Protein 5VGJ (pdb70)

Solvent-accessible surface area: 27541 Å² total; per-residue (Å²): 172,63,64,7,82,0,11,16,0,20,38,8,60,18,14,67,27,72,164,147,220,166,100,103,46,37,20,0,1,32,42,15,11,83,36,110,50,144,72,92,64,219,94,145,80,97,63,75,118,31,86,55,96,102,134,72,14,54,47,88,149,156,106,23,64,52,64,87,126,22,140,88,44,77,40,125,7,103,66,35,61,64,0,24,159,71,6,81,104,98,0,96,103,58,42,17,102,38,76,70,80,79,71,78,97,73,72,22,12,32,0,10,36,26,52,62,34,84,149,156,15,82,5,69,12,59,30,25,128,38,20,102,64,49,22,59,19,130,0,24,2,102,11,62,57,78,88,3,10,60,9,1,2,1,0,0,36,5,85,96,51,121,22,16,70,6,1,0,0,4,0,20,104,38,54,51,74,32,23,93,80,3,105,85,64,8,65,9,55,41,34,107,81,170,30,12,2,31,0,49,0,103,78,2,63,108,49,4,46,6,40,0,13,0,0,54,4,16,59,29,66,56,46,28,10,50,5,157,9,2,53,32,26,1,175,19,12,44,1,16,6,26,82,39,89,66,92,25,16,52,12,18,26,5,24,9,46,131,22,76,67,68,66,0,0,0,0,0,4,0,9,34,0,12,5,59,66,19,83,29,40,2,36,101,38,90,38,100,90,36,40,20,63,4,67,29,34,89,26,128,82,28,35,48,16,17,4,0,2,0,33,6,84,48,100,22,38,76,127,87,49,11,54,0,26,3,36,0,155,62,32,137,25,162,40,108,39,129,6,104,76,133,147,137,7,126,10,68,7,56,54,147,57,36,43,16,66,64,41,98,75,4,64,1,23,0,121,3,66,76,54,0,89,39,36,22,51,74,20,1,0,0,0,0,4,16,49,64,92,102,33,7,76,27,15,0,43,11,6,72,59,106,11,120,81,27,64,109,25,10,46,12,67,48,64,17,56,113,0,31,1,93,1,54,117,1,55,41,104,4,14,3,27,2,1,0,0,0,0,78,55,24,23,46,8,29,18,1,62,7,0,41,0,25,6,117,85,102,78,17,50,12,58,18,19,21,2,31,4,20,97,75,2,30,150,76,28,46,0,1,0,1,0,1,0,3,62,0,17,28,125,88,24,116,14,59,3,56,5,60,122,51,101,48,104,87,40,45,71,81,13,49,14,81,12,42,59,190,63,14,7,7,0,11,6,1,24,0,50,26,50,82,59,55,10,81,140,73,120,54,0,9,0,41,0,55,8,118,31,39,127,69,70,49,70,82,60,40,91,129

Foldseek 3Di:
DDKAKEFEWAWKAWDWDDPDPDGFKIKIKFKEDEDDQVVDPDDDIDMDIDMGGPVQWDADPPGTITGPGGDMDMDDDDDLVVVVVVVVVVCVNVPAAADWDADPVRNYTYGYGSYHYHD/DKAWAKDFADEDEQQAKTKMKIAIPDDALLQWKKWKWWDAPNDDIGTAKIAGNVGDIGGDPVCPPFKDKDADRVRSMIMIMGGNHDQVPWTWMKMWTAGGPPCCVPDGDDTDYIHPTGGHGYHPDDFDAWDKAWQAWAPQDDQKRKTWMKTDFGDDDDKDKDKPVNPDDPQKDWDDWDQDPVRGIITMIMGMDGPVCLVPDWIWMWMADVSVDDTDIDTHHHDD/DKAKAKPDQEDADAFFAKDKIKIFIPWFQADPVRFGAKFKWWDAPPGDIDTAGGRFFHGDPPHDPQWTKDDGTGMIMIMRHGDDLRRFGKMKMKGDSVPVDIYIYPIYGYAYDDDFFFWDKDKDWADVVVLVVFKTKIKIKTHFGPDPDKDKWKAFQNRTDDDQKDKDKDGQDSPSRGIMMMIMGMDTSVVVVVTFKIKMWMDDPPDPHIDIDIGTD

Structure (mmCIF, N/CA/C/O backbone):
data_5VGJ
#
_entry.id   5VGJ
#
_cell.length_a   106.572
_cell.length_b   106.572
_cell.length_c   129.857
_cell.angle_alpha   90.00
_cell.angle_beta   90.00
_cell.angle_gamma   120.00
#
_symmetry.space_group_name_H-M   'P 32 2 1'
#
loop_
_entity.id
_entity.type
_entity.pdbx_description
1 polymer 1FD6-V1V2-WITO
2 polymer 'VRC38.01 Fab Heavy Chain'
3 polymer 'VRC38.01 Fab Light Chain'
4 branched alpha-D-mannopyranose-(1-3)-[alpha-D-mannopyranose-(1-6)]alpha-D-mannopyranose-(1-6)-[alpha-D-mannopyranose-(1-3)]beta-D-mannopyranose-(1-4)-2-acetamido-2-deoxy-beta-D-glucopyranose-(1-4)-2-acetamido-2-deoxy-beta-D-glucopyranose
5 branched alpha-D-mannopyranose-(1-3)-[alpha-D-mannopyranose-(1-6)]beta-D-mannopyranose-(1-4)-2-acetamido-2-deoxy-beta-D-glucopyranose-(1-4)-2-acetamido-2-deoxy-beta-D-glucopyranose
6 non-polymer 2-acetamido-2-deoxy-beta-D-glucopyranose
#
loop_
_atom_site.group_PDB
_atom_site.id
_atom_site.type_symbol
_atom_site.label_atom_id
_atom_site.label_alt_id
_atom_site.label_comp_id
_atom_site.label_asym_id
_atom_site.label_entity_id
_atom_site.label_seq_id
_atom_site.pdbx_PDB_ins_code
_atom_site.Cartn_x
_atom_site.Cartn_y
_atom_site.Cartn_z
_atom_site.occupancy
_atom_site.B_iso_or_equiv
_atom_site.auth_seq_id
_atom_site.auth_comp_id
_atom_site.auth_asym_id
_atom_site.auth_atom_id
_atom_site.pdbx_PDB_model_num
ATOM 1 N N . MET A 1 1 ? 24.359 230.582 74.453 1.00 131.06 118 MET G N 1
ATOM 2 C CA . MET A 1 1 ? 25.137 230.021 75.551 1.00 123.89 118 MET G CA 1
ATOM 3 C C . MET A 1 1 ? 24.544 228.703 76.036 1.00 119.80 118 MET G C 1
ATOM 4 O O . MET A 1 1 ? 23.341 228.471 75.918 1.00 101.30 118 MET G O 1
ATOM 9 N N . THR A 1 2 ? 25.399 227.843 76.581 1.00 121.60 119 THR G N 1
ATOM 10 C CA . THR A 1 2 ? 24.948 226.584 77.148 1.00 115.70 119 THR G CA 1
ATOM 11 C C . THR A 1 2 ? 24.324 226.819 78.522 1.00 114.13 119 THR G C 1
ATOM 12 O O . THR A 1 2 ? 24.542 227.849 79.165 1.00 108.02 119 THR G O 1
ATOM 16 N N . THR A 1 3 ? 23.535 225.846 78.968 1.00 109.87 120 THR G N 1
ATOM 17 C CA . THR A 1 3 ? 22.844 225.918 80.250 1.00 106.53 120 THR G CA 1
ATOM 18 C C . THR A 1 3 ? 23.459 224.896 81.197 1.00 103.07 120 THR G C 1
ATOM 19 O O . THR A 1 3 ? 23.490 223.700 80.889 1.00 99.71 120 THR G O 1
ATOM 23 N N . PHE A 1 4 ? 23.940 225.367 82.344 1.00 102.72 121 PHE G N 1
ATOM 24 C CA . PHE A 1 4 ? 24.651 224.534 83.301 1.00 92.77 121 PHE G CA 1
ATOM 25 C C . PHE A 1 4 ? 23.834 224.362 84.575 1.00 86.73 121 PHE G C 1
ATOM 26 O O . PHE A 1 4 ? 23.063 225.243 84.967 1.00 84.79 121 PHE G O 1
ATOM 34 N N . LYS A 1 5 ? 24.021 223.215 85.221 1.00 85.16 122 LYS G N 1
ATOM 35 C CA . LYS A 1 5 ? 23.285 222.845 86.418 1.00 82.41 122 LYS G CA 1
ATOM 36 C C . LYS A 1 5 ? 24.216 222.805 87.624 1.00 91.27 122 LYS G C 1
ATOM 37 O O . LYS A 1 5 ? 25.435 222.662 87.495 1.00 84.07 122 LYS G O 1
ATOM 43 N N . LEU A 1 6 ? 23.617 222.931 88.807 1.00 99.96 123 LEU G N 1
ATOM 44 C CA . LEU A 1 6 ? 24.355 222.903 90.071 1.00 83.30 123 LEU G CA 1
ATOM 45 C C . LEU A 1 6 ? 23.532 222.103 91.076 1.00 85.53 123 LEU G C 1
ATOM 46 O O . LEU A 1 6 ? 22.605 222.638 91.693 1.00 104.08 123 LEU G O 1
ATOM 51 N N . ALA A 1 7 ? 23.873 220.828 91.238 1.00 90.68 124 ALA G N 1
ATOM 52 C CA . ALA A 1 7 ? 23.205 219.961 92.201 1.00 100.32 124 ALA G CA 1
ATOM 53 C C . ALA A 1 7 ? 23.888 220.101 93.556 1.00 103.79 124 ALA G C 1
ATOM 54 O O . ALA A 1 7 ? 25.096 219.866 93.675 1.00 111.68 124 ALA G O 1
ATOM 56 N N . ALA A 1 8 ? 23.118 220.484 94.570 1.00 102.51 125 ALA G N 1
ATOM 57 C CA . ALA A 1 8 ? 23.624 220.689 95.925 1.00 102.23 125 ALA G CA 1
ATOM 58 C C . ALA A 1 8 ? 23.111 219.550 96.800 1.00 107.18 125 ALA G C 1
ATOM 59 O O . ALA A 1 8 ? 21.985 219.600 97.304 1.00 110.85 125 ALA G O 1
ATOM 61 N N . CYS A 1 9 ? 23.940 218.528 96.979 1.00 109.44 126 CYS G N 1
ATOM 62 C CA . CYS A 1 9 ? 23.587 217.363 97.775 1.00 120.53 126 CYS G CA 1
ATOM 63 C C . CYS A 1 9 ? 24.158 217.485 99.183 1.00 125.99 126 CYS G C 1
ATOM 64 O O . CYS A 1 9 ? 25.140 218.191 99.425 1.00 129.50 126 CYS G O 1
ATOM 67 N N . VAL A 1 10 ? 23.523 216.782 100.116 1.00 117.94 127 VAL G N 1
ATOM 68 C CA . VAL A 1 10 ? 23.949 216.744 101.509 1.00 124.80 127 VAL G CA 1
ATOM 69 C C . VAL A 1 10 ? 24.611 215.400 101.776 1.00 125.17 127 VAL G C 1
ATOM 70 O O . VAL A 1 10 ? 24.112 214.353 101.345 1.00 117.82 127 VAL G O 1
ATOM 74 N N . THR A 1 11 ? 25.734 215.430 102.489 1.00 116.05 128 THR G N 1
ATOM 75 C CA . THR A 1 11 ? 26.467 214.210 102.797 1.00 107.59 128 THR G CA 1
ATOM 76 C C . THR A 1 11 ? 25.724 213.414 103.863 1.00 111.61 128 THR G C 1
ATOM 77 O O . THR A 1 11 ? 25.481 213.914 104.967 1.00 126.61 128 THR G O 1
ATOM 81 N N . LEU A 1 12 ? 25.361 212.177 103.535 1.00 105.91 129 LEU G N 1
ATOM 82 C CA . LEU A 1 12 ? 24.661 211.286 104.450 1.00 107.59 129 LEU G CA 1
ATOM 83 C C . LEU A 1 12 ? 25.608 210.190 104.914 1.00 109.83 129 LEU G C 1
ATOM 84 O O . LEU A 1 12 ? 26.339 209.612 104.101 1.00 124.00 129 LEU G O 1
ATOM 89 N N . HIS A 1 13 ? 25.601 209.910 106.215 1.00 112.36 130 HIS G N 1
ATOM 90 C CA . HIS A 1 13 ? 26.383 208.815 106.783 1.00 121.20 130 HIS G CA 1
ATOM 91 C C . HIS A 1 13 ? 25.412 207.690 107.110 1.00 124.25 130 HIS G C 1
ATOM 92 O O . HIS A 1 13 ? 24.744 207.705 108.151 1.00 120.40 130 HIS G O 1
ATOM 99 N N . CYS A 1 14 ? 25.327 206.724 106.203 1.00 124.93 131 CYS G N 1
ATOM 100 C CA . CYS A 1 14 ? 24.385 205.624 106.309 1.00 134.96 131 CYS G CA 1
ATOM 101 C C . CYS A 1 14 ? 25.040 204.398 106.927 1.00 125.73 131 CYS G C 1
ATOM 102 O O . CYS A 1 14 ? 26.235 204.141 106.758 1.00 129.14 131 CYS G O 1
ATOM 105 N N . THR A 1 15 ? 24.218 203.649 107.650 1.00 124.49 132 THR G N 1
ATOM 106 C CA . THR A 1 15 ? 24.564 202.370 108.234 1.00 136.44 132 THR G CA 1
ATOM 107 C C . THR A 1 15 ? 23.353 201.452 108.173 1.00 131.78 132 THR G C 1
ATOM 108 O O . THR A 1 15 ? 22.198 201.889 108.056 1.00 120.46 132 THR G O 1
ATOM 112 N N . ASN A 1 16 ? 23.674 200.158 108.203 1.00 131.60 133 ASN G N 1
ATOM 113 C CA . ASN A 1 16 ? 22.699 199.093 108.354 1.00 124.12 133 ASN G CA 1
ATOM 114 C C . ASN A 1 16 ? 21.781 199.387 109.527 1.00 142.26 133 ASN G C 1
ATOM 115 O O . ASN A 1 16 ? 22.186 199.966 110.538 1.00 147.95 133 ASN G O 1
ATOM 120 N N . VAL A 1 17 ? 20.524 198.990 109.373 1.00 144.85 134 VAL G N 1
ATOM 121 C CA . VAL A 1 17 ? 19.582 199.119 110.464 1.00 152.52 134 VAL G CA 1
ATOM 122 C C . VAL A 1 17 ? 19.955 198.127 111.557 1.00 153.46 134 VAL G C 1
ATOM 123 O O . VAL A 1 17 ? 20.573 197.083 111.304 1.00 156.69 134 VAL G O 1
ATOM 127 N N . THR A 1 18 ? 19.598 198.467 112.788 1.00 141.63 135 THR G N 1
ATOM 128 C CA . THR A 1 18 ? 19.927 197.642 113.939 1.00 145.26 135 THR G CA 1
ATOM 129 C C . THR A 1 18 ? 19.004 196.424 113.973 1.00 155.92 135 THR G C 1
ATOM 130 O O . THR A 1 18 ? 18.322 196.098 112.997 1.00 157.55 135 THR G O 1
ATOM 134 N N . ILE A 1 19 ? 18.977 195.735 115.113 1.00 164.02 136 ILE G N 1
ATOM 135 C CA . ILE A 1 19 ? 18.125 194.562 115.261 1.00 163.10 136 ILE G CA 1
ATOM 136 C C . ILE A 1 19 ? 16.667 194.995 115.300 1.00 167.29 136 ILE G C 1
ATOM 137 O O . ILE A 1 19 ? 16.287 195.891 116.066 1.00 159.86 136 ILE G O 1
ATOM 142 N N . SER A 1 20 ? 15.843 194.359 114.475 1.00 165.16 137 SER G N 1
ATOM 143 C CA . SER A 1 20 ? 14.418 194.661 114.432 1.00 155.42 137 SER G CA 1
ATOM 144 C C . SER A 1 20 ? 13.630 193.489 113.858 1.00 148.02 137 SER G C 1
ATOM 145 O O . SER A 1 20 ? 12.619 193.074 114.423 1.00 149.22 137 SER G O 1
ATOM 148 N N . MET A 1 31 ? 11.129 190.883 108.557 1.00 125.19 150 MET G N 1
ATOM 149 C CA . MET A 1 31 ? 12.266 191.783 108.400 1.00 150.57 150 MET G CA 1
ATOM 150 C C . MET A 1 31 ? 12.341 192.361 106.995 1.00 163.43 150 MET G C 1
ATOM 151 O O . MET A 1 31 ? 12.089 191.666 106.010 1.00 141.34 150 MET G O 1
ATOM 156 N N . ARG A 1 32 ? 12.701 193.637 106.911 1.00 174.17 151 ARG G N 1
ATOM 157 C CA . ARG A 1 32 ? 12.988 194.308 105.646 1.00 173.27 151 ARG G CA 1
ATOM 158 C C . ARG A 1 32 ? 14.424 194.812 105.745 1.00 175.93 151 ARG G C 1
ATOM 159 O O . ARG A 1 32 ? 14.695 195.805 106.428 1.00 164.76 151 ARG G O 1
ATOM 167 N N . GLU A 1 33 ? 15.347 194.111 105.089 1.00 175.56 152 GLU G N 1
ATOM 168 C CA . GLU A 1 33 ? 16.753 194.489 105.153 1.00 173.13 152 GLU G CA 1
ATOM 169 C C . GLU A 1 33 ? 17.224 195.069 103.826 1.00 167.92 152 GLU G C 1
ATOM 170 O O . GLU A 1 33 ? 18.128 194.530 103.182 1.00 153.94 152 GLU G O 1
ATOM 176 N N . GLU A 1 34 ? 16.587 196.161 103.402 1.00 172.61 153 GLU G N 1
ATOM 177 C CA . GLU A 1 34 ? 17.149 197.004 102.353 1.00 163.75 153 GLU G CA 1
ATOM 178 C C . GLU A 1 34 ? 16.855 198.475 102.617 1.00 156.12 153 GLU G C 1
ATOM 179 O O . GLU A 1 34 ? 16.946 199.281 101.687 1.00 144.19 153 GLU G O 1
ATOM 185 N N . MET A 1 35 ? 16.489 198.842 103.842 1.00 149.65 154 MET G N 1
ATOM 186 C CA . MET A 1 35 ? 16.351 200.229 104.252 1.00 139.06 154 MET G CA 1
ATOM 187 C C . MET A 1 35 ? 17.626 200.656 104.975 1.00 135.69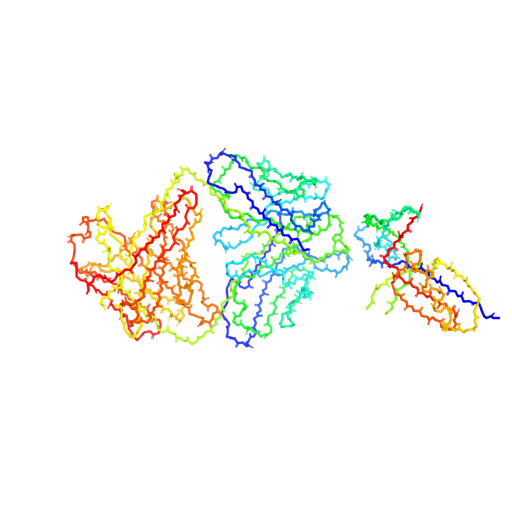 154 MET G C 1
ATOM 188 O O . MET A 1 35 ? 18.522 199.846 105.221 1.00 139.42 154 MET G O 1
ATOM 193 N N . LYS A 1 36 ? 17.706 201.926 105.351 1.00 129.26 155 LYS G N 1
ATOM 194 C CA . LYS A 1 36 ? 18.943 202.394 105.936 1.00 127.10 155 LYS G CA 1
ATOM 195 C C . LYS A 1 36 ? 18.689 203.432 107.005 1.00 124.26 155 LYS G C 1
ATOM 196 O O . LYS A 1 36 ? 17.685 204.163 107.010 1.00 130.42 155 LYS G O 1
ATOM 202 N N . ASN A 1 37 ? 19.718 203.518 107.842 1.00 118.14 156 ASN G N 1
ATOM 203 C CA . ASN A 1 37 ? 19.767 204.396 108.984 1.00 115.83 156 ASN G CA 1
ATOM 204 C C . ASN A 1 37 ? 20.860 205.415 108.710 1.00 120.46 156 ASN G C 1
ATOM 205 O O . ASN A 1 37 ? 22.020 205.035 108.562 1.00 130.85 156 ASN G O 1
ATOM 210 N N . CYS A 1 38 ? 20.529 206.705 108.673 1.00 113.66 157 CYS G N 1
ATOM 211 C CA . CYS A 1 38 ? 21.479 207.641 108.068 1.00 114.12 157 CYS G CA 1
ATOM 212 C C . CYS A 1 38 ? 21.452 208.993 108.768 1.00 112.02 157 CYS G C 1
ATOM 213 O O . CYS A 1 38 ? 20.385 209.595 108.924 1.00 117.95 157 CYS G O 1
ATOM 216 N N . SER A 1 39 ? 22.626 209.460 109.182 1.00 115.34 158 SER G N 1
ATOM 217 C CA . SER A 1 39 ? 22.749 210.729 109.878 1.00 106.03 158 SER G CA 1
ATOM 218 C C . SER A 1 39 ? 23.265 211.808 108.935 1.00 101.31 158 SER G C 1
ATOM 219 O O . SER A 1 39 ? 23.832 211.532 107.873 1.00 100.48 158 SER G O 1
ATOM 222 N N . PHE A 1 40 ? 23.054 213.051 109.351 1.00 91.94 159 PHE G N 1
ATOM 223 C CA . PHE A 1 40 ? 23.442 214.236 108.603 1.00 102.27 159 PHE G CA 1
ATOM 224 C C . PHE A 1 40 ? 23.333 215.421 109.550 1.00 99.32 159 PHE G C 1
ATOM 225 O O . PHE A 1 40 ? 22.790 215.316 110.655 1.00 94.32 159 PHE G O 1
ATOM 233 N N . ASN A 1 41 ? 23.847 216.556 109.093 1.00 107.01 160 ASN G N 1
ATOM 234 C CA . ASN A 1 41 ? 23.905 217.769 109.888 1.00 99.68 160 ASN G CA 1
ATOM 235 C C . ASN A 1 41 ? 22.989 218.835 109.302 1.00 106.27 160 ASN G C 1
ATOM 236 O O . ASN A 1 41 ? 22.753 218.883 108.091 1.00 110.76 160 ASN G O 1
ATOM 241 N N . THR A 1 42 ? 22.479 219.693 110.181 1.00 116.12 161 THR G N 1
ATOM 242 C CA . THR A 1 42 ? 21.519 220.714 109.797 1.00 108.11 161 THR G CA 1
ATOM 243 C C . THR A 1 42 ? 21.653 221.907 110.730 1.00 102.42 161 THR G C 1
ATOM 244 O O . THR A 1 42 ? 21.997 221.761 111.906 1.00 118.10 161 THR G O 1
ATOM 248 N N . THR A 1 43 ? 21.376 223.090 110.187 1.00 101.16 162 THR G N 1
ATOM 249 C CA . THR A 1 43 ? 21.333 224.322 110.957 1.00 122.57 162 THR G CA 1
ATOM 250 C C . THR A 1 43 ? 20.248 225.214 110.369 1.00 119.94 162 THR G C 1
ATOM 251 O O . THR A 1 43 ? 19.588 224.860 109.388 1.00 117.67 162 THR G O 1
ATOM 255 N N . THR A 1 44 ? 20.061 226.380 110.981 1.00 126.16 163 THR G N 1
ATOM 256 C CA . THR A 1 44 ? 19.069 227.341 110.515 1.00 123.66 163 THR G CA 1
ATOM 257 C C . THR A 1 44 ? 19.529 228.733 110.919 1.00 128.65 163 THR G C 1
ATOM 258 O O . THR A 1 44 ? 19.843 228.963 112.091 1.00 140.07 163 THR G O 1
ATOM 262 N N . VAL A 1 45 ? 19.568 229.653 109.954 1.00 109.32 164 VAL G N 1
ATOM 263 C CA . VAL A 1 45 ? 20.106 230.992 110.148 1.00 122.11 164 VAL G CA 1
ATOM 264 C C . VAL A 1 45 ? 19.128 232.013 109.567 1.00 124.71 164 VAL G C 1
ATOM 265 O O . VAL A 1 45 ? 18.104 231.661 108.983 1.00 104.04 164 VAL G O 1
ATOM 269 N N . ILE A 1 46 ? 19.460 233.292 109.740 1.00 141.70 165 ILE G N 1
ATOM 270 C CA . ILE A 1 46 ? 18.659 234.411 109.256 1.00 143.53 165 ILE G CA 1
ATOM 271 C C . ILE A 1 46 ? 19.516 235.192 108.274 1.00 142.18 165 ILE G C 1
ATOM 272 O O . ILE A 1 46 ? 20.688 235.466 108.550 1.00 133.38 165 ILE G O 1
ATOM 277 N N . GLY A 1 47 A 18.935 235.528 107.122 1.00 146.24 165 GLY G N 1
ATOM 278 C CA . GLY A 1 47 A 19.752 235.827 105.956 1.00 136.16 165 GLY G CA 1
ATOM 279 C C . GLY A 1 47 A 20.424 237.179 106.015 1.00 157.31 165 GLY G C 1
ATOM 280 O O . GLY A 1 47 A 21.543 237.347 105.523 1.00 155.39 165 GLY G O 1
ATOM 281 N N . ASN A 1 48 B 19.757 238.163 106.606 1.00 159.60 165 ASN G N 1
ATOM 282 C CA . ASN A 1 48 B 20.303 239.508 106.586 1.00 159.09 165 ASN G CA 1
ATOM 283 C C . ASN A 1 48 B 21.069 239.863 107.847 1.00 168.34 165 ASN G C 1
ATOM 284 O O . ASN A 1 48 B 21.990 240.685 107.787 1.00 172.36 165 ASN G O 1
ATOM 289 N N . SER A 1 49 C 20.702 239.288 108.991 1.00 182.96 165 SER G N 1
ATOM 290 C CA . SER A 1 49 C 21.510 239.485 110.187 1.00 196.29 165 SER G CA 1
ATOM 291 C C . SER A 1 49 C 22.793 238.672 110.103 1.00 194.66 165 SER G C 1
ATOM 292 O O . SER A 1 49 C 23.875 239.165 110.442 1.00 193.33 165 SER G O 1
ATOM 295 N N . THR A 1 50 D 22.693 237.431 109.626 1.00 189.65 165 THR G N 1
ATOM 296 C CA . THR A 1 50 D 23.829 236.523 109.548 1.00 182.62 165 THR G CA 1
ATOM 297 C C . THR A 1 50 D 24.370 236.181 110.931 1.00 189.06 165 THR G C 1
ATOM 298 O O . THR A 1 50 D 23.610 236.121 111.904 1.00 181.13 165 THR G O 1
ATOM 302 N N . GLY A 1 51 E 25.679 235.924 111.021 1.00 181.41 165 GLY G N 1
ATOM 303 C CA . GLY A 1 51 E 26.346 235.608 112.262 1.00 178.89 165 GLY G CA 1
ATOM 304 C C . GLY A 1 51 E 26.626 234.130 112.477 1.00 179.20 165 GLY G C 1
ATOM 305 O O . GLY A 1 51 E 27.597 233.790 113.163 1.00 169.06 165 GLY G O 1
ATOM 306 N N . ARG A 1 52 ? 25.789 233.248 111.925 1.00 176.36 166 ARG G N 1
ATOM 307 C CA . ARG A 1 52 ? 25.970 231.804 112.042 1.00 163.94 166 ARG G CA 1
ATOM 308 C C . ARG A 1 52 ? 25.466 231.283 113.384 1.00 167.37 166 ARG G C 1
ATOM 309 O O . ARG A 1 52 ? 25.400 232.032 114.365 1.00 164.04 166 ARG G O 1
ATOM 317 N N . ASP A 1 53 ? 25.118 229.999 113.437 1.00 168.57 167 ASP G N 1
ATOM 318 C CA . ASP A 1 53 ? 24.427 229.443 114.590 1.00 163.15 167 ASP G CA 1
ATOM 319 C C . ASP A 1 53 ? 24.889 228.008 114.816 1.00 152.35 167 ASP G C 1
ATOM 320 O O . ASP A 1 53 ? 25.556 227.405 113.972 1.00 143.10 167 ASP G O 1
ATOM 325 N N . LYS A 1 54 ? 24.517 227.466 115.974 1.00 140.14 168 LYS G N 1
ATOM 326 C CA . LYS A 1 54 ? 24.934 226.125 116.361 1.00 120.86 168 LYS G CA 1
ATOM 327 C C . LYS A 1 54 ? 24.310 225.072 115.449 1.00 115.19 168 LYS G C 1
ATOM 328 O O . LYS A 1 54 ? 23.170 225.205 114.995 1.00 115.68 168 LYS G O 1
ATOM 334 N N . ILE A 1 55 ? 25.070 224.009 115.198 1.00 106.45 169 ILE G N 1
ATOM 335 C CA . ILE A 1 55 ? 24.695 222.970 114.245 1.00 98.89 169 ILE G CA 1
ATOM 336 C C . ILE A 1 55 ? 24.095 221.794 115.001 1.00 98.11 169 ILE G C 1
ATOM 337 O O . ILE A 1 55 ? 24.745 221.206 115.874 1.00 115.46 169 ILE G O 1
ATOM 342 N N . GLN A 1 56 ? 22.861 221.444 114.655 1.00 101.37 170 GLN G N 1
ATOM 343 C CA . GLN A 1 56 ? 22.197 220.262 115.181 1.00 106.51 170 GLN G CA 1
ATOM 344 C C . GLN A 1 56 ? 22.403 219.082 114.239 1.00 97.37 170 GLN G C 1
ATOM 345 O O . GLN A 1 56 ? 22.571 219.251 113.029 1.00 113.76 170 GLN G O 1
ATOM 351 N N . LYS A 1 57 ? 22.398 217.881 114.807 1.00 98.40 171 LYS G N 1
ATOM 352 C CA . LYS A 1 57 ? 22.507 216.649 114.041 1.00 89.25 171 LYS G CA 1
ATOM 353 C C . LYS A 1 57 ? 21.153 215.953 113.982 1.00 96.79 171 LYS G C 1
ATOM 354 O O . LYS A 1 57 ? 20.276 216.183 114.819 1.00 111.26 171 LYS G O 1
ATOM 360 N N . GLU A 1 58 ? 20.988 215.094 112.978 1.00 103.44 172 GLU G N 1
ATOM 361 C CA . GLU A 1 58 ? 19.708 214.420 112.801 1.00 109.81 172 GLU G CA 1
ATOM 362 C C . GLU A 1 58 ? 19.917 213.147 111.995 1.00 107.94 172 GLU G C 1
ATOM 363 O O . GLU A 1 58 ? 20.884 213.020 111.241 1.00 111.73 172 GLU G O 1
ATOM 369 N N . TYR A 1 59 ? 18.994 212.201 112.168 1.00 94.73 173 TYR G N 1
ATOM 370 C CA . TYR A 1 59 ? 19.042 210.923 111.473 1.00 94.87 173 TYR G CA 1
ATOM 371 C C . TYR A 1 59 ? 17.668 210.605 110.897 1.00 118.82 173 TYR G C 1
ATOM 372 O O . TYR A 1 59 ? 16.645 211.119 111.356 1.00 122.78 173 TYR G O 1
ATOM 381 N N . ALA A 1 60 ? 17.655 209.748 109.880 1.00 127.47 174 ALA G N 1
ATOM 382 C CA . ALA A 1 60 ? 16.412 209.343 109.235 1.00 117.56 174 ALA G CA 1
ATOM 383 C C . ALA A 1 60 ? 16.649 208.022 108.519 1.00 120.42 174 ALA G C 1
ATOM 384 O O . ALA A 1 60 ? 17.777 207.533 108.435 1.00 121.02 174 ALA G O 1
ATOM 386 N N . LEU A 1 61 ? 15.569 207.444 108.003 1.00 122.97 175 LEU G N 1
ATOM 387 C CA . LEU A 1 61 ? 15.636 206.166 107.309 1.00 125.60 175 LEU G CA 1
ATOM 388 C C . LEU A 1 61 ? 15.211 206.328 105.859 1.00 136.32 175 LEU G C 1
ATOM 389 O O . LEU A 1 61 ? 14.266 207.066 105.555 1.00 133.29 175 LEU G O 1
ATOM 394 N N . PHE A 1 62 ? 15.910 205.628 104.967 1.00 138.16 176 PHE G N 1
ATOM 395 C CA . PHE A 1 62 ? 15.566 205.670 103.545 1.00 144.93 176 PHE G CA 1
ATOM 396 C C . PHE A 1 62 ? 15.697 204.264 102.972 1.00 142.69 176 PHE G C 1
ATOM 397 O O . PHE A 1 62 ? 15.815 203.282 103.707 1.00 133.68 176 PHE G O 1
ATOM 405 N N . TYR A 1 63 ? 15.671 204.166 101.644 1.00 146.14 177 TYR G N 1
ATOM 406 C CA . TYR A 1 63 ? 15.868 202.907 100.943 1.00 141.18 177 TYR G CA 1
ATOM 407 C C . TYR A 1 63 ? 17.128 202.992 100.091 1.00 127.34 177 TYR G C 1
ATOM 408 O O . TYR A 1 63 ? 17.602 204.081 99.756 1.00 127.22 177 TYR G O 1
ATOM 417 N N . LYS A 1 64 ? 17.670 201.823 99.737 1.00 119.19 178 LYS G N 1
ATOM 418 C CA . LYS A 1 64 ? 18.867 201.784 98.903 1.00 127.26 178 LYS G CA 1
ATOM 419 C C . LYS A 1 64 ? 18.651 202.439 97.545 1.00 136.11 178 LYS G C 1
ATOM 420 O O . LYS A 1 64 ? 19.629 202.743 96.853 1.00 120.27 178 LYS G O 1
ATOM 426 N N . LEU A 1 65 ? 17.397 202.663 97.149 1.00 141.78 179 LEU G N 1
ATOM 427 C CA . LEU A 1 65 ? 17.114 203.237 95.838 1.00 134.92 179 LEU G CA 1
ATOM 428 C C . LEU A 1 65 ? 17.364 204.741 95.823 1.00 140.92 179 LEU G C 1
ATOM 429 O O . LEU A 1 65 ? 18.076 205.252 94.952 1.00 143.80 179 LEU G O 1
ATOM 434 N N . ASP A 1 66 ? 16.784 205.464 96.783 1.00 128.98 180 ASP G N 1
ATOM 435 C CA . ASP A 1 66 ? 16.945 206.911 96.852 1.00 136.18 180 ASP G CA 1
ATOM 436 C C . ASP A 1 66 ? 18.373 207.338 97.165 1.00 131.06 180 ASP G C 1
ATOM 437 O O . ASP A 1 66 ? 18.679 208.530 97.058 1.00 128.70 180 ASP G O 1
ATOM 442 N N . ILE A 1 67 ? 19.246 206.408 97.542 1.00 127.72 181 ILE G N 1
ATOM 443 C CA . ILE A 1 67 ? 20.583 206.726 98.027 1.00 125.97 181 ILE G CA 1
ATOM 444 C C . ILE A 1 67 ? 21.606 206.269 96.997 1.00 109.97 181 ILE G C 1
ATOM 445 O O . ILE A 1 67 ? 21.545 205.134 96.508 1.00 105.46 181 ILE G O 1
ATOM 450 N N . VAL A 1 68 ? 22.547 207.156 96.672 1.00 96.87 182 VAL G N 1
ATOM 451 C CA . VAL A 1 68 ? 23.659 206.844 95.788 1.00 105.75 182 VAL G CA 1
ATOM 452 C C . VAL A 1 68 ? 24.943 207.260 96.495 1.00 106.16 182 VAL G C 1
ATOM 453 O O . VAL A 1 68 ? 25.084 208.424 96.881 1.00 112.83 182 VAL G O 1
ATOM 457 N N . PRO A 1 69 ? 25.894 206.357 96.705 1.00 106.76 183 PRO G N 1
ATOM 458 C CA . PRO A 1 69 ? 27.173 206.755 97.293 1.00 104.88 183 PRO G CA 1
ATOM 459 C C . PRO A 1 69 ? 28.120 207.305 96.239 1.00 103.11 183 PRO G C 1
ATOM 460 O O . PRO A 1 69 ? 27.975 207.064 95.039 1.00 117.33 183 PRO G O 1
ATOM 464 N N . ILE A 1 70 ? 29.101 208.066 96.713 1.00 97.69 184 ILE G N 1
ATOM 465 C CA . ILE A 1 70 ? 30.210 208.518 95.883 1.00 122.10 184 ILE G CA 1
ATOM 466 C C . ILE A 1 70 ? 31.392 207.600 96.162 1.00 125.91 184 ILE G C 1
ATOM 467 O O . ILE A 1 70 ? 31.914 207.567 97.284 1.00 124.48 184 ILE G O 1
ATOM 472 N N . GLU A 1 71 ? 31.801 206.840 95.152 1.00 135.10 185 GLU G N 1
ATOM 473 C CA . GLU A 1 71 ? 32.865 205.857 95.317 1.00 136.36 185 GLU G CA 1
ATOM 474 C C . GLU A 1 71 ? 34.223 206.528 95.493 1.00 135.63 185 GLU G C 1
ATOM 475 O O . GLU A 1 71 ? 34.305 207.714 95.813 1.00 125.57 185 GLU G O 1
ATOM 481 N N . ASN A 1 76 ? 36.375 205.733 100.195 1.00 117.33 188 ASN G N 1
ATOM 482 C CA . ASN A 1 76 ? 35.320 206.739 100.250 1.00 140.96 188 ASN G CA 1
ATOM 483 C C . ASN A 1 76 ? 33.946 206.078 100.264 1.00 140.81 188 ASN G C 1
ATOM 484 O O . ASN A 1 76 ? 33.645 205.234 99.420 1.00 130.69 188 ASN G O 1
ATOM 489 N N . THR A 1 77 ? 33.110 206.468 101.230 1.00 151.78 189 THR G N 1
ATOM 490 C CA . THR A 1 77 ? 31.791 205.868 101.385 1.00 151.55 189 THR G CA 1
ATOM 491 C C . THR A 1 77 ? 30.736 206.908 101.744 1.00 140.75 189 THR G C 1
ATOM 492 O O . THR A 1 77 ? 29.768 206.599 102.448 1.00 135.03 189 THR G O 1
ATOM 496 N N . GLY A 1 78 ? 30.903 208.141 101.273 1.00 134.30 190 GLY G N 1
ATOM 497 C CA . GLY A 1 78 ? 29.923 209.180 101.517 1.00 119.31 190 GLY G CA 1
ATOM 498 C C . GLY A 1 78 ? 28.722 209.070 100.601 1.00 131.13 190 GLY G C 1
ATOM 499 O O . GLY A 1 78 ? 28.853 209.182 99.379 1.00 144.96 190 GLY G O 1
ATOM 500 N N . TYR A 1 79 ? 27.547 208.847 101.178 1.00 107.51 191 TYR G N 1
ATOM 501 C CA . TYR A 1 79 ? 26.332 208.677 100.398 1.00 107.39 191 TYR G CA 1
ATOM 502 C C . TYR A 1 79 ? 25.663 210.024 100.138 1.00 113.54 191 TYR G C 1
ATOM 503 O O . TYR A 1 79 ? 26.058 211.063 100.672 1.00 121.27 191 TYR G O 1
ATOM 512 N N . ARG A 1 80 ? 24.634 209.994 99.297 1.00 112.04 192 ARG G N 1
ATOM 513 C CA . ARG A 1 80 ? 23.892 211.197 98.949 1.00 111.91 192 ARG G CA 1
ATOM 514 C C . ARG A 1 80 ? 22.534 210.780 98.405 1.00 117.08 192 ARG G C 1
ATOM 515 O O . ARG A 1 80 ? 22.265 209.596 98.192 1.00 118.87 192 ARG G O 1
ATOM 523 N N . LEU A 1 81 ? 21.678 211.773 98.185 1.00 114.50 193 LEU G N 1
ATOM 524 C CA . LEU A 1 81 ? 20.390 211.513 97.566 1.00 120.83 193 LEU G CA 1
ATOM 525 C C . LEU A 1 81 ? 20.562 211.301 96.066 1.00 129.29 193 LEU G C 1
ATOM 526 O O . LEU A 1 81 ? 21.589 211.645 95.474 1.00 133.43 193 LEU G O 1
ATOM 531 N N . ILE A 1 82 ? 19.536 210.715 95.450 1.00 130.81 194 ILE G N 1
ATOM 532 C CA . ILE A 1 82 ? 19.601 210.466 94.014 1.00 133.24 194 ILE G CA 1
ATOM 533 C C . ILE A 1 82 ? 19.232 211.720 93.232 1.00 141.22 194 ILE G C 1
ATOM 534 O O . ILE A 1 82 ? 19.700 211.912 92.104 1.00 140.16 194 ILE G O 1
ATOM 539 N N . ASN A 1 83 ? 18.403 212.590 93.807 1.00 140.62 195 ASN G N 1
ATOM 540 C CA . ASN A 1 83 ? 18.037 213.856 93.183 1.00 133.80 195 ASN G CA 1
ATOM 541 C C . ASN A 1 83 ? 18.121 214.951 94.234 1.00 130.89 195 ASN G C 1
ATOM 542 O O . ASN A 1 83 ? 17.400 214.906 95.235 1.00 116.85 195 ASN G O 1
ATOM 547 N N . CYS A 1 84 ? 18.991 215.933 94.006 1.00 129.34 196 CYS G N 1
ATOM 548 C CA . CYS A 1 84 ? 19.267 216.984 94.972 1.00 115.43 196 CYS G CA 1
ATOM 549 C C . CYS A 1 84 ? 18.703 218.320 94.485 1.00 111.52 196 CYS G C 1
ATOM 550 O O . CYS A 1 84 ? 17.988 218.393 93.479 1.00 111.76 196 CYS G O 1
ATOM 553 N N . GLN A 1 85 ? 19.030 219.387 95.211 1.00 135.72 197 GLN G N 1
ATOM 554 C CA . GLN A 1 85 ? 18.520 220.723 94.907 1.00 134.64 197 GLN G CA 1
ATOM 555 C C . GLN A 1 85 ? 19.326 221.317 93.761 1.00 120.38 197 GLN G C 1
ATOM 556 O O . GLN A 1 85 ? 20.430 221.832 93.958 1.00 116.45 197 GLN G O 1
ATOM 562 N N . THR A 1 86 ? 18.761 221.258 92.557 1.00 114.47 198 THR G N 1
ATOM 563 C CA . THR A 1 86 ? 19.425 221.750 91.362 1.00 102.28 198 THR G CA 1
ATOM 564 C C . THR A 1 86 ? 19.170 223.244 91.180 1.00 106.55 198 THR G C 1
ATOM 565 O O . THR A 1 86 ? 18.237 223.821 91.741 1.00 111.31 198 THR G O 1
ATOM 569 N N . THR A 1 87 ? 20.030 223.870 90.384 1.00 97.11 199 THR G N 1
ATOM 570 C CA . THR A 1 87 ? 19.909 225.288 90.075 1.00 99.37 199 THR G CA 1
ATOM 571 C C . THR A 1 87 ? 20.807 225.559 88.882 1.00 98.16 199 THR G C 1
ATOM 572 O O . THR A 1 87 ? 21.975 225.158 88.888 1.00 98.88 199 THR G O 1
ATOM 576 N N . THR A 1 88 ? 20.262 226.223 87.867 1.00 102.54 200 THR G N 1
ATOM 577 C CA . THR A 1 88 ? 20.895 226.326 86.561 1.00 96.39 200 THR G CA 1
ATOM 578 C C . THR A 1 88 ? 21.165 227.780 86.191 1.00 90.05 200 THR G C 1
ATOM 579 O O . THR A 1 88 ? 20.655 228.718 86.809 1.00 93.24 200 THR G O 1
ATOM 583 N N . THR A 1 89 ? 21.984 227.943 85.154 1.00 90.50 201 THR G N 1
ATOM 584 C CA . THR A 1 89 ? 22.310 229.246 84.587 1.00 100.13 201 THR G CA 1
ATOM 585 C C . THR A 1 89 ? 22.712 229.045 83.128 1.00 111.63 201 THR G C 1
ATOM 586 O O . THR A 1 89 ? 22.611 227.941 82.584 1.00 119.81 201 THR G O 1
ATOM 590 N N . GLU A 1 90 ? 23.175 230.120 82.492 1.00 101.97 202 GLU G N 1
ATOM 591 C CA . GLU A 1 90 ? 23.545 230.105 81.081 1.00 100.44 202 GLU G CA 1
ATOM 592 C C . GLU A 1 90 ? 24.885 230.807 80.919 1.00 109.59 202 GLU G C 1
ATOM 593 O O . GLU A 1 90 ? 25.004 231.998 81.223 1.00 113.81 202 GLU G O 1
ATOM 599 N N . ALA A 1 91 ? 25.888 230.071 80.442 1.00 111.05 203 ALA G N 1
ATOM 600 C CA . ALA A 1 91 ? 27.239 230.594 80.299 1.00 115.35 203 ALA G CA 1
ATOM 601 C C . ALA A 1 91 ? 27.849 230.081 79.002 1.00 120.87 203 ALA G C 1
ATOM 602 O O . ALA A 1 91 ? 27.262 229.258 78.294 1.00 136.82 203 ALA G O 1
ATOM 604 N N . VAL A 1 92 ? 29.049 230.574 78.698 1.00 110.41 204 VAL G N 1
ATOM 605 C CA . VAL A 1 92 ? 29.721 230.200 77.456 1.00 109.41 204 VAL G CA 1
ATOM 606 C C . VAL A 1 92 ? 30.393 228.840 77.596 1.00 110.85 204 VAL G C 1
ATOM 607 O O . VAL A 1 92 ? 30.066 227.889 76.876 1.00 105.00 204 VAL G O 1
ATOM 611 N N . ASP A 1 93 ? 31.339 228.728 78.520 1.00 109.66 205 ASP G N 1
ATOM 612 C CA . ASP A 1 93 ? 32.082 227.496 78.741 1.00 101.10 205 ASP G CA 1
ATOM 613 C C . ASP A 1 93 ? 31.963 227.086 80.208 1.00 108.80 205 ASP G C 1
ATOM 614 O O . ASP A 1 93 ? 31.217 227.688 80.986 1.00 112.89 205 ASP G O 1
ATOM 619 N N . ALA A 1 94 ? 32.705 226.041 80.582 1.00 105.95 206 ALA G N 1
ATOM 620 C CA . ALA A 1 94 ? 32.688 225.571 81.962 1.00 92.49 206 ALA G CA 1
ATOM 621 C C . ALA A 1 94 ? 33.462 226.504 82.888 1.00 111.59 206 ALA G C 1
ATOM 622 O O . ALA A 1 94 ? 33.099 226.652 84.061 1.00 116.14 206 ALA G O 1
ATOM 624 N N . ALA A 1 95 ? 34.521 227.142 82.383 1.00 114.46 207 ALA G N 1
ATOM 625 C CA . ALA A 1 95 ? 35.358 227.976 83.239 1.00 112.49 207 ALA G CA 1
ATOM 626 C C . ALA A 1 95 ? 34.585 229.150 83.826 1.00 118.40 207 ALA G C 1
ATOM 627 O O . ALA A 1 95 ? 34.870 229.578 84.950 1.00 119.88 207 ALA G O 1
ATOM 629 N N . THR A 1 96 ? 33.612 229.68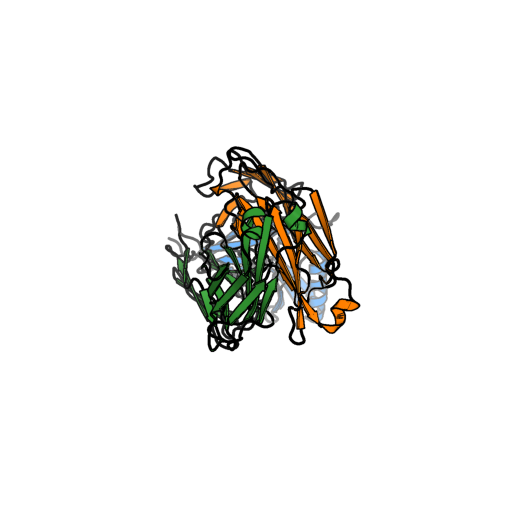9 83.087 1.00 105.80 208 THR G N 1
ATOM 630 C CA . THR A 1 96 ? 32.845 230.827 83.587 1.00 111.22 208 THR G CA 1
ATOM 631 C C . THR A 1 96 ? 31.771 230.378 84.572 1.00 108.34 208 THR G C 1
ATOM 632 O O . THR A 1 96 ? 31.638 230.947 85.663 1.00 118.02 208 THR G O 1
ATOM 636 N N . ALA A 1 97 ? 30.995 229.356 84.202 1.00 91.31 209 ALA G N 1
ATOM 637 C CA . ALA A 1 97 ? 30.020 228.795 85.128 1.00 109.26 209 ALA G CA 1
ATOM 638 C C . ALA A 1 97 ? 30.673 228.315 86.416 1.00 117.21 209 ALA G C 1
ATOM 639 O O . ALA A 1 97 ? 30.003 228.252 87.452 1.00 113.87 209 ALA G O 1
ATOM 641 N N . ALA A 1 98 ? 31.961 227.969 86.374 1.00 108.01 210 ALA G N 1
ATOM 642 C CA . ALA A 1 98 ? 32.681 227.634 87.596 1.00 89.01 210 ALA G CA 1
ATOM 643 C C . ALA A 1 98 ? 32.730 228.830 88.538 1.00 96.64 210 ALA G C 1
ATOM 644 O O . ALA A 1 98 ? 32.285 228.753 89.688 1.00 105.53 210 ALA G O 1
ATOM 646 N N . LYS A 1 99 ? 33.268 229.954 88.059 1.00 93.51 211 LYS G N 1
ATOM 647 C CA . LYS A 1 99 ? 33.322 231.159 88.881 1.00 103.73 211 LYS G CA 1
ATOM 648 C C . LYS A 1 99 ? 31.932 231.554 89.364 1.00 107.56 211 LYS G C 1
ATOM 649 O O . LYS A 1 99 ? 31.722 231.808 90.557 1.00 113.44 211 LYS G O 1
ATOM 655 N N . VAL A 1 100 ? 30.963 231.599 88.447 1.00 93.59 212 VAL G N 1
ATOM 656 C CA . VAL A 1 100 ? 29.610 232.012 88.812 1.00 96.39 212 VAL G CA 1
ATOM 657 C C . VAL A 1 100 ? 29.056 231.121 89.917 1.00 100.08 212 VAL G C 1
ATOM 658 O O . VAL A 1 100 ? 28.578 231.603 90.951 1.00 100.25 212 VAL G O 1
ATOM 662 N N . PHE A 1 101 ? 29.111 229.804 89.714 1.00 93.33 213 PHE G N 1
ATOM 663 C CA . PHE A 1 101 ? 28.485 228.890 90.664 1.00 98.58 213 PHE G CA 1
ATOM 664 C C . PHE A 1 101 ? 29.219 228.875 91.997 1.00 106.13 213 PHE G C 1
ATOM 665 O O . PHE A 1 101 ? 28.590 228.748 93.054 1.00 105.71 213 PHE G O 1
ATOM 673 N N . LYS A 1 102 ? 30.546 228.994 91.976 1.00 98.46 214 LYS G N 1
ATOM 674 C CA . LYS A 1 102 ? 31.289 229.028 93.229 1.00 94.56 214 LYS G CA 1
ATOM 675 C C . LYS A 1 102 ? 30.952 230.285 94.019 1.00 109.66 214 LYS G C 1
ATOM 676 O O . LYS A 1 102 ? 30.729 230.230 95.234 1.00 106.95 214 LYS G O 1
ATOM 682 N N . GLN A 1 103 ? 30.895 231.433 93.339 1.00 104.65 215 GLN G N 1
ATOM 683 C CA . GLN A 1 103 ? 30.451 232.654 94.002 1.00 102.23 215 GLN G CA 1
ATOM 684 C C . GLN A 1 103 ? 29.062 232.467 94.598 1.00 99.22 215 GLN G C 1
ATOM 685 O O . GLN A 1 103 ? 28.813 232.825 95.757 1.00 107.20 215 GLN G O 1
ATOM 691 N N . TYR A 1 104 ? 28.143 231.896 93.815 1.00 92.23 216 TYR G N 1
ATOM 692 C CA . TYR A 1 104 ? 26.790 231.647 94.302 1.00 94.07 216 TYR G CA 1
ATOM 693 C C . TYR A 1 104 ? 26.804 230.799 95.567 1.00 97.34 216 TYR G C 1
ATOM 694 O O . TYR A 1 104 ? 26.076 231.084 96.526 1.00 94.70 216 TYR G O 1
ATOM 703 N N . ALA A 1 105 ? 27.632 229.752 95.589 1.00 99.48 217 ALA G N 1
ATOM 704 C CA . ALA A 1 105 ? 27.689 228.873 96.752 1.00 102.08 217 ALA G CA 1
ATOM 705 C C . ALA A 1 105 ? 28.316 229.567 97.953 1.00 110.22 217 ALA G C 1
ATOM 706 O O . ALA A 1 105 ? 27.957 229.266 99.098 1.00 100.09 217 ALA G O 1
ATOM 708 N N . ASN A 1 106 ? 29.253 230.489 97.719 1.00 109.31 218 ASN G N 1
ATOM 709 C CA . ASN A 1 106 ? 29.831 231.240 98.828 1.00 108.60 218 ASN G CA 1
ATOM 710 C C . ASN A 1 106 ? 28.853 232.268 99.380 1.00 111.50 218 ASN G C 1
ATOM 711 O O . ASN A 1 106 ? 28.919 232.608 100.566 1.00 111.97 218 ASN G O 1
ATOM 716 N N . ASP A 1 107 ? 27.944 232.775 98.542 1.00 112.86 219 ASP G N 1
ATOM 717 C CA . ASP A 1 107 ? 26.943 233.724 99.021 1.00 110.87 219 ASP G CA 1
ATOM 718 C C . ASP A 1 107 ? 25.834 233.030 99.804 1.00 114.81 219 ASP G C 1
ATOM 719 O O . ASP A 1 107 ? 25.340 233.576 100.797 1.00 108.78 219 ASP G O 1
ATOM 724 N N . ASN A 1 108 ? 25.431 231.833 99.378 1.00 116.92 220 ASN G N 1
ATOM 725 C CA . ASN A 1 108 ? 24.319 231.121 99.994 1.00 112.24 220 ASN G CA 1
ATOM 726 C C . ASN A 1 108 ? 24.779 230.023 100.947 1.00 122.43 220 ASN G C 1
ATOM 727 O O . ASN A 1 108 ? 23.985 229.144 101.299 1.00 113.31 220 ASN G O 1
ATOM 732 N N . GLY A 1 109 ? 26.042 230.056 101.365 1.00 127.54 221 GLY G N 1
ATOM 733 C CA . GLY A 1 109 ? 26.539 229.176 102.407 1.00 121.13 221 GLY G CA 1
ATOM 734 C C . GLY A 1 109 ? 26.646 227.709 102.045 1.00 120.60 221 GLY G C 1
ATOM 735 O O . GLY A 1 109 ? 26.191 226.849 102.806 1.00 103.63 221 GLY G O 1
ATOM 736 N N . ILE A 1 110 ? 27.253 227.403 100.902 1.00 129.49 222 ILE G N 1
ATOM 737 C CA . ILE A 1 110 ? 27.476 226.027 100.472 1.00 123.34 222 ILE G CA 1
ATOM 738 C C . ILE A 1 110 ? 28.961 225.855 100.191 1.00 121.14 222 ILE G C 1
ATOM 739 O O . ILE A 1 110 ? 29.525 226.561 99.346 1.00 115.49 222 ILE G O 1
ATOM 744 N N . ASP A 1 111 ? 29.590 224.925 100.903 1.00 120.84 223 ASP G N 1
ATOM 745 C CA . ASP A 1 111 ? 30.954 224.502 100.633 1.00 126.59 223 ASP G CA 1
ATOM 746 C C . ASP A 1 111 ? 31.016 222.994 100.800 1.00 122.95 223 ASP G C 1
ATOM 747 O O . ASP A 1 111 ? 30.381 222.443 101.703 1.00 127.20 223 ASP G O 1
ATOM 752 N N . GLY A 1 112 ? 31.766 222.327 99.931 1.00 103.05 224 GLY G N 1
ATOM 753 C CA . GLY A 1 112 ? 31.899 220.886 100.073 1.00 99.06 224 GLY G CA 1
ATOM 754 C C . GLY A 1 112 ? 32.535 220.240 98.862 1.00 109.06 224 GLY G C 1
ATOM 755 O O . GLY A 1 112 ? 33.398 220.828 98.201 1.00 96.16 224 GLY G O 1
ATOM 756 N N . GLU A 1 113 ? 32.094 219.018 98.587 1.00 114.33 225 GLU G N 1
ATOM 757 C CA . GLU A 1 113 ? 32.664 218.186 97.532 1.00 108.87 225 GLU G CA 1
ATOM 758 C C . GLU A 1 113 ? 32.240 218.731 96.175 1.00 96.25 225 GLU G C 1
ATOM 759 O O . GLU A 1 113 ? 31.115 218.506 95.719 1.00 104.27 225 GLU G O 1
ATOM 765 N N . TRP A 1 114 ? 33.150 219.461 95.531 1.00 92.00 226 TRP G N 1
ATOM 766 C CA . TRP A 1 114 ? 32.931 219.995 94.195 1.00 92.40 226 TRP G CA 1
ATOM 767 C C . TRP A 1 114 ? 33.357 218.969 93.153 1.00 85.92 226 TRP G C 1
ATOM 768 O O . TRP A 1 114 ? 34.476 218.450 93.204 1.00 90.72 226 TRP G O 1
ATOM 779 N N . THR A 1 115 ? 32.461 218.681 92.214 1.00 96.34 227 THR G N 1
ATOM 780 C CA . THR A 1 115 ? 32.760 217.779 91.113 1.00 102.46 227 THR G CA 1
ATOM 781 C C . THR A 1 115 ? 31.944 218.216 89.908 1.00 96.25 227 THR G C 1
ATOM 782 O O . THR A 1 115 ? 30.796 218.643 90.052 1.00 98.99 227 THR G O 1
ATOM 786 N N . TYR A 1 116 ? 32.545 218.124 88.725 1.00 92.21 228 TYR G N 1
ATOM 787 C CA . TYR A 1 116 ? 31.926 218.603 87.494 1.00 93.79 228 TYR G CA 1
ATOM 788 C C . TYR A 1 116 ? 31.767 217.443 86.520 1.00 88.07 228 TYR G C 1
ATOM 789 O O . TYR A 1 116 ? 32.759 216.918 86.003 1.00 94.23 228 TYR G O 1
ATOM 798 N N . ASP A 1 117 ? 30.521 217.054 86.270 1.00 79.07 229 ASP G N 1
ATOM 799 C CA . ASP A 1 117 ? 30.192 216.096 85.222 1.00 92.12 229 ASP G CA 1
ATOM 800 C C . ASP A 1 117 ? 29.937 216.874 83.936 1.00 99.24 229 ASP G C 1
ATOM 801 O O . ASP A 1 117 ? 28.930 217.584 83.818 1.00 92.67 229 ASP G O 1
ATOM 806 N N . ASP A 1 118 ? 30.861 216.752 82.981 1.00 93.61 230 ASP G N 1
ATOM 807 C CA . ASP A 1 118 ? 30.723 217.434 81.701 1.00 94.81 230 ASP G CA 1
ATOM 808 C C . ASP A 1 118 ? 29.695 216.762 80.800 1.00 96.70 230 ASP G C 1
ATOM 809 O O . ASP A 1 118 ? 29.034 217.443 80.007 1.00 91.08 230 ASP G O 1
ATOM 814 N N . ALA A 1 119 ? 29.544 215.440 80.905 1.00 93.19 231 ALA G N 1
ATOM 815 C CA . ALA A 1 119 ? 28.581 214.731 80.070 1.00 83.73 231 ALA G CA 1
ATOM 816 C C . ALA A 1 119 ? 27.152 215.191 80.318 1.00 86.13 231 ALA G C 1
ATOM 817 O O . ALA A 1 119 ? 26.271 214.916 79.496 1.00 93.07 231 ALA G O 1
ATOM 819 N N . THR A 1 120 ? 26.900 215.878 81.433 1.00 96.92 232 THR G N 1
ATOM 820 C CA . THR A 1 120 ? 25.582 216.415 81.729 1.00 88.66 232 THR G CA 1
ATOM 821 C C . THR A 1 120 ? 25.611 217.889 82.107 1.00 91.95 232 THR G C 1
ATOM 822 O O . THR A 1 120 ? 24.558 218.447 82.434 1.00 88.78 232 THR G O 1
ATOM 826 N N . LYS A 1 121 ? 26.777 218.535 82.068 1.00 92.59 233 LYS G N 1
ATOM 827 C CA . LYS A 1 121 ? 26.898 219.951 82.411 1.00 94.90 233 LYS G CA 1
ATOM 828 C C . LYS A 1 121 ? 26.399 220.214 83.829 1.00 97.35 233 LYS G C 1
ATOM 829 O O . LYS A 1 121 ? 25.687 221.188 84.086 1.00 89.75 233 LYS G O 1
ATOM 835 N N . THR A 1 122 ? 26.772 219.340 84.760 1.00 99.05 234 THR G N 1
ATOM 836 C CA . THR A 1 122 ? 26.291 219.419 86.132 1.00 83.14 234 THR G CA 1
ATOM 837 C C . THR A 1 122 ? 27.456 219.618 87.090 1.00 83.83 234 THR G C 1
ATOM 838 O O . THR A 1 122 ? 28.517 219.009 86.929 1.00 86.70 234 THR G O 1
ATOM 842 N N . PHE A 1 123 ? 27.251 220.476 88.085 1.00 89.14 235 PHE G N 1
ATOM 843 C CA . PHE A 1 123 ? 28.210 220.692 89.164 1.00 92.92 235 PHE G CA 1
ATOM 844 C C . PHE A 1 123 ? 27.605 220.117 90.439 1.00 90.76 235 PHE G C 1
ATOM 845 O O . PHE A 1 123 ? 26.770 220.756 91.086 1.00 98.41 235 PHE G O 1
ATOM 853 N N . THR A 1 124 ? 28.017 218.902 90.787 1.00 79.78 236 THR G N 1
ATOM 854 C CA . THR A 1 124 ? 27.572 218.254 92.013 1.00 90.77 236 THR G CA 1
ATOM 855 C C . THR A 1 124 ? 28.485 218.679 93.156 1.00 91.36 236 THR G C 1
ATOM 856 O O . THR A 1 124 ? 29.697 218.439 93.114 1.00 95.46 236 THR G O 1
ATOM 860 N N . VAL A 1 125 ? 27.903 219.321 94.164 1.00 89.46 237 VAL G N 1
ATOM 861 C CA . VAL A 1 125 ? 28.616 219.732 95.367 1.00 91.70 237 VAL G CA 1
ATOM 862 C C . VAL A 1 125 ? 27.914 219.096 96.555 1.00 97.28 237 VAL G C 1
ATOM 863 O O . VAL A 1 125 ? 26.724 219.347 96.788 1.00 98.13 237 VAL G O 1
ATOM 867 N N . THR A 1 126 ? 28.641 218.263 97.295 1.00 108.78 238 THR G N 1
ATOM 868 C CA . THR A 1 126 ? 28.091 217.607 98.474 1.00 115.58 238 THR G CA 1
ATOM 869 C C . THR A 1 126 ? 28.402 218.447 99.707 1.00 119.07 238 THR G C 1
ATOM 870 O O . THR A 1 126 ? 29.552 218.837 99.927 1.00 111.65 238 THR G O 1
ATOM 874 N N . GLU A 1 127 ? 27.375 218.720 100.511 1.00 115.68 239 GLU G N 1
ATOM 875 C CA . GLU A 1 127 ? 27.488 219.722 101.564 1.00 120.16 239 GLU G CA 1
ATOM 876 C C . GLU A 1 127 ? 27.984 219.148 102.887 1.00 129.92 239 GLU G C 1
ATOM 877 O O . GLU A 1 127 ? 28.880 219.722 103.514 1.00 136.27 239 GLU G O 1
ATOM 883 N N . GLY A 1 128 ? 27.417 218.028 103.328 1.00 115.00 240 GLY G N 1
ATOM 884 C CA . GLY A 1 128 ? 27.659 217.589 104.687 1.00 107.47 240 GLY G CA 1
ATOM 885 C C . GLY A 1 128 ? 27.018 218.481 105.723 1.00 114.67 240 GLY G C 1
ATOM 886 O O . GLY A 1 128 ? 27.402 218.440 106.895 1.00 109.40 240 GLY G O 1
ATOM 887 N N . LEU A 1 129 ? 26.047 219.291 105.312 1.00 135.28 241 LEU G N 1
ATOM 888 C CA . LEU A 1 129 ? 25.368 220.261 106.158 1.00 121.36 241 LEU G CA 1
ATOM 889 C C . LEU A 1 129 ? 24.118 220.709 105.417 1.00 112.60 241 LEU G C 1
ATOM 890 O O . LEU A 1 129 ? 24.018 220.558 104.196 1.00 126.43 241 LEU G O 1
ATOM 895 N N . GLU A 1 130 ? 23.159 221.253 106.165 1.00 99.87 242 GLU G N 1
ATOM 896 C CA . GLU A 1 130 ? 21.914 221.744 105.570 1.00 96.27 242 GLU G CA 1
ATOM 897 C C . GLU A 1 130 ? 21.531 223.049 106.259 1.00 104.78 242 GLU G C 1
ATOM 898 O O . GLU A 1 130 ? 20.902 223.037 107.321 1.00 124.31 242 GLU G O 1
ATOM 904 N N . VAL A 1 131 ? 21.905 224.167 105.647 1.00 90.40 243 VAL G N 1
ATOM 905 C CA . VAL A 1 131 ? 21.502 225.476 106.143 1.00 107.95 243 VAL G CA 1
ATOM 906 C C . VAL A 1 131 ? 20.065 225.751 105.725 1.00 94.40 243 VAL G C 1
ATOM 907 O O . VAL A 1 131 ? 19.570 225.224 104.721 1.00 83.86 243 VAL G O 1
ATOM 911 N N . LEU A 1 132 ? 19.382 226.582 106.508 1.00 101.36 244 LEU G N 1
ATOM 912 C CA . LEU A 1 132 ? 18.009 226.966 106.223 1.00 108.91 244 LEU G CA 1
ATOM 913 C C . LEU A 1 132 ? 17.810 228.418 106.631 1.00 117.42 244 LEU G C 1
ATOM 914 O O . LEU A 1 132 ? 18.582 228.976 107.414 1.00 124.65 244 LEU G O 1
ATOM 919 N N . PHE A 1 133 ? 16.763 229.026 106.086 1.00 111.98 245 PHE G N 1
ATOM 920 C CA . PHE A 1 133 ? 16.505 230.443 106.312 1.00 116.89 245 PHE G CA 1
ATOM 921 C C . PHE A 1 133 ? 15.093 230.673 106.837 1.00 122.08 245 PHE G C 1
ATOM 922 O O . PHE A 1 133 ? 14.741 231.786 107.227 1.00 123.47 245 PHE G O 1
ATOM 930 N N . GLU B 2 1 ? 40.362 223.184 121.705 1.00 148.61 1 GLU H N 1
ATOM 931 C CA . GLU B 2 1 ? 41.082 222.218 122.524 1.00 145.11 1 GLU H CA 1
ATOM 932 C C . GLU B 2 1 ? 40.492 222.170 123.927 1.00 137.63 1 GLU H C 1
ATOM 933 O O . GLU B 2 1 ? 40.562 223.150 124.666 1.00 135.24 1 GLU H O 1
ATOM 939 N N . VAL B 2 2 ? 39.914 221.032 124.292 1.00 129.71 2 VAL H N 1
ATOM 940 C CA . VAL B 2 2 ? 39.312 220.880 125.610 1.00 127.16 2 VAL H CA 1
ATOM 941 C C . VAL B 2 2 ? 40.385 220.519 126.627 1.00 140.52 2 VAL H C 1
ATOM 942 O O . VAL B 2 2 ? 41.354 219.813 126.326 1.00 137.96 2 VAL H O 1
ATOM 946 N N . GLN B 2 3 ? 40.204 221.011 127.848 1.00 138.88 3 GLN H N 1
ATOM 947 C CA . GLN B 2 3 ? 41.014 220.631 128.996 1.00 123.11 3 GLN H CA 1
ATOM 948 C C . GLN B 2 3 ? 40.076 220.345 130.155 1.00 114.30 3 GLN H C 1
ATOM 949 O O . GLN B 2 3 ? 39.152 221.124 130.414 1.00 109.29 3 GLN H O 1
ATOM 955 N N . LEU B 2 4 ? 40.303 219.229 130.837 1.00 96.64 4 LEU H N 1
ATOM 956 C CA . LEU B 2 4 ? 39.502 218.833 131.985 1.00 108.42 4 LEU H CA 1
ATOM 957 C C . LEU B 2 4 ? 40.334 218.991 133.247 1.00 116.89 4 LEU H C 1
ATOM 958 O O . LEU B 2 4 ? 41.492 218.562 133.286 1.00 115.25 4 LEU H O 1
ATOM 963 N N . VAL B 2 5 ? 39.752 219.609 134.271 1.00 116.67 5 VAL H N 1
ATOM 964 C CA . VAL B 2 5 ? 40.413 219.749 135.563 1.00 103.90 5 VAL H CA 1
ATOM 965 C C . VAL B 2 5 ? 39.443 219.270 136.634 1.00 109.00 5 VAL H C 1
ATOM 966 O O . VAL B 2 5 ? 38.409 219.908 136.870 1.00 109.40 5 VAL H O 1
ATOM 970 N N . GLU B 2 6 ? 39.765 218.149 137.273 1.00 104.80 6 GLU H N 1
ATOM 971 C CA . GLU B 2 6 ? 38.994 217.674 138.411 1.00 117.91 6 GLU H CA 1
ATOM 972 C C . GLU B 2 6 ? 39.512 218.320 139.689 1.00 124.98 6 GLU H C 1
ATOM 973 O O . GLU B 2 6 ? 40.685 218.689 139.790 1.00 124.00 6 GLU H O 1
ATOM 979 N N . SER B 2 7 ? 38.621 218.459 140.667 1.00 117.80 7 SER H N 1
ATOM 980 C CA . SER B 2 7 ? 38.992 219.045 141.948 1.00 114.19 7 SER H CA 1
ATOM 981 C C . SER B 2 7 ? 38.015 218.558 143.007 1.00 129.88 7 SER H C 1
ATOM 982 O O . SER B 2 7 ? 36.993 217.942 142.700 1.00 125.18 7 SER H O 1
ATOM 985 N N . GLY B 2 8 ? 38.346 218.839 144.266 1.00 140.71 8 GLY H N 1
ATOM 986 C CA . GLY B 2 8 ? 37.510 218.484 145.389 1.00 140.35 8 GLY H CA 1
ATOM 987 C C . GLY B 2 8 ? 37.971 217.271 146.171 1.00 132.70 8 GLY H C 1
ATOM 988 O O . GLY B 2 8 ? 37.522 217.080 147.308 1.00 133.12 8 GLY H O 1
ATOM 989 N N . GLY B 2 9 ? 38.845 216.447 145.600 1.00 136.77 9 GLY H N 1
ATOM 990 C CA . GLY B 2 9 ? 39.339 215.278 146.300 1.00 116.68 9 GLY H CA 1
ATOM 991 C C . GLY B 2 9 ? 40.129 215.626 147.545 1.00 120.11 9 GLY H C 1
ATOM 992 O O . GLY B 2 9 ? 41.005 216.494 147.507 1.00 114.31 9 GLY H O 1
ATOM 993 N N . LYS B 2 10 ? 39.831 214.956 148.654 1.00 124.77 10 LYS H N 1
ATOM 994 C CA . LYS B 2 10 ? 40.501 215.229 149.919 1.00 111.35 10 LYS H CA 1
ATOM 995 C C . LYS B 2 10 ? 40.268 214.049 150.855 1.00 102.68 10 LYS H C 1
ATOM 996 O O . LYS B 2 10 ? 39.567 213.091 150.519 1.00 87.90 10 LYS H O 1
ATOM 1002 N N . LEU B 2 11 ? 40.867 214.131 152.040 1.00 119.65 11 LEU H N 1
ATOM 1003 C CA . LEU B 2 11 ? 40.668 213.121 153.070 1.00 109.13 11 LEU H CA 1
ATOM 1004 C C . LEU B 2 11 ? 39.324 213.342 153.752 1.00 107.79 11 LEU H C 1
ATOM 1005 O O . LEU B 2 11 ? 38.985 214.471 154.122 1.00 109.99 11 LEU H O 1
ATOM 1010 N N . VAL B 2 12 ? 38.559 212.266 153.915 1.00 100.45 12 VAL H N 1
ATOM 1011 C CA . VAL B 2 12 ? 37.225 212.340 154.500 1.00 106.14 12 VAL H CA 1
ATOM 1012 C C . VAL B 2 12 ? 37.010 211.132 155.400 1.00 126.57 12 VAL H C 1
ATOM 1013 O O . VAL B 2 12 ? 37.468 210.026 155.096 1.00 117.44 12 VAL H O 1
ATOM 1017 N N . GLN B 2 13 ? 36.309 211.348 156.510 1.00 129.87 13 GLN H N 1
ATOM 1018 C CA . GLN B 2 13 ? 35.996 210.263 157.423 1.00 110.26 13 GLN H CA 1
ATOM 1019 C C . GLN B 2 13 ? 35.062 209.255 156.754 1.00 105.87 13 GLN H C 1
ATOM 1020 O O . GLN B 2 13 ? 34.244 209.620 155.906 1.00 111.66 13 GLN H O 1
ATOM 1026 N N . PRO B 2 14 ? 35.169 207.976 157.114 1.00 92.12 14 PRO H N 1
ATOM 1027 C CA . PRO B 2 14 ? 34.180 207.000 156.643 1.00 97.66 14 PRO H CA 1
ATOM 1028 C C . PRO B 2 14 ? 32.777 207.414 157.060 1.00 101.42 14 PRO H C 1
ATOM 1029 O O . PRO B 2 14 ? 32.551 207.874 158.181 1.00 102.41 14 PRO H O 1
ATOM 1033 N N . GLY B 2 15 ? 31.828 207.248 156.139 1.00 101.14 15 GLY H N 1
ATOM 1034 C CA . GLY B 2 15 ? 30.473 207.708 156.348 1.00 103.46 15 GLY H CA 1
ATOM 1035 C C . GLY B 2 15 ? 30.233 209.162 156.010 1.00 107.41 15 GLY H C 1
ATOM 1036 O O . GLY B 2 15 ? 29.079 209.607 156.047 1.00 101.34 15 GLY H O 1
ATOM 1037 N N . GLY B 2 16 ? 31.277 209.918 155.682 1.00 104.94 16 GLY H N 1
ATOM 1038 C CA . GLY B 2 16 ? 31.134 211.312 155.322 1.00 101.11 16 GLY H CA 1
ATOM 1039 C C . GLY B 2 16 ? 30.737 211.491 153.869 1.00 118.97 16 GLY H C 1
ATOM 1040 O O . GLY B 2 16 ? 30.450 210.540 153.139 1.00 123.56 16 GLY H O 1
ATOM 1041 N N . SER B 2 17 ? 30.731 212.753 153.445 1.00 113.64 17 SER H N 1
ATOM 1042 C CA . SER B 2 17 ? 30.321 213.126 152.100 1.00 125.98 17 SER H CA 1
ATOM 1043 C C . SER B 2 17 ? 31.394 213.997 151.460 1.00 132.09 17 SER H C 1
ATOM 1044 O O . SER B 2 17 ? 32.193 214.639 152.146 1.00 127.27 17 SER H O 1
ATOM 1047 N N . LEU B 2 18 ? 31.403 214.012 150.128 1.00 124.06 18 LEU H N 1
ATOM 1048 C CA . LEU B 2 18 ? 32.392 214.788 149.393 1.00 119.23 18 LEU H CA 1
ATOM 1049 C C . LEU B 2 18 ? 31.863 215.082 147.997 1.00 114.16 18 LEU H C 1
ATOM 1050 O O . LEU B 2 18 ? 31.138 214.274 147.411 1.00 98.07 18 LEU H O 1
ATOM 1055 N N . ARG B 2 19 ? 32.249 216.241 147.467 1.00 124.30 19 ARG H N 1
ATOM 1056 C CA . ARG B 2 19 ? 31.760 216.741 146.187 1.00 117.29 19 ARG H CA 1
ATOM 1057 C C . ARG B 2 19 ? 32.943 216.939 145.249 1.00 116.52 19 ARG H C 1
ATOM 1058 O O . ARG B 2 19 ? 33.855 217.714 145.552 1.00 114.51 19 ARG H O 1
ATOM 1066 N N . LEU B 2 20 ? 32.927 216.239 144.117 1.00 121.79 20 LEU H N 1
ATOM 1067 C CA . LEU B 2 20 ? 33.986 216.323 143.122 1.00 119.76 20 LEU H CA 1
ATOM 1068 C C . LEU B 2 20 ? 33.531 217.155 141.929 1.00 114.31 20 LEU H C 1
ATOM 1069 O O . LEU B 2 20 ? 32.340 217.215 141.608 1.00 95.22 20 LEU H O 1
ATOM 1074 N N . SER B 2 21 ? 34.498 217.782 141.259 1.00 118.38 21 SER H N 1
ATOM 1075 C CA . SER B 2 21 ? 34.223 218.710 140.175 1.00 105.14 21 SER H CA 1
ATOM 1076 C C . SER B 2 21 ? 35.076 218.382 138.959 1.00 111.70 21 SER H C 1
ATOM 1077 O O . SER B 2 21 ? 36.223 217.941 139.079 1.00 116.57 21 SER H O 1
ATOM 1080 N N . CYS B 2 22 ? 34.497 218.607 137.783 1.00 118.23 22 CYS H N 1
ATOM 1081 C CA . CYS B 2 22 ? 35.198 218.510 136.508 1.00 110.90 22 CYS H CA 1
ATOM 1082 C C . CYS B 2 22 ? 34.894 219.788 135.741 1.00 100.69 22 CYS H C 1
ATOM 1083 O O . CYS B 2 22 ? 33.740 220.032 135.365 1.00 96.31 22 CYS H O 1
ATOM 1086 N N . GLU B 2 23 ? 35.918 220.615 135.548 1.00 104.86 23 GLU H N 1
ATOM 1087 C CA . GLU B 2 23 ? 35.793 221.873 134.827 1.00 119.79 23 GLU H CA 1
ATOM 1088 C C . GLU B 2 23 ? 36.353 221.700 133.424 1.00 129.85 23 GLU H C 1
ATOM 1089 O O . GLU B 2 23 ? 37.471 221.196 133.252 1.00 129.01 23 GLU H O 1
ATOM 1095 N N . ALA B 2 24 ? 35.569 222.110 132.430 1.00 138.62 24 ALA H N 1
ATOM 1096 C CA . ALA B 2 24 ? 35.946 222.018 131.027 1.00 132.51 24 ALA H CA 1
ATOM 1097 C C . ALA B 2 24 ? 36.342 223.396 130.515 1.00 139.88 24 ALA H C 1
ATOM 1098 O O . ALA B 2 24 ? 35.601 224.368 130.697 1.00 133.81 24 ALA H O 1
ATOM 1100 N N . SER B 2 25 ? 37.507 223.475 129.875 1.00 128.31 25 SER H N 1
ATOM 1101 C CA . SER B 2 25 ? 38.027 224.726 129.338 1.00 134.61 25 SER H CA 1
ATOM 1102 C C . SER B 2 25 ? 38.338 224.554 127.860 1.00 128.14 25 SER H C 1
ATOM 1103 O O . SER B 2 25 ? 38.948 223.558 127.465 1.00 128.99 25 SER H O 1
ATOM 1106 N N . GLY B 2 26 ? 37.918 225.521 127.045 1.00 126.01 26 GLY H N 1
ATOM 1107 C CA . GLY B 2 26 ? 38.242 225.546 125.637 1.00 135.08 26 GLY H CA 1
ATOM 1108 C C . GLY B 2 26 ? 37.129 225.098 124.712 1.00 132.42 26 GLY H C 1
ATOM 1109 O O . GLY B 2 26 ? 37.208 225.357 123.506 1.00 127.25 26 GLY H O 1
ATOM 1110 N N . GLU B 2 27 ? 36.099 224.439 125.235 1.00 120.97 27 GLU H N 1
ATOM 1111 C CA . GLU B 2 27 ? 34.990 223.981 124.408 1.00 106.05 27 GLU H CA 1
ATOM 1112 C C . GLU B 2 27 ? 33.811 223.645 125.309 1.00 103.90 27 GLU H C 1
ATOM 1113 O O . GLU B 2 27 ? 33.952 223.505 126.526 1.00 125.22 27 GLU H O 1
ATOM 1119 N N . SER B 2 28 ? 32.638 223.529 124.691 1.00 83.24 28 SER H N 1
ATOM 1120 C CA . SER B 2 28 ? 31.437 223.084 125.381 1.00 108.53 28 SER H CA 1
ATOM 1121 C C . SER B 2 28 ? 31.342 221.566 125.302 1.00 115.99 28 SER H C 1
ATOM 1122 O O . SER B 2 28 ? 31.485 220.984 124.222 1.00 121.43 28 SER H O 1
ATOM 1125 N N . VAL B 2 29 ? 31.115 220.932 126.448 1.00 107.51 29 VAL H N 1
ATOM 1126 C CA . VAL B 2 29 ? 30.887 219.497 126.524 1.00 113.16 29 VAL H CA 1
ATOM 1127 C C . VAL B 2 29 ? 29.417 219.193 126.808 1.00 111.74 29 VAL H C 1
ATOM 1128 O O . VAL B 2 29 ? 29.086 218.111 127.289 1.00 96.33 29 VAL H O 1
ATOM 1132 N N . GLY B 2 30 ? 28.528 220.140 126.497 1.00 118.64 30 GLY H N 1
ATOM 1133 C CA . GLY B 2 30 ? 27.135 220.005 126.889 1.00 132.38 30 GLY H CA 1
ATOM 1134 C C . GLY B 2 30 ? 26.431 218.812 126.271 1.00 120.18 30 GLY H C 1
ATOM 1135 O O . GLY B 2 30 ? 25.545 218.222 126.894 1.00 127.99 30 GLY H O 1
ATOM 1136 N N . ASP B 2 31 ? 26.802 218.444 125.047 1.00 124.07 31 ASP H N 1
ATOM 1137 C CA . ASP B 2 31 ? 26.160 217.348 124.334 1.00 141.22 31 ASP H CA 1
ATOM 1138 C C . ASP B 2 31 ? 26.935 216.040 124.438 1.00 131.63 31 ASP H C 1
ATOM 1139 O O . ASP B 2 31 ? 26.591 215.071 123.752 1.00 129.19 31 ASP H O 1
ATOM 1144 N N . ASN B 2 32 ? 27.959 215.986 125.282 1.00 118.23 32 ASN H N 1
ATOM 1145 C CA . ASN B 2 32 ? 28.816 214.817 125.398 1.00 107.93 32 ASN H CA 1
ATOM 1146 C C . ASN B 2 32 ? 28.464 213.997 126.630 1.00 113.30 32 ASN H C 1
ATOM 1147 O O . ASN B 2 32 ? 28.051 214.532 127.663 1.00 134.95 32 ASN H O 1
ATOM 1152 N N . ASP B 2 33 ? 28.634 212.684 126.509 1.00 93.41 33 ASP H N 1
ATOM 1153 C CA . ASP B 2 33 ? 28.661 211.832 127.687 1.00 98.10 33 ASP H CA 1
ATOM 1154 C C . ASP B 2 33 ? 29.924 212.122 128.486 1.00 112.17 33 ASP H C 1
ATOM 1155 O O . ASP B 2 33 ? 31.011 212.280 127.923 1.00 117.74 33 ASP H O 1
ATOM 1160 N N . MET B 2 34 ? 29.780 212.210 129.804 1.00 100.46 34 MET H N 1
ATOM 1161 C CA . MET B 2 34 ? 30.911 212.430 130.692 1.00 86.10 34 MET H CA 1
ATOM 1162 C C . MET B 2 34 ? 31.004 211.273 131.674 1.00 89.75 34 MET H C 1
ATOM 1163 O O . MET B 2 34 ? 29.990 210.822 132.214 1.00 102.85 34 MET H O 1
ATOM 1168 N N . HIS B 2 35 ? 32.223 210.791 131.899 1.00 85.42 35 HIS H N 1
ATOM 1169 C CA . HIS B 2 35 ? 32.447 209.574 132.662 1.00 96.90 35 HIS H CA 1
ATOM 1170 C C . HIS B 2 35 ? 33.345 209.840 133.863 1.00 93.12 35 HIS H C 1
ATOM 1171 O O . HIS B 2 35 ? 34.221 210.709 133.829 1.00 81.77 35 HIS H O 1
ATOM 1178 N N . TRP B 2 36 ? 33.111 209.074 134.927 1.00 93.55 36 TRP H N 1
ATOM 1179 C CA . TRP B 2 36 ? 33.952 209.072 136.117 1.00 92.21 36 TRP H CA 1
ATOM 1180 C C . TRP B 2 36 ? 34.559 207.686 136.272 1.00 97.08 36 TRP H C 1
ATOM 1181 O O . TRP B 2 36 ? 33.825 206.695 136.396 1.00 89.14 36 TRP H O 1
ATOM 1192 N N . VAL B 2 37 ? 35.891 207.623 136.267 1.00 90.92 37 VAL H N 1
ATOM 1193 C CA . VAL B 2 37 ? 36.640 206.371 136.320 1.00 83.79 37 VAL H CA 1
ATOM 1194 C C . VAL B 2 37 ? 37.721 206.504 137.382 1.00 91.23 37 VAL H C 1
ATOM 1195 O O . VAL B 2 37 ? 38.448 207.500 137.403 1.00 88.39 37 VAL H O 1
ATOM 1199 N N . ARG B 2 38 ? 37.848 205.502 138.246 1.00 91.05 38 ARG H N 1
ATOM 1200 C CA . ARG B 2 38 ? 38.803 205.578 139.342 1.00 87.18 38 ARG H CA 1
ATOM 1201 C C . ARG B 2 38 ? 39.942 204.583 139.151 1.00 80.49 38 ARG H C 1
ATOM 1202 O O . ARG B 2 38 ? 39.836 203.606 138.405 1.00 82.16 38 ARG H O 1
ATOM 1210 N N . GLN B 2 39 ? 41.040 204.855 139.855 1.00 88.16 39 GLN H N 1
ATOM 1211 C CA . GLN B 2 39 ? 42.278 204.098 139.743 1.00 93.34 39 GLN H CA 1
ATOM 1212 C C . GLN B 2 39 ? 42.959 204.092 141.103 1.00 94.47 39 GLN H C 1
ATOM 1213 O O . GLN B 2 39 ? 43.143 205.153 141.709 1.00 89.16 39 GLN H O 1
ATOM 1219 N N . VAL B 2 40 ? 43.323 202.904 141.579 1.00 88.58 40 VAL H N 1
ATOM 1220 C CA . VAL B 2 40 ? 43.951 202.734 142.885 1.00 104.23 40 VAL H CA 1
ATOM 1221 C C . VAL B 2 40 ? 45.447 202.535 142.688 1.00 112.57 40 VAL H C 1
ATOM 1222 O O . VAL B 2 40 ? 45.870 201.689 141.890 1.00 101.10 40 VAL H O 1
ATOM 1226 N N . ALA B 2 41 ? 46.247 203.316 143.415 1.00 106.62 41 ALA H N 1
ATOM 1227 C CA . ALA B 2 41 ? 47.703 203.184 143.391 1.00 94.10 41 ALA H CA 1
ATOM 1228 C C . ALA B 2 41 ? 48.257 203.325 141.974 1.00 113.53 41 ALA H C 1
ATOM 1229 O O . ALA B 2 41 ? 49.163 202.595 141.567 1.00 95.86 41 ALA H O 1
ATOM 1231 N N . GLY B 2 42 ? 47.705 204.273 141.217 1.00 125.45 42 GLY H N 1
ATOM 1232 C CA . GLY B 2 42 ? 48.153 204.544 139.862 1.00 113.14 42 GLY H CA 1
ATOM 1233 C C . GLY B 2 42 ? 48.212 203.314 138.983 1.00 102.62 42 GLY H C 1
ATOM 1234 O O . GLY B 2 42 ? 49.010 203.250 138.043 1.00 99.89 42 GLY H O 1
ATOM 1235 N N . LYS B 2 43 ? 47.357 202.333 139.270 1.00 94.47 43 LYS H N 1
ATOM 1236 C CA . LYS B 2 43 ? 47.421 201.035 138.612 1.00 94.74 43 LYS H CA 1
ATOM 1237 C C . LYS B 2 43 ? 46.025 200.435 138.559 1.00 94.72 43 LYS H C 1
ATOM 1238 O O . LYS B 2 43 ? 45.350 200.336 139.587 1.00 112.45 43 LYS H O 1
ATOM 1244 N N . GLY B 2 44 ? 45.601 200.045 137.367 1.00 82.16 44 GLY H N 1
ATOM 1245 C CA . GLY B 2 44 ? 44.250 199.532 137.181 1.00 79.61 44 GLY H CA 1
ATOM 1246 C C . GLY B 2 44 ? 43.236 200.638 136.981 1.00 84.22 44 GLY H C 1
ATOM 1247 O O . GLY B 2 44 ? 43.348 201.736 137.525 1.00 90.79 44 GLY H O 1
ATOM 1248 N N . LEU B 2 45 ? 42.210 200.332 136.190 1.00 73.48 45 LEU H N 1
ATOM 1249 C CA . LEU B 2 45 ? 41.174 201.296 135.838 1.00 68.25 45 LEU H CA 1
ATOM 1250 C C . LEU B 2 45 ? 39.801 200.668 136.020 1.00 82.27 45 LEU H C 1
ATOM 1251 O O . LEU B 2 45 ? 39.568 199.540 135.575 1.00 85.90 45 LEU H O 1
ATOM 1256 N N . GLU B 2 46 ? 38.899 201.402 136.672 1.00 81.89 46 GLU H N 1
ATOM 1257 C CA . GLU B 2 46 ? 37.530 200.962 136.902 1.00 86.00 46 GLU H CA 1
ATOM 1258 C C . GLU B 2 46 ? 36.578 202.088 136.532 1.00 90.82 46 GLU H C 1
ATOM 1259 O O . GLU B 2 46 ? 36.600 203.152 137.160 1.00 93.92 46 GLU H O 1
ATOM 1265 N N . TRP B 2 47 ? 35.746 201.855 135.521 1.00 72.38 47 TRP H N 1
ATOM 1266 C CA . TRP B 2 47 ? 34.680 202.797 135.210 1.00 86.45 47 TRP H CA 1
ATOM 1267 C C . TRP B 2 47 ? 33.682 202.827 136.359 1.00 92.64 47 TRP H C 1
ATOM 1268 O O . TRP B 2 47 ? 33.227 201.780 136.828 1.00 88.80 47 TRP H O 1
ATOM 1279 N N . VAL B 2 48 ? 33.344 204.029 136.817 1.00 93.96 48 VAL H N 1
ATOM 1280 C CA . VAL B 2 48 ? 32.510 204.217 138.001 1.00 105.96 48 VAL H CA 1
ATOM 1281 C C . VAL B 2 48 ? 31.117 204.714 137.630 1.00 103.72 48 VAL H C 1
ATOM 1282 O O . VAL B 2 48 ? 30.115 204.078 137.962 1.00 103.56 48 VAL H O 1
ATOM 1286 N N . SER B 2 49 ? 31.031 205.852 136.944 1.00 98.82 49 SER H N 1
ATOM 1287 C CA . SER B 2 49 ? 29.724 206.418 136.638 1.00 113.64 49 SER H CA 1
ATOM 1288 C C . SER B 2 49 ? 29.782 207.158 135.310 1.00 126.13 49 SER H C 1
ATOM 1289 O O . SER B 2 49 ? 30.842 207.298 134.696 1.00 120.41 49 SER H O 1
ATOM 1292 N N . SER B 2 50 ? 28.617 207.629 134.868 1.00 123.70 50 SER H N 1
ATOM 1293 C CA . SER B 2 50 ? 28.549 208.429 133.653 1.00 108.76 50 SER H CA 1
ATOM 1294 C C . SER B 2 50 ? 27.231 209.187 133.625 1.00 114.03 50 SER H C 1
ATOM 1295 O O . SER B 2 50 ? 26.242 208.764 134.229 1.00 135.20 50 SER H O 1
ATOM 1298 N N . ILE B 2 51 ? 27.233 210.313 132.917 1.00 73.82 51 ILE H N 1
ATOM 1299 C CA . ILE B 2 51 ? 26.046 211.133 132.724 1.00 87.85 51 ILE H CA 1
ATOM 1300 C C . ILE B 2 51 ? 25.973 211.536 131.259 1.00 115.97 51 ILE H C 1
ATOM 1301 O O . ILE B 2 51 ? 26.995 211.858 130.640 1.00 127.90 51 ILE H O 1
ATOM 1306 N N . GLY B 2 52 ? 24.759 211.510 130.704 1.00 124.03 52 GLY H N 1
ATOM 1307 C CA . GLY B 2 52 ? 24.543 211.889 129.325 1.00 119.85 52 GLY H CA 1
ATOM 1308 C C . GLY B 2 52 ? 24.206 213.361 129.175 1.00 122.03 52 GLY H C 1
ATOM 1309 O O . GLY B 2 52 ? 24.062 214.104 130.145 1.00 130.02 52 GLY H O 1
ATOM 1310 N N . SER B 2 53 ? 24.081 213.782 127.915 1.00 127.45 53 SER H N 1
ATOM 1311 C CA . SER B 2 53 ? 23.761 215.176 127.632 1.00 130.17 53 SER H CA 1
ATOM 1312 C C . SER B 2 53 ? 22.421 215.574 128.240 1.00 135.40 53 SER H C 1
ATOM 1313 O O . SER B 2 53 ? 22.252 216.711 128.699 1.00 124.93 53 SER H O 1
ATOM 1316 N N . SER B 2 54 ? 21.459 214.653 128.258 1.00 129.58 54 SER H N 1
ATOM 1317 C CA . SER B 2 54 ? 20.106 214.936 128.721 1.00 122.77 54 SER H CA 1
ATOM 1318 C C . SER B 2 54 ? 19.929 214.731 130.220 1.00 134.01 54 SER H C 1
ATOM 1319 O O . SER B 2 54 ? 18.796 214.790 130.710 1.00 140.80 54 SER H O 1
ATOM 1322 N N . GLY B 2 55 ? 21.009 214.488 130.958 1.00 132.40 55 GLY H N 1
ATOM 1323 C CA . GLY B 2 55 ? 20.923 214.290 132.387 1.00 123.63 55 GLY H CA 1
ATOM 1324 C C . GLY B 2 55 ? 20.712 212.860 132.832 1.00 130.48 55 GLY H C 1
ATOM 1325 O O . GLY B 2 55 ? 20.713 212.601 134.043 1.00 133.28 55 GLY H O 1
ATOM 1326 N N . ASP B 2 56 ? 20.521 211.926 131.904 1.00 124.81 56 ASP H N 1
ATOM 1327 C CA . ASP B 2 56 ? 20.432 210.521 132.275 1.00 130.12 56 ASP H CA 1
ATOM 1328 C C . ASP B 2 56 ? 21.750 210.061 132.887 1.00 130.10 56 ASP H C 1
ATOM 1329 O O . ASP B 2 56 ? 22.831 210.399 132.398 1.00 126.49 56 ASP H O 1
ATOM 1334 N N . THR B 2 57 ? 21.657 209.291 133.967 1.00 133.58 57 THR H N 1
ATOM 1335 C CA . THR B 2 57 ? 22.823 208.892 134.740 1.00 131.40 57 THR H CA 1
ATOM 1336 C C . THR B 2 57 ? 22.938 207.374 134.797 1.00 124.39 57 THR H C 1
ATOM 1337 O O . THR B 2 57 ? 21.951 206.646 134.656 1.00 117.10 57 THR H O 1
ATOM 1341 N N . TYR B 2 58 ? 24.168 206.905 135.008 1.00 119.68 58 TYR H N 1
ATOM 1342 C CA . TYR B 2 58 ? 24.469 205.481 135.034 1.00 112.33 58 TYR H CA 1
ATOM 1343 C C . TYR B 2 58 ? 25.5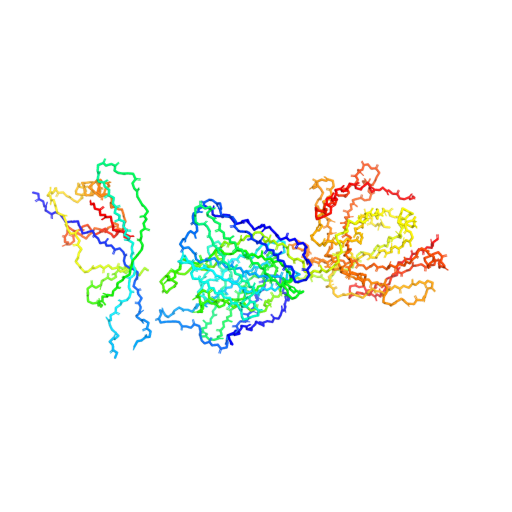58 205.219 136.064 1.00 126.09 58 TYR H C 1
ATOM 1344 O O . TYR B 2 58 ? 26.541 205.964 136.144 1.00 114.52 58 TYR H O 1
ATOM 1353 N N . TYR B 2 59 ? 25.380 204.147 136.837 1.00 129.86 59 TYR H N 1
ATOM 1354 C CA . TYR B 2 59 ? 26.275 203.813 137.934 1.00 117.94 59 TYR H CA 1
ATOM 1355 C C . TYR B 2 59 ? 26.565 202.319 137.933 1.00 117.32 59 TYR H C 1
ATOM 1356 O O . TYR B 2 59 ? 25.791 201.513 137.412 1.00 115.30 59 TYR H O 1
ATOM 1365 N N . ILE B 2 60 ? 27.697 201.958 138.535 1.00 127.57 60 ILE H N 1
ATOM 1366 C CA . ILE B 2 60 ? 27.958 200.560 138.848 1.00 124.14 60 ILE H CA 1
ATOM 1367 C C . ILE B 2 60 ? 27.165 200.165 140.090 1.00 128.34 60 ILE H C 1
ATOM 1368 O O . ILE B 2 60 ? 26.786 201.003 140.913 1.00 125.51 60 ILE H O 1
ATOM 1373 N N . ASP B 2 61 ? 26.908 198.863 140.224 1.00 133.84 61 ASP H N 1
ATOM 1374 C CA . ASP B 2 61 ? 26.074 198.393 141.325 1.00 127.58 61 ASP H CA 1
ATOM 1375 C C . ASP B 2 61 ? 26.696 198.693 142.684 1.00 131.83 61 ASP H C 1
ATOM 1376 O O . ASP B 2 61 ? 25.972 198.958 143.650 1.00 116.13 61 ASP H O 1
ATOM 1381 N N . ALA B 2 62 ? 28.028 198.662 142.781 1.00 129.45 62 ALA H N 1
ATOM 1382 C CA . ALA B 2 62 ? 28.687 198.827 144.072 1.00 116.51 62 ALA H CA 1
ATOM 1383 C C . ALA B 2 62 ? 28.479 200.212 144.670 1.00 125.18 62 ALA H C 1
ATOM 1384 O O . ALA B 2 62 ? 28.617 200.371 145.888 1.00 145.95 62 ALA H O 1
ATOM 1386 N N . VAL B 2 63 ? 28.164 201.215 143.852 1.00 118.02 63 VAL H N 1
ATOM 1387 C CA . VAL B 2 63 ? 27.937 202.573 144.327 1.00 127.28 63 VAL H CA 1
ATOM 1388 C C . VAL B 2 63 ? 26.507 203.037 144.107 1.00 122.08 63 VAL H C 1
ATOM 1389 O O . VAL B 2 63 ? 26.172 204.168 144.475 1.00 109.21 63 VAL H O 1
ATOM 1393 N N . LYS B 2 64 ? 25.653 202.200 143.519 1.00 118.18 64 LYS H N 1
ATOM 1394 C CA . LYS B 2 64 ? 24.269 202.581 143.276 1.00 122.22 64 LYS H CA 1
ATOM 1395 C C . LYS B 2 64 ? 23.610 203.048 144.566 1.00 125.51 64 LYS H C 1
ATOM 1396 O O . LYS B 2 64 ? 23.844 202.488 145.640 1.00 131.15 64 LYS H O 1
ATOM 1402 N N . GLY B 2 65 ? 22.785 204.087 144.455 1.00 120.72 65 GLY H N 1
ATOM 1403 C CA . GLY B 2 65 ? 22.084 204.626 145.600 1.00 130.54 65 GLY H CA 1
ATOM 1404 C C . GLY B 2 65 ? 22.920 205.452 146.549 1.00 115.79 65 GLY H C 1
ATOM 1405 O O . GLY B 2 65 ? 22.349 206.167 147.383 1.00 96.71 65 GLY H O 1
ATOM 1406 N 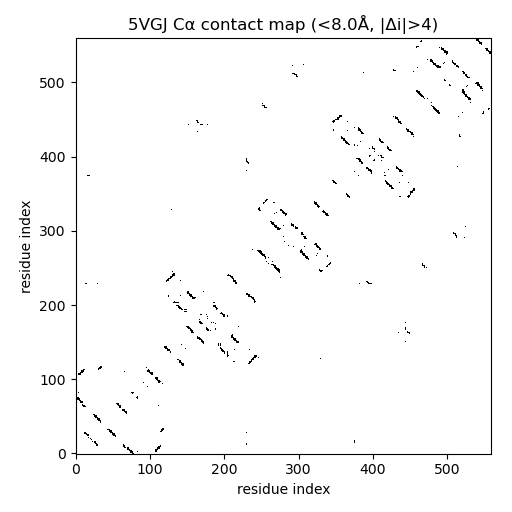N . ARG B 2 66 ? 24.249 205.386 146.461 1.00 121.72 66 ARG H N 1
ATOM 1407 C CA . ARG B 2 66 ? 25.127 206.166 147.323 1.00 115.78 66 ARG H CA 1
ATOM 1408 C C . ARG B 2 66 ? 25.787 207.341 146.620 1.00 129.15 66 ARG H C 1
ATOM 1409 O O . ARG B 2 66 ? 26.044 208.360 147.263 1.00 118.86 66 ARG H O 1
ATOM 1417 N N . PHE B 2 67 ? 26.065 207.225 145.325 1.00 137.52 67 PHE H N 1
ATOM 1418 C CA . PHE B 2 67 ? 26.656 208.299 144.542 1.00 126.24 67 PHE H CA 1
ATOM 1419 C C . PHE B 2 67 ? 25.608 208.924 143.631 1.00 123.21 67 PHE H C 1
ATOM 1420 O O . PHE B 2 67 ? 24.710 208.242 143.128 1.00 115.21 67 PHE H O 1
ATOM 1428 N N . THR B 2 68 ? 25.733 210.232 143.420 1.00 124.76 68 THR H N 1
ATOM 1429 C CA . THR B 2 68 ? 24.845 210.948 142.514 1.00 129.35 68 THR H CA 1
ATOM 1430 C C . THR B 2 68 ? 25.669 211.905 141.669 1.00 126.75 68 THR H C 1
ATOM 1431 O O . THR B 2 68 ? 26.477 212.668 142.204 1.00 118.81 68 THR H O 1
ATOM 1435 N N . VAL B 2 69 ? 25.466 211.861 140.357 1.00 131.22 69 VAL H N 1
ATOM 1436 C CA . VAL B 2 69 ? 26.203 212.704 139.426 1.00 130.58 69 VAL H CA 1
ATOM 1437 C C . VAL B 2 69 ? 25.270 213.782 138.895 1.00 130.13 69 VAL H C 1
ATOM 1438 O O . VAL B 2 69 ? 24.057 213.577 138.764 1.00 112.69 69 VAL H O 1
ATOM 1442 N N . SER B 2 70 ? 25.845 214.942 138.590 1.00 125.13 70 SER H N 1
ATOM 1443 C CA . SER B 2 70 ? 25.088 216.049 138.025 1.00 115.36 70 SER H CA 1
ATOM 1444 C C . SER B 2 70 ? 25.999 216.828 137.086 1.00 123.33 70 SER H C 1
ATOM 1445 O O . SER B 2 70 ? 27.183 216.515 136.937 1.00 134.01 70 SER H O 1
ATOM 1448 N N . ARG B 2 71 ? 25.436 217.848 136.445 1.00 118.39 71 ARG H N 1
ATOM 1449 C CA . ARG B 2 71 ? 26.214 218.694 135.554 1.00 120.46 71 ARG H CA 1
ATOM 1450 C C . ARG B 2 71 ? 25.580 220.074 135.490 1.00 126.32 71 ARG H C 1
ATOM 1451 O O . ARG B 2 71 ? 24.398 220.256 135.795 1.00 125.96 71 ARG H O 1
ATOM 1459 N N . ASP B 2 72 ? 26.394 221.049 135.092 1.00 127.71 72 ASP H N 1
ATOM 1460 C CA . ASP B 2 72 ? 25.967 222.438 134.932 1.00 132.49 72 ASP H CA 1
ATOM 1461 C C . ASP B 2 72 ? 26.497 222.913 133.582 1.00 132.24 72 ASP H C 1
ATOM 1462 O O . ASP B 2 72 ? 27.693 223.187 133.438 1.00 133.98 72 ASP H O 1
ATOM 1467 N N . LYS B 2 73 ? 25.605 222.998 132.592 1.00 131.97 73 LYS H N 1
ATOM 1468 C CA . LYS B 2 73 ? 26.028 223.396 131.254 1.00 136.91 73 LYS H CA 1
ATOM 1469 C C . LYS B 2 73 ? 26.348 224.883 131.184 1.00 133.44 73 LYS H C 1
ATOM 1470 O O . LYS B 2 73 ? 27.208 225.293 130.396 1.00 131.02 73 LYS H O 1
ATOM 1476 N N . GLY B 2 74 ? 25.673 225.704 131.991 1.00 132.75 74 GLY H N 1
ATOM 1477 C CA . GLY B 2 74 ? 26.041 227.106 132.070 1.00 127.90 74 GLY H CA 1
ATOM 1478 C C . GLY B 2 74 ? 27.444 227.309 132.602 1.00 133.24 74 GLY H C 1
ATOM 1479 O O . GLY B 2 74 ? 28.145 228.236 132.186 1.00 110.03 74 GLY H O 1
ATOM 1480 N N . ARG B 2 75 ? 27.874 226.451 133.525 1.00 143.33 75 ARG H N 1
ATOM 1481 C CA . ARG B 2 75 ? 29.236 226.461 134.036 1.00 150.54 75 ARG H CA 1
ATOM 1482 C C . ARG B 2 75 ? 30.154 225.509 133.280 1.00 146.61 75 ARG H C 1
ATOM 1483 O O . ARG B 2 75 ? 31.356 225.474 133.564 1.00 138.97 75 ARG H O 1
ATOM 1491 N N . ASN B 2 76 ? 29.619 224.739 132.334 1.00 146.62 76 ASN H N 1
ATOM 1492 C CA . ASN B 2 76 ? 30.406 223.788 131.552 1.00 142.23 76 ASN H CA 1
ATOM 1493 C C . ASN B 2 76 ? 31.178 222.841 132.470 1.00 137.55 76 ASN H C 1
ATOM 1494 O O . ASN B 2 76 ? 32.369 222.584 132.285 1.00 137.18 76 ASN H O 1
ATOM 1499 N N . SER B 2 77 ? 30.480 222.315 133.476 1.00 125.98 77 SER H N 1
ATOM 1500 C CA . SER B 2 77 ? 31.117 221.495 134.496 1.00 114.70 77 SER H CA 1
ATOM 1501 C C . SER B 2 77 ? 30.264 220.270 134.792 1.00 111.69 77 SER H C 1
ATOM 1502 O O . SER B 2 77 ? 29.087 220.199 134.428 1.00 110.45 77 SER H O 1
ATOM 1505 N N . VAL B 2 78 ? 30.882 219.298 135.462 1.00 102.97 78 VAL H N 1
ATOM 1506 C CA . VAL B 2 78 ? 30.194 218.108 135.947 1.00 93.55 78 VAL H CA 1
ATOM 1507 C C . VAL B 2 78 ? 30.573 217.911 137.407 1.00 112.85 78 VAL H C 1
ATOM 1508 O O . VAL B 2 78 ? 31.665 218.290 137.837 1.00 124.13 78 VAL H O 1
ATOM 1512 N N . TYR B 2 79 ? 29.662 217.326 138.180 1.00 120.78 79 TYR H N 1
ATOM 1513 C CA . TYR B 2 79 ? 29.865 217.181 139.614 1.00 110.55 79 TYR H CA 1
ATOM 1514 C C . TYR B 2 79 ? 29.493 215.779 140.068 1.00 100.62 79 TYR H C 1
ATOM 1515 O O . TYR B 2 79 ? 28.618 215.129 139.486 1.00 102.49 79 TYR H O 1
ATOM 1524 N N . LEU B 2 80 ? 30.162 215.327 141.128 1.00 94.82 80 LEU H N 1
ATOM 1525 C CA . LEU B 2 80 ? 29.925 214.011 141.713 1.00 105.83 80 LEU H CA 1
ATOM 1526 C C . LEU B 2 80 ? 29.747 214.167 143.218 1.00 108.43 80 LEU H C 1
ATOM 1527 O O . LEU B 2 80 ? 30.724 214.376 143.943 1.00 95.34 80 LEU H O 1
ATOM 1532 N N . GLN B 2 81 ? 28.506 214.061 143.685 1.00 115.98 81 GLN H N 1
ATOM 1533 C CA . GLN B 2 81 ? 28.202 214.098 145.110 1.00 116.00 81 GLN H CA 1
ATOM 1534 C C . GLN B 2 81 ? 28.212 212.676 145.658 1.00 126.56 81 GLN H C 1
ATOM 1535 O O . GLN B 2 81 ? 27.489 211.805 145.159 1.00 107.97 81 GLN H O 1
ATOM 1541 N N . MET B 2 82 ? 29.027 212.447 146.685 1.00 137.82 82 MET H N 1
ATOM 1542 C CA . MET B 2 82 ? 29.207 211.133 147.287 1.00 128.51 82 MET H CA 1
ATOM 1543 C C . MET B 2 82 ? 28.856 211.207 148.766 1.00 124.78 82 MET H C 1
ATOM 1544 O O . MET B 2 82 ? 29.272 212.141 149.460 1.00 119.50 82 MET H O 1
ATOM 1549 N N . LYS B 2 83 A 28.087 210.228 149.241 1.00 125.71 82 LYS H N 1
ATOM 1550 C CA . LYS B 2 83 A 27.676 210.158 150.635 1.00 126.98 82 LYS H CA 1
ATOM 1551 C C . LYS B 2 83 A 27.934 208.758 151.176 1.00 127.06 82 LYS H C 1
ATOM 1552 O O . LYS B 2 83 A 28.128 207.803 150.420 1.00 129.84 82 LYS H O 1
ATOM 1558 N N . THR B 2 84 B 27.924 208.650 152.502 1.00 118.10 82 THR H N 1
ATOM 1559 C CA . THR B 2 84 B 28.181 207.393 153.204 1.00 121.93 82 THR H CA 1
ATOM 1560 C C . THR B 2 84 B 29.375 206.667 152.587 1.00 115.16 82 THR H C 1
ATOM 1561 O O . THR B 2 84 B 29.300 205.510 152.170 1.00 111.16 82 THR H O 1
ATOM 1565 N N . LEU B 2 85 C 30.493 207.384 152.534 1.00 103.37 82 LEU H N 1
ATOM 1566 C CA . LEU B 2 85 C 31.694 206.860 151.902 1.00 114.25 82 LEU H CA 1
ATOM 1567 C C . LEU B 2 85 C 32.292 205.722 152.720 1.00 113.39 82 LEU H C 1
ATOM 1568 O O . LEU B 2 85 C 32.137 205.651 153.943 1.00 121.40 82 LEU H O 1
ATOM 1573 N N . THR B 2 86 ? 32.981 204.822 152.025 1.00 100.84 83 THR H N 1
ATOM 1574 C CA . THR B 2 86 ? 33.629 203.671 152.632 1.00 102.92 83 THR H CA 1
ATOM 1575 C C . THR B 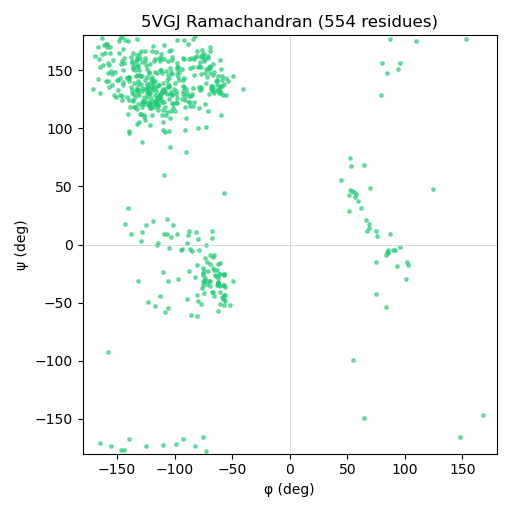2 86 ? 35.080 203.617 152.171 1.00 99.33 83 THR H C 1
ATOM 1576 O O . THR B 2 86 ? 35.483 204.303 151.228 1.00 104.16 83 THR H O 1
ATOM 1580 N N . VAL B 2 87 ? 35.874 202.788 152.855 1.00 100.54 84 VAL H N 1
ATOM 1581 C CA . VAL B 2 87 ? 37.282 202.652 152.493 1.00 109.07 84 VAL H CA 1
ATOM 1582 C C . VAL B 2 87 ? 37.427 202.113 151.077 1.00 113.31 84 VAL H C 1
ATOM 1583 O O . VAL B 2 87 ? 38.413 202.408 150.390 1.00 108.72 84 VAL H O 1
ATOM 1587 N N . GLY B 2 88 ? 36.459 201.322 150.615 1.00 115.99 85 GLY H N 1
ATOM 1588 C CA . GLY B 2 88 ? 36.487 200.824 149.252 1.00 121.43 85 GLY H CA 1
ATOM 1589 C C . GLY B 2 88 ? 36.344 201.894 148.191 1.00 107.40 85 GLY H C 1
ATOM 1590 O O . GLY B 2 88 ? 36.522 201.595 147.005 1.00 92.95 85 GLY H O 1
ATOM 1591 N N . ASP B 2 89 ? 36.029 203.125 148.586 1.00 110.88 86 ASP H N 1
ATOM 1592 C CA . ASP B 2 89 ? 35.902 204.240 147.660 1.00 104.03 86 ASP H CA 1
ATOM 1593 C C . ASP B 2 89 ? 37.186 205.048 147.526 1.00 97.44 86 ASP H C 1
ATOM 1594 O O . ASP B 2 89 ? 37.236 205.973 146.709 1.00 93.34 86 ASP H O 1
ATOM 1599 N N . THR B 2 90 ? 38.216 204.729 148.307 1.00 102.49 87 THR H N 1
ATOM 1600 C CA . THR B 2 90 ? 39.490 205.424 148.184 1.00 106.99 87 THR H CA 1
ATOM 1601 C C . THR B 2 90 ? 40.097 205.180 146.808 1.00 105.95 87 THR H C 1
ATOM 1602 O O . THR B 2 90 ? 40.020 204.075 146.263 1.00 112.68 87 THR H O 1
ATOM 1606 N N . GLY B 2 91 ? 40.699 206.215 146.250 1.00 97.33 88 GLY H N 1
ATOM 1607 C CA . GLY B 2 91 ? 41.340 206.107 144.955 1.00 100.42 88 GLY H CA 1
ATOM 1608 C C . GLY B 2 91 ? 41.368 207.450 144.256 1.00 108.85 88 GLY H C 1
ATOM 1609 O O . GLY B 2 91 ? 40.843 208.447 144.744 1.00 114.55 88 GLY H O 1
ATOM 1610 N N . VAL B 2 92 ? 42.007 207.451 143.088 1.00 112.03 89 VAL H N 1
ATOM 1611 C CA . VAL B 2 92 ? 42.089 208.633 142.239 1.00 101.76 89 VAL H CA 1
ATOM 1612 C C . VAL B 2 92 ? 40.932 208.604 141.252 1.00 86.82 89 VAL H C 1
ATOM 1613 O O . VAL B 2 92 ? 40.624 207.563 140.665 1.00 85.80 89 VAL H O 1
ATOM 1617 N N . TYR B 2 93 ? 40.283 209.748 141.067 1.00 79.02 90 TYR H N 1
ATOM 1618 C CA . TYR B 2 93 ? 39.097 209.839 140.227 1.00 91.87 90 TYR H CA 1
ATOM 1619 C C . TYR B 2 93 ? 39.386 210.742 139.038 1.00 98.77 90 TYR H C 1
ATOM 1620 O O . TYR B 2 93 ? 39.746 211.913 139.210 1.00 94.87 90 TYR H O 1
ATOM 1629 N N . PHE B 2 94 ? 39.246 210.179 137.842 1.00 100.79 91 PHE H N 1
ATOM 1630 C CA . PHE B 2 94 ? 39.402 210.877 136.578 1.00 89.47 91 PHE H CA 1
ATOM 1631 C C . PHE B 2 94 ? 38.038 211.132 135.955 1.00 86.15 91 PHE H C 1
ATOM 1632 O O . PHE B 2 94 ? 37.131 210.293 136.039 1.00 80.71 91 PHE H O 1
ATOM 1640 N N . CYS B 2 95 ? 37.917 212.293 135.323 1.00 94.71 92 CYS H N 1
ATOM 1641 C CA . CYS B 2 95 ? 36.757 212.685 134.539 1.00 85.76 92 CYS H CA 1
ATOM 1642 C C . CYS B 2 95 ? 37.141 212.627 133.067 1.00 102.51 92 CYS H C 1
ATOM 1643 O O . CYS B 2 95 ? 38.175 213.175 132.672 1.00 105.48 92 CYS H O 1
ATOM 1646 N N . VAL B 2 96 ? 36.324 211.952 132.260 1.00 99.75 93 VAL H N 1
ATOM 1647 C CA . VAL B 2 96 ? 36.677 211.640 130.880 1.00 77.03 93 VAL H CA 1
ATOM 1648 C C . VAL B 2 96 ? 35.550 212.086 129.960 1.00 88.71 93 VAL H C 1
ATOM 1649 O O . VAL B 2 96 ? 34.378 211.788 130.216 1.00 93.18 93 VAL H O 1
ATOM 1653 N N . ARG B 2 97 ? 35.909 212.787 128.887 1.00 95.94 94 ARG H N 1
ATOM 1654 C CA . ARG B 2 97 ? 34.942 213.240 127.896 1.00 92.23 94 ARG H CA 1
ATOM 1655 C C . ARG B 2 97 ? 34.669 212.118 126.902 1.00 90.13 94 ARG H C 1
ATOM 1656 O O . ARG B 2 97 ? 35.584 211.658 126.209 1.00 95.16 94 ARG H O 1
ATOM 1664 N N . GLY B 2 98 ? 33.416 211.678 126.829 1.00 87.72 95 GLY H N 1
ATOM 1665 C CA . GLY B 2 98 ? 33.033 210.623 125.923 1.00 94.16 95 GLY H CA 1
ATOM 1666 C C . GLY B 2 98 ? 32.405 211.156 124.652 1.00 105.89 95 GLY H C 1
ATOM 1667 O O . GLY B 2 98 ? 32.403 212.363 124.388 1.00 104.55 95 GLY H O 1
ATOM 1668 N N . PRO B 2 99 ? 31.859 210.260 123.835 1.00 101.68 96 PRO H N 1
ATOM 1669 C CA . PRO B 2 99 ? 31.206 210.689 122.594 1.00 101.05 96 PRO H CA 1
ATOM 1670 C C . PRO B 2 99 ? 29.914 211.437 122.886 1.00 94.01 96 PRO H C 1
ATOM 1671 O O . PRO B 2 99 ? 29.423 211.483 124.015 1.00 103.63 96 PRO H O 1
ATOM 1675 N N . GLU B 2 100 ? 29.361 212.037 121.836 1.00 101.76 97 GLU H N 1
ATOM 1676 C CA . GLU B 2 100 ? 28.081 212.719 121.967 1.00 106.27 97 GLU H CA 1
ATOM 1677 C C . GLU B 2 100 ? 26.982 211.700 122.245 1.00 93.15 97 GLU H C 1
ATOM 1678 O O . GLU B 2 100 ? 26.915 210.650 121.599 1.00 84.16 97 GLU H O 1
ATOM 1684 N N . SER B 2 101 ? 26.125 212.012 123.213 1.00 104.59 98 SER H N 1
ATOM 1685 C CA . SER B 2 101 ? 25.170 211.034 123.721 1.00 109.62 98 SER H CA 1
ATOM 1686 C C . SER B 2 101 ? 24.234 210.546 122.621 1.00 97.77 98 SER H C 1
ATOM 1687 O O . SER B 2 101 ? 23.665 211.343 121.870 1.00 92.42 98 SER H O 1
ATOM 1690 N N . GLY B 2 102 ? 24.074 209.223 122.535 1.00 95.52 99 GLY H N 1
ATOM 1691 C CA . GLY B 2 102 ? 23.100 208.610 121.655 1.00 103.17 99 GLY H CA 1
ATOM 1692 C C . GLY B 2 102 ? 23.530 208.410 120.218 1.00 113.37 99 GLY H C 1
ATOM 1693 O O . GLY B 2 102 ? 22.815 207.735 119.466 1.00 105.59 99 GLY H O 1
ATOM 1694 N N . TRP B 2 103 ? 24.670 208.959 119.806 1.00 116.16 100 TRP H N 1
ATOM 1695 C CA . TRP B 2 103 ? 25.099 208.915 118.414 1.00 107.00 100 TRP H CA 1
ATOM 1696 C C . TRP B 2 103 ? 26.192 207.886 118.161 1.00 103.10 100 TRP H C 1
ATOM 1697 O O . TRP B 2 103 ? 26.726 207.825 117.048 1.00 104.22 100 TRP H O 1
ATOM 1708 N N . PHE B 2 104 A 26.525 207.068 119.161 1.00 105.66 100 PHE H N 1
ATOM 1709 C CA . PHE B 2 104 A 27.665 206.166 119.036 1.00 102.15 100 PHE H CA 1
ATOM 1710 C C . PHE B 2 104 A 27.478 205.168 117.900 1.00 95.82 100 PHE H C 1
ATOM 1711 O O . PHE B 2 104 A 28.465 204.664 117.352 1.00 92.06 100 PHE H O 1
ATOM 1719 N N . TYR B 2 105 B 26.230 204.870 117.531 1.00 106.29 100 TYR H N 1
ATOM 1720 C CA . TYR B 2 105 B 25.984 203.921 116.451 1.00 97.99 100 TYR H CA 1
ATOM 1721 C C . TYR B 2 105 B 26.454 204.452 115.103 1.00 98.68 100 TYR H C 1
ATOM 1722 O O . TYR B 2 105 B 26.668 203.658 114.181 1.00 97.87 100 TYR H O 1
ATOM 1731 N N . HIS B 2 106 C 26.624 205.766 114.973 1.00 100.88 100 HIS H N 1
ATOM 1732 C CA . HIS B 2 106 C 27.117 206.394 113.752 1.00 105.28 100 HIS H CA 1
ATOM 1733 C C . HIS B 2 106 C 28.493 207.017 113.905 1.00 107.00 100 HIS H C 1
ATOM 1734 O O . HIS B 2 106 C 29.343 206.845 113.029 1.00 119.07 100 HIS H O 1
ATOM 1741 N N . TYR B 2 107 D 28.732 207.745 114.994 1.00 93.15 100 TYR H N 1
ATOM 1742 C CA . TYR B 2 107 D 29.988 208.455 115.210 1.00 115.00 100 TYR H CA 1
ATOM 1743 C C . TYR B 2 107 D 30.560 208.041 116.559 1.00 114.49 100 TYR H C 1
ATOM 1744 O O . TYR B 2 107 D 30.046 208.450 117.605 1.00 108.83 100 TYR H O 1
ATOM 1753 N N . TYR B 2 108 E 31.622 207.237 116.539 1.00 106.44 100 TYR H N 1
ATOM 1754 C CA . TYR B 2 108 E 32.374 206.921 117.749 1.00 90.37 100 TYR H CA 1
ATOM 1755 C C . TYR B 2 108 E 33.857 207.002 117.432 1.00 94.35 100 TYR H C 1
ATOM 1756 O O . TYR B 2 108 E 34.333 206.330 116.512 1.00 98.36 100 TYR H O 1
ATOM 1765 N N . TRP B 2 109 F 34.586 207.818 118.196 1.00 113.29 100 TRP H N 1
ATOM 1766 C CA . TRP B 2 109 F 36.010 208.039 117.968 1.00 113.60 100 TRP H CA 1
ATOM 1767 C C . TRP B 2 109 F 36.843 207.756 119.212 1.00 117.47 100 TRP H C 1
ATOM 1768 O O . TRP B 2 109 F 38.001 208.179 119.289 1.00 125.40 100 TRP H O 1
ATOM 1779 N N . GLY B 2 110 G 36.280 207.050 120.186 1.00 99.35 100 GLY H N 1
ATOM 1780 C CA . GLY B 2 110 G 36.996 206.751 121.409 1.00 99.12 100 GLY H CA 1
ATOM 1781 C C . GLY B 2 110 G 36.849 207.838 122.453 1.00 104.89 100 GLY H C 1
ATOM 1782 O O . GLY B 2 110 G 36.234 208.889 122.244 1.00 112.58 100 GLY H O 1
ATOM 1783 N N . LEU B 2 111 H 37.434 207.565 123.616 1.00 101.61 100 LEU H N 1
ATOM 1784 C CA . LEU B 2 111 H 37.439 208.495 124.742 1.00 116.04 100 LEU H CA 1
ATOM 1785 C C . LEU B 2 111 H 38.689 209.365 124.629 1.00 114.14 100 LEU H C 1
ATOM 1786 O O . LEU B 2 111 H 39.782 208.958 125.030 1.00 109.62 100 LEU H O 1
ATOM 1791 N N . GLY B 2 112 ? 38.522 210.572 124.095 1.00 92.54 101 GLY H N 1
ATOM 1792 C CA . GLY B 2 112 ? 39.658 211.407 123.762 1.00 117.75 101 GLY H CA 1
ATOM 1793 C C . GLY B 2 112 ? 40.287 212.169 124.910 1.00 123.68 101 GLY H C 1
ATOM 1794 O O . GLY B 2 112 ? 41.516 212.214 125.015 1.00 148.43 101 GLY H O 1
ATOM 1795 N N . VAL B 2 113 ? 39.474 212.773 125.776 1.00 92.13 102 VAL H N 1
ATOM 1796 C CA . VAL B 2 113 ? 39.935 213.778 126.734 1.00 101.85 102 VAL H CA 1
ATOM 1797 C C . VAL B 2 113 ? 39.813 213.225 128.148 1.00 100.40 102 VAL H C 1
ATOM 1798 O O . VAL B 2 113 ? 38.743 212.753 128.552 1.00 105.23 102 VAL H O 1
ATOM 1802 N N . TRP B 2 114 ? 40.910 213.293 128.897 1.00 101.75 103 TRP H N 1
ATOM 1803 C CA . TRP B 2 114 ? 40.962 212.883 130.289 1.00 92.01 103 TRP H CA 1
ATOM 1804 C C . TRP B 2 114 ? 41.418 214.053 131.146 1.00 102.78 103 TRP H C 1
ATOM 1805 O O . TRP B 2 114 ? 42.211 214.892 130.709 1.00 119.51 103 TRP H O 1
ATOM 1816 N N . GLY B 2 115 ? 40.911 214.103 132.375 1.00 98.92 104 GLY H N 1
ATOM 1817 C CA . GLY B 2 115 ? 41.346 215.098 133.328 1.00 97.14 104 GLY H CA 1
ATOM 1818 C C . GLY B 2 115 ? 42.632 214.695 134.021 1.00 99.65 104 GLY H C 1
ATOM 1819 O O . GLY B 2 115 ? 43.208 213.634 133.782 1.00 116.72 104 GLY H O 1
ATOM 1820 N N . ARG B 2 116 ? 43.092 215.581 134.906 1.00 94.42 105 ARG H N 1
ATOM 1821 C CA . ARG B 2 116 ? 44.298 215.304 135.676 1.00 111.18 105 ARG H CA 1
ATOM 1822 C C . ARG B 2 116 ? 44.051 214.298 136.789 1.00 115.30 105 ARG H C 1
ATOM 1823 O O . ARG B 2 116 ? 44.993 213.627 137.224 1.00 93.36 105 ARG H O 1
ATOM 1831 N N . GLY B 2 117 ? 42.817 214.180 137.253 1.00 116.05 106 GLY H N 1
ATOM 1832 C CA . GLY B 2 117 ? 42.490 213.316 138.373 1.00 90.70 106 GLY H CA 1
ATOM 1833 C C . GLY B 2 117 ? 42.505 214.061 139.692 1.00 102.13 106 GLY H C 1
ATOM 1834 O O . GLY B 2 117 ? 43.220 215.045 139.883 1.00 102.87 106 GLY H O 1
ATOM 1835 N N . THR B 2 118 ? 41.683 213.583 140.623 1.00 107.76 107 THR H N 1
ATOM 1836 C CA . THR B 2 118 ? 41.639 214.119 141.977 1.00 89.15 107 THR H CA 1
ATOM 1837 C C . THR B 2 118 ? 41.689 212.966 142.968 1.00 101.59 107 THR H C 1
ATOM 1838 O O . THR B 2 118 ? 41.034 211.939 142.770 1.00 87.46 107 THR H O 1
ATOM 1842 N N . THR B 2 119 ? 42.466 213.136 144.034 1.00 116.27 108 THR H N 1
ATOM 1843 C CA . THR B 2 119 ? 42.739 212.053 144.969 1.00 103.62 108 THR H CA 1
ATOM 1844 C C . THR B 2 119 ? 41.712 212.039 146.095 1.00 109.69 108 THR H C 1
ATOM 1845 O O . THR B 2 119 ? 41.482 213.062 146.749 1.00 115.21 108 THR H O 1
ATOM 1849 N N . VAL B 2 120 ? 41.103 210.876 146.318 1.00 106.18 109 VAL H N 1
ATOM 1850 C CA . VAL B 2 120 ? 40.128 210.672 147.384 1.00 111.71 109 VAL H CA 1
ATOM 1851 C C . VAL B 2 120 ? 40.685 209.634 148.348 1.00 114.19 109 VAL H C 1
ATOM 1852 O O . VAL B 2 120 ? 41.100 208.548 147.926 1.00 115.03 109 VAL H O 1
ATOM 1856 N N . THR B 2 121 ? 40.692 209.968 149.637 1.00 102.31 110 THR H N 1
ATOM 1857 C CA . THR B 2 121 ? 41.192 209.079 150.679 1.00 102.19 110 THR H CA 1
ATOM 1858 C C . THR B 2 121 ? 40.130 208.954 151.760 1.00 108.26 110 THR H C 1
ATOM 1859 O O . THR B 2 121 ? 39.764 209.951 152.391 1.00 119.50 110 THR H O 1
ATOM 1863 N N . VAL B 2 122 ? 39.637 207.738 151.969 1.00 98.08 111 VAL H N 1
ATOM 1864 C CA . VAL B 2 122 ? 3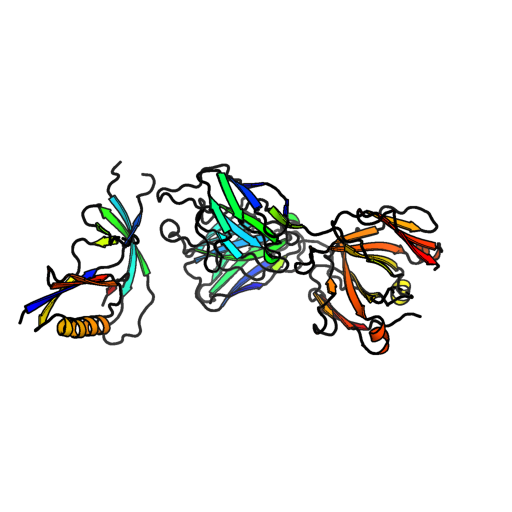8.610 207.461 152.966 1.00 107.33 111 VAL H CA 1
ATOM 1865 C C . VAL B 2 122 ? 39.291 206.797 154.155 1.00 116.22 111 VAL H C 1
ATOM 1866 O O . VAL B 2 122 ? 39.712 205.637 154.076 1.00 99.43 111 VAL H O 1
ATOM 1870 N N . SER B 2 123 ? 39.399 207.527 155.262 1.00 118.75 112 SER H N 1
ATOM 1871 C CA . SER B 2 123 ? 40.090 207.022 156.438 1.00 115.67 112 SER H CA 1
ATOM 1872 C C . SER B 2 123 ? 39.727 207.881 157.638 1.00 121.45 112 SER H C 1
ATOM 1873 O O . SER B 2 123 ? 39.396 209.061 157.495 1.00 114.72 112 SER H O 1
ATOM 1876 N N . SER B 2 124 ? 39.789 207.273 158.820 1.00 123.50 113 SER H N 1
ATOM 1877 C CA . SER B 2 124 ? 39.613 207.996 160.072 1.00 126.12 113 SER H CA 1
ATOM 1878 C C . SER B 2 124 ? 40.923 208.551 160.610 1.00 122.44 113 SER H C 1
ATOM 1879 O O . SER B 2 124 ? 40.928 209.164 161.683 1.00 110.44 113 SER H O 1
ATOM 1882 N N . ALA B 2 125 ? 42.027 208.350 159.896 1.00 120.62 114 ALA H N 1
ATOM 1883 C CA . ALA B 2 125 ? 43.311 208.877 160.328 1.00 115.99 114 ALA H CA 1
ATOM 1884 C C . ALA B 2 125 ? 43.360 210.388 160.139 1.00 109.58 114 ALA H C 1
ATOM 1885 O O . ALA B 2 125 ? 42.706 210.950 159.257 1.00 108.89 114 ALA H O 1
ATOM 1887 N N . SER B 2 126 ? 44.149 211.045 160.982 1.00 107.83 115 SER H N 1
ATOM 1888 C CA . SER B 2 126 ? 44.270 212.492 160.929 1.00 101.80 115 SER H CA 1
ATOM 1889 C C . SER B 2 126 ? 45.302 212.910 159.888 1.00 89.66 115 SER H C 1
ATOM 1890 O O . SER B 2 126 ? 46.239 212.171 159.577 1.00 87.66 115 SER H O 1
ATOM 1893 N N . THR B 2 127 ? 45.113 214.109 159.343 1.00 97.01 116 THR H N 1
ATOM 1894 C CA . THR B 2 127 ? 46.132 214.702 158.491 1.00 84.62 116 THR H CA 1
ATOM 1895 C C . THR B 2 127 ? 47.402 214.928 159.299 1.00 67.42 116 THR H C 1
ATOM 1896 O O . THR B 2 127 ? 47.355 215.453 160.415 1.00 83.58 116 THR H O 1
ATOM 1900 N N . LYS B 2 128 ? 48.540 214.523 158.741 1.00 68.73 117 LYS H N 1
ATOM 1901 C CA . LYS B 2 128 ? 49.822 214.680 159.418 1.00 85.77 117 LYS H CA 1
ATOM 1902 C C . LYS B 2 128 ? 50.874 215.098 158.405 1.00 93.45 117 LYS H C 1
ATOM 1903 O O . LYS B 2 128 ? 51.074 214.414 157.396 1.00 87.27 117 LYS H O 1
ATOM 1909 N N . GLY B 2 129 ? 51.540 216.217 158.676 1.00 94.63 118 GLY H N 1
ATOM 1910 C CA . GLY B 2 129 ? 52.661 216.643 157.880 1.00 89.90 118 GLY H CA 1
ATOM 1911 C C . GLY B 2 129 ? 53.857 215.748 158.122 1.00 95.38 118 GLY H C 1
ATOM 1912 O O . GLY B 2 129 ? 54.025 215.177 159.204 1.00 116.43 118 GLY H O 1
ATOM 1913 N N . PRO B 2 130 ? 54.710 215.603 157.116 1.00 87.24 119 PRO H N 1
ATOM 1914 C CA . PRO B 2 130 ? 55.855 214.701 157.242 1.00 90.40 119 PRO H CA 1
ATOM 1915 C C . PRO B 2 130 ? 57.015 215.353 157.978 1.00 90.85 119 PRO H C 1
ATOM 1916 O O . PRO B 2 130 ? 57.103 216.574 158.115 1.00 101.69 119 PRO H O 1
ATOM 1920 N N . SER B 2 131 ? 57.907 214.498 158.468 1.00 100.83 120 SER H N 1
ATOM 1921 C CA . SER B 2 131 ? 59.219 214.916 158.938 1.00 107.67 120 SER H CA 1
ATOM 1922 C C . SER B 2 131 ? 60.222 214.637 157.827 1.00 101.77 120 SER H C 1
ATOM 1923 O O . SER B 2 131 ? 60.212 213.552 157.239 1.00 103.82 120 SER H O 1
ATOM 1926 N N . VAL B 2 132 ? 61.067 215.617 157.525 1.00 90.36 121 VAL H N 1
ATOM 1927 C CA . VAL B 2 132 ? 62.017 215.520 156.422 1.00 87.35 121 VAL H CA 1
ATOM 1928 C C . VAL B 2 132 ? 63.421 215.526 157.005 1.00 93.16 121 VAL H C 1
ATOM 1929 O O . VAL B 2 132 ? 63.822 216.494 157.665 1.00 102.78 121 VAL H O 1
ATOM 1933 N N . PHE B 2 133 ? 64.166 214.451 156.762 1.00 91.85 122 PHE H N 1
ATOM 1934 C CA . PHE B 2 133 ? 65.510 214.337 157.295 1.00 97.80 122 PHE H CA 1
ATOM 1935 C C . PHE B 2 133 ? 66.521 214.206 156.165 1.00 94.94 122 PHE H C 1
ATOM 1936 O O . PHE B 2 133 ? 66.230 213.570 155.147 1.00 100.46 122 PHE H O 1
ATOM 1944 N N . PRO B 2 134 ? 67.708 214.787 156.311 1.00 97.14 123 PRO H N 1
ATOM 1945 C CA . PRO B 2 134 ? 68.712 214.662 155.252 1.00 95.21 123 PRO H CA 1
ATOM 1946 C C . PRO B 2 134 ? 69.313 213.264 155.212 1.00 109.35 123 PRO H C 1
ATOM 1947 O O . PRO B 2 134 ? 69.580 212.650 156.247 1.00 106.33 123 PRO H O 1
ATOM 1951 N N . LEU B 2 135 ? 69.507 212.761 153.996 1.00 99.00 124 LEU H N 1
ATOM 1952 C CA . LEU B 2 135 ? 70.326 211.583 153.733 1.00 101.31 124 LEU H CA 1
ATOM 1953 C C . LEU B 2 135 ? 71.639 212.098 153.153 1.00 100.92 124 LEU H C 1
ATOM 1954 O O . LEU B 2 135 ? 71.834 212.156 151.937 1.00 91.06 124 LEU H O 1
ATOM 1959 N N . ALA B 2 136 ? 72.542 212.485 154.048 1.00 107.01 125 ALA H N 1
ATOM 1960 C CA . ALA B 2 136 ? 73.759 213.190 153.699 1.00 95.17 125 ALA H CA 1
ATOM 1961 C C . ALA B 2 136 ? 74.771 212.262 153.036 1.00 87.03 125 ALA H C 1
ATOM 1962 O O . ALA B 2 136 ? 74.850 211.074 153.362 1.00 90.07 125 ALA H O 1
ATOM 1964 N N . PRO B 2 137 ? 75.565 212.793 152.111 1.00 89.15 126 PRO H N 1
ATOM 1965 C CA . PRO B 2 137 ? 76.610 211.982 151.481 1.00 84.53 126 PRO H CA 1
ATOM 1966 C C . PRO B 2 137 ? 77.573 211.440 152.524 1.00 98.67 126 PRO H C 1
ATOM 1967 O O . PRO B 2 137 ? 77.992 212.148 153.443 1.00 112.77 126 PRO H O 1
ATOM 1971 N N . SER B 2 138 ? 77.913 210.167 152.379 1.00 91.17 127 SER H N 1
ATOM 1972 C CA . SER B 2 138 ? 78.751 209.467 153.336 1.00 104.04 127 SER H CA 1
ATOM 1973 C C . SER B 2 138 ? 80.100 209.144 152.712 1.00 106.98 127 SER H C 1
ATOM 1974 O O . SER B 2 138 ? 80.275 209.201 151.491 1.00 100.65 127 SER H O 1
ATOM 1977 N N . SER B 2 139 ? 81.066 208.811 153.569 1.00 117.05 128 SER H N 1
ATOM 1978 C CA . SER B 2 139 ? 82.293 208.212 153.060 1.00 124.02 128 SER H CA 1
ATOM 1979 C C . SER B 2 139 ? 81.971 206.950 152.275 1.00 121.33 128 SER H C 1
ATOM 1980 O O . SER B 2 139 ? 82.564 206.691 151.221 1.00 123.50 128 SER H O 1
ATOM 1983 N N . THR B 2 142 ? 79.835 206.217 150.157 1.00 125.63 131 THR H N 1
ATOM 1984 C CA . THR B 2 142 ? 78.988 206.605 149.037 1.00 123.25 131 THR H CA 1
ATOM 1985 C C . THR B 2 142 ? 79.869 207.225 147.961 1.00 123.00 131 THR H C 1
ATOM 1986 O O . THR B 2 142 ? 79.796 208.429 147.697 1.00 124.24 131 THR H O 1
ATOM 1990 N N . SER B 2 143 ? 80.719 206.405 147.346 1.00 120.96 132 SER H N 1
ATOM 1991 C CA . SER B 2 143 ? 81.721 206.886 146.409 1.00 135.02 132 SER H CA 1
ATOM 1992 C C . SER B 2 143 ? 81.892 205.871 145.286 1.00 141.89 132 SER H C 1
ATOM 1993 O O . SER B 2 143 ? 81.208 204.844 145.233 1.00 137.46 132 SER H O 1
ATOM 1996 N N . GLY B 2 144 ? 82.829 206.167 144.391 1.00 135.91 133 GLY H N 1
ATOM 1997 C CA . GLY B 2 144 ? 83.027 205.389 143.185 1.00 119.09 133 GLY H CA 1
ATOM 1998 C C . GLY B 2 144 ? 82.949 206.282 141.965 1.00 129.62 133 GLY H C 1
ATOM 1999 O O . GLY B 2 144 ? 82.257 205.966 140.993 1.00 137.41 133 GLY H O 1
ATOM 2000 N N . GLY B 2 145 ? 83.651 207.412 142.016 1.00 133.64 134 GLY H N 1
ATOM 2001 C CA . GLY B 2 145 ? 83.547 208.419 140.978 1.00 123.97 134 GLY H CA 1
ATOM 2002 C C . GLY B 2 145 ? 82.252 209.198 141.080 1.00 136.45 134 GLY H C 1
ATOM 2003 O O . GLY B 2 145 ? 82.237 210.425 140.943 1.00 119.47 134 GLY H O 1
ATOM 2004 N N . THR B 2 146 ? 81.158 208.485 141.328 1.00 136.68 135 THR H N 1
ATOM 2005 C CA . THR B 2 146 ? 79.834 209.068 141.483 1.00 111.80 135 THR H CA 1
ATOM 2006 C C . THR B 2 146 ? 79.399 208.957 142.938 1.00 101.84 135 THR H C 1
ATOM 2007 O O . THR B 2 146 ? 79.625 207.930 143.585 1.00 107.49 135 THR H O 1
ATOM 2011 N N . ALA B 2 147 ? 78.778 210.017 143.452 1.00 100.82 136 ALA H N 1
ATOM 2012 C CA . ALA B 2 147 ? 78.316 210.045 144.832 1.00 107.72 136 ALA H CA 1
ATOM 2013 C C . ALA B 2 147 ? 76.800 210.170 144.865 1.00 99.70 136 ALA H C 1
ATOM 2014 O O . ALA B 2 147 ? 76.196 210.782 143.985 1.00 108.25 136 ALA H O 1
ATOM 2016 N N . ALA B 2 148 ? 76.184 209.584 145.887 1.00 97.52 137 ALA H N 1
ATOM 2017 C CA . ALA B 2 148 ? 74.735 209.580 146.026 1.00 103.68 137 ALA H CA 1
ATOM 2018 C C . ALA B 2 148 ? 74.329 210.296 147.305 1.00 98.27 137 ALA H C 1
ATOM 2019 O O . ALA B 2 148 ? 74.995 210.168 148.339 1.00 105.34 137 ALA H O 1
ATOM 2021 N N . LEU B 2 149 ? 73.236 211.053 147.230 1.00 86.46 138 LEU H N 1
ATOM 2022 C CA . LEU B 2 149 ? 72.686 211.721 148.402 1.00 80.80 138 LEU H CA 1
ATOM 2023 C C . LEU B 2 149 ? 71.178 211.807 148.232 1.00 92.04 138 LEU H C 1
ATOM 2024 O O . LEU B 2 149 ? 70.649 211.605 147.138 1.00 101.56 138 LEU H O 1
ATOM 2029 N N . GLY B 2 150 ? 70.479 212.099 149.321 1.00 94.13 139 GLY H N 1
ATOM 2030 C CA . GLY B 2 150 ? 69.036 212.169 149.213 1.00 93.01 139 GLY H CA 1
ATOM 2031 C C . GLY B 2 150 ? 68.409 212.852 150.405 1.00 100.78 139 GLY H C 1
ATOM 2032 O O . GLY B 2 150 ? 69.092 213.452 151.236 1.00 110.30 139 GLY H O 1
ATOM 2033 N N . CYS B 2 151 ? 67.080 212.770 150.462 1.00 97.83 140 CYS H N 1
ATOM 2034 C CA . CYS B 2 151 ? 66.328 213.230 151.619 1.00 96.41 140 CYS H CA 1
ATOM 2035 C C . CYS B 2 151 ? 65.124 212.320 151.824 1.00 80.97 140 CYS H C 1
ATOM 2036 O O . CYS B 2 151 ? 64.583 211.740 150.873 1.00 77.47 140 CYS H O 1
ATOM 2039 N N . LEU B 2 152 ? 64.723 212.200 153.089 1.00 86.83 141 LEU H N 1
ATOM 2040 C CA . LEU B 2 152 ? 63.740 211.226 153.542 1.00 84.43 141 LEU H CA 1
ATOM 2041 C C . LEU B 2 152 ? 62.498 211.944 154.051 1.00 93.58 141 LEU H C 1
ATOM 2042 O O . LEU B 2 152 ? 62.592 212.814 154.925 1.00 85.57 141 LEU H O 1
ATOM 2047 N N . VAL B 2 153 ? 61.343 211.569 153.511 1.00 97.09 142 VAL H N 1
ATOM 2048 C CA . VAL B 2 153 ? 60.051 212.136 153.881 1.00 87.72 142 VAL H CA 1
ATOM 2049 C C . VAL B 2 153 ? 59.293 211.044 154.626 1.00 87.98 142 VAL H C 1
ATOM 2050 O O . VAL B 2 153 ? 58.798 210.090 154.016 1.00 92.46 142 VAL H O 1
ATOM 2054 N N . LYS B 2 154 ? 59.190 211.178 155.946 1.00 83.48 143 LYS H N 1
ATOM 2055 C CA . LYS B 2 154 ? 58.719 210.100 156.804 1.00 96.73 143 LYS H CA 1
ATOM 2056 C C . LYS B 2 154 ? 57.483 210.519 157.589 1.00 95.42 143 LYS H C 1
ATOM 2057 O O . LYS B 2 154 ? 57.398 211.651 158.080 1.00 87.71 143 LYS H O 1
ATOM 2063 N N . ASP B 2 155 ? 56.525 209.595 157.693 1.00 101.33 144 ASP H N 1
ATOM 2064 C CA . ASP B 2 155 ? 55.378 209.715 158.591 1.00 91.83 144 ASP H CA 1
ATOM 2065 C C . ASP B 2 155 ? 54.482 210.895 158.202 1.00 89.80 144 ASP H C 1
ATOM 2066 O O . ASP B 2 155 ? 54.365 211.892 158.917 1.00 95.39 144 ASP H O 1
ATOM 2071 N N . TYR B 2 156 ? 53.834 210.745 157.049 1.00 87.89 145 TYR H N 1
ATOM 2072 C CA . TYR B 2 156 ? 52.870 211.726 156.575 1.00 85.38 145 TYR H CA 1
ATOM 2073 C C . TYR B 2 156 ? 51.601 211.020 156.117 1.00 73.52 145 TYR H C 1
ATOM 2074 O O . TYR B 2 156 ? 51.585 209.810 155.876 1.00 64.49 145 TYR H O 1
ATOM 2083 N N . PHE B 2 157 ? 50.532 211.803 156.000 1.00 77.95 146 PHE H N 1
ATOM 2084 C CA . PHE B 2 157 ? 49.214 211.301 155.640 1.00 78.05 146 PHE H CA 1
ATOM 2085 C C . PHE B 2 157 ? 48.283 212.480 155.383 1.00 80.48 146 PHE H C 1
ATOM 2086 O O . PHE B 2 157 ? 48.262 213.434 156.171 1.00 92.82 146 PHE H O 1
ATOM 2094 N N . PRO B 2 158 ? 47.502 212.464 154.293 1.00 87.35 147 PRO H N 1
ATOM 2095 C CA . PRO B 2 158 ? 47.490 211.424 153.261 1.00 91.23 147 PRO H CA 1
ATOM 2096 C C . PRO B 2 158 ? 48.435 211.752 152.109 1.00 92.13 147 PRO H C 1
ATOM 2097 O O . PRO B 2 158 ? 49.265 212.652 152.237 1.00 80.83 147 PRO H O 1
ATOM 2101 N N . GLU B 2 159 ? 48.313 211.023 151.003 1.00 99.33 148 GLU H N 1
ATOM 2102 C CA . GLU B 2 159 ? 48.968 211.431 149.775 1.00 105.80 148 GLU H CA 1
ATOM 2103 C C . GLU B 2 159 ? 48.266 212.664 149.211 1.00 97.25 148 GLU H C 1
ATOM 2104 O O . GLU B 2 159 ? 47.125 212.959 149.575 1.00 108.99 148 GLU H O 1
ATOM 2110 N N . PRO B 2 160 ? 48.924 213.400 148.305 1.00 99.27 149 PRO H N 1
ATOM 2111 C CA . PRO B 2 160 ? 50.268 213.134 147.794 1.00 109.08 149 PRO H CA 1
ATOM 2112 C C . PRO B 2 160 ? 51.340 214.065 148.356 1.00 98.53 149 PRO H C 1
ATOM 2113 O O . PRO B 2 160 ? 51.025 215.091 148.960 1.00 102.27 149 PRO H O 1
ATOM 2117 N N . VAL B 2 161 ? 52.601 213.694 148.146 1.00 88.01 150 VAL H N 1
ATOM 2118 C CA . VAL B 2 161 ? 53.748 214.550 148.417 1.00 90.21 150 VAL H CA 1
ATOM 2119 C C . VAL B 2 161 ? 54.480 214.778 147.104 1.00 92.03 150 VAL H C 1
ATOM 2120 O O . VAL B 2 161 ? 54.613 213.855 146.292 1.00 112.37 150 VAL H O 1
ATOM 2124 N N . THR B 2 162 ? 54.945 216.004 146.889 1.00 88.72 151 THR H N 1
ATOM 2125 C CA . THR B 2 162 ? 55.746 216.328 145.717 1.00 77.62 151 THR H CA 1
ATOM 2126 C C . THR B 2 162 ? 57.161 216.682 146.152 1.00 85.97 151 THR H C 1
ATOM 2127 O O . THR B 2 162 ? 57.357 217.398 147.139 1.00 95.81 151 THR H O 1
ATOM 2131 N N . VAL B 2 163 ? 58.144 216.171 145.417 1.00 87.08 152 VAL H N 1
ATOM 2132 C CA . VAL B 2 163 ? 59.551 216.398 145.719 1.00 86.37 152 VAL H CA 1
ATOM 2133 C C . VAL B 2 163 ? 60.232 216.912 144.461 1.00 86.13 152 VAL H C 1
ATOM 2134 O O . VAL B 2 163 ? 60.175 216.262 143.410 1.00 100.63 152 VAL H O 1
ATOM 2138 N N . SER B 2 164 ? 60.864 218.075 144.565 1.00 85.94 153 SER H N 1
ATOM 2139 C CA . SER B 2 164 ? 61.767 218.574 143.541 1.00 96.13 153 SER H CA 1
ATOM 2140 C C . SER B 2 164 ? 63.150 218.742 144.154 1.00 91.96 153 SER H C 1
ATOM 2141 O O . SER B 2 164 ? 63.335 218.620 145.367 1.00 93.98 153 SER H O 1
ATOM 2144 N N . TRP B 2 165 ? 64.135 219.013 143.303 1.00 77.27 154 TRP H N 1
ATOM 2145 C CA . TRP B 2 165 ? 65.500 219.245 143.753 1.00 85.79 154 TRP H CA 1
ATOM 2146 C C . TRP B 2 165 ? 65.985 220.572 143.193 1.00 95.85 154 TRP H C 1
ATOM 2147 O O . TRP B 2 165 ? 65.906 220.806 141.983 1.00 111.68 154 TRP H O 1
ATOM 2158 N N . ASN B 2 166 ? 66.478 221.436 144.078 1.00 91.55 155 ASN H N 1
ATOM 2159 C CA . ASN B 2 166 ? 66.903 222.781 143.705 1.00 89.06 155 ASN H CA 1
ATOM 2160 C C . ASN B 2 166 ? 65.797 223.497 142.933 1.00 107.32 155 ASN H C 1
ATOM 2161 O O . ASN B 2 166 ? 66.021 224.106 141.884 1.00 103.86 155 ASN H O 1
ATOM 2166 N N . SER B 2 167 ? 64.579 223.405 143.467 1.00 116.43 156 SER H N 1
ATOM 2167 C CA . SER B 2 167 ? 63.410 224.075 142.898 1.00 115.56 156 SER H CA 1
ATOM 2168 C C . SER B 2 167 ? 63.100 223.581 141.489 1.00 101.43 156 SER H C 1
ATOM 2169 O O . SER B 2 167 ? 62.594 224.333 140.653 1.00 95.67 156 SER H O 1
ATOM 2172 N N . GLY B 2 168 ? 63.394 222.312 141.215 1.00 93.85 157 GLY H N 1
ATOM 2173 C CA . GLY B 2 168 ? 63.125 221.729 139.919 1.00 105.36 157 GLY H CA 1
ATOM 2174 C C . GLY B 2 168 ? 64.253 221.827 138.917 1.00 113.51 157 GLY H C 1
ATOM 2175 O O . GLY B 2 168 ? 64.131 221.270 137.818 1.00 99.64 157 GLY H O 1
ATOM 2176 N N . ALA B 2 169 ? 65.349 222.510 139.256 1.00 106.72 158 ALA H N 1
ATOM 2177 C CA . ALA B 2 169 ? 66.461 222.649 138.323 1.00 100.74 158 ALA H CA 1
ATOM 2178 C C . ALA B 2 169 ? 67.222 221.345 138.123 1.00 92.70 158 ALA H C 1
ATOM 2179 O O . ALA B 2 169 ? 67.885 221.182 137.093 1.00 118.26 158 ALA H O 1
ATOM 2181 N N . LEU B 2 170 ? 67.144 220.418 139.075 1.00 99.13 159 LEU H N 1
ATOM 2182 C CA . LEU B 2 170 ? 67.876 219.159 139.019 1.00 95.97 159 LEU H CA 1
ATOM 2183 C C . LEU B 2 170 ? 66.899 218.023 138.746 1.00 95.51 159 LEU H C 1
ATOM 2184 O O . LEU B 2 170 ? 65.997 217.768 139.552 1.00 86.40 159 LEU H O 1
ATOM 2189 N N . THR B 2 171 ? 67.086 217.341 137.616 1.00 104.36 160 THR H N 1
ATOM 2190 C CA . THR B 2 171 ? 66.214 216.236 137.236 1.00 108.96 160 THR H CA 1
ATOM 2191 C C . THR B 2 171 ? 67.026 215.019 136.807 1.00 107.19 160 THR H C 1
ATOM 2192 O O . THR B 2 171 ? 66.589 213.879 136.994 1.00 103.92 160 THR H O 1
ATOM 2196 N N . SER B 2 172 ? 68.205 215.248 136.234 1.00 105.73 161 SER H N 1
ATOM 2197 C CA . SER B 2 172 ? 69.050 214.143 135.801 1.00 111.04 161 SER H CA 1
ATOM 2198 C C . SER B 2 172 ? 69.539 213.348 137.004 1.00 113.08 161 SER H C 1
ATOM 2199 O O . SER B 2 172 ? 70.022 213.920 137.987 1.00 113.53 161 SER H O 1
ATOM 2202 N N . GLY B 2 173 ? 69.414 212.026 136.925 1.00 96.54 162 GLY H N 1
ATOM 2203 C CA . GLY B 2 173 ? 69.850 211.157 137.998 1.00 109.65 162 GLY H CA 1
ATOM 2204 C C . GLY B 2 173 ? 68.959 211.136 139.218 1.00 103.68 162 GLY H C 1
ATOM 2205 O O . GLY B 2 173 ? 69.362 210.584 140.248 1.00 86.88 162 GLY H O 1
ATOM 2206 N N . VAL B 2 174 ? 67.763 211.710 139.139 1.00 101.44 163 VAL H N 1
ATOM 2207 C CA . VAL B 2 174 ? 66.852 211.770 140.275 1.00 95.48 163 VAL H CA 1
ATOM 2208 C C . VAL B 2 174 ? 65.961 210.536 140.268 1.00 97.96 163 VAL H C 1
ATOM 2209 O O . VAL B 2 174 ? 65.414 210.156 139.225 1.00 92.43 163 VAL H O 1
ATOM 2213 N N . HIS B 2 175 ? 65.820 209.907 141.432 1.00 104.31 164 HIS H N 1
ATOM 2214 C CA . HIS B 2 175 ? 64.891 208.799 141.633 1.00 99.64 164 HIS H CA 1
ATOM 2215 C C . HIS B 2 175 ? 64.017 209.135 142.834 1.00 103.11 164 HIS H C 1
ATOM 2216 O O . HIS B 2 175 ? 64.507 209.185 143.967 1.00 99.45 164 HIS H O 1
ATOM 2223 N N . THR B 2 176 ? 62.734 209.382 142.585 1.00 94.55 165 THR H N 1
ATOM 2224 C CA . THR B 2 176 ? 61.752 209.573 143.643 1.00 76.77 165 THR H CA 1
ATOM 2225 C C . THR B 2 176 ? 60.927 208.297 143.758 1.00 80.35 165 THR H C 1
ATOM 2226 O O . THR B 2 176 ? 60.206 207.933 142.823 1.00 82.95 165 THR H O 1
ATOM 2230 N N . PHE B 2 177 ? 61.044 207.620 144.894 1.00 85.81 166 PHE H N 1
ATOM 2231 C CA . PHE B 2 177 ? 60.444 206.305 145.041 1.00 77.81 166 PHE H CA 1
ATOM 2232 C C . PHE B 2 177 ? 58.948 206.404 145.328 1.00 77.02 166 PHE H C 1
ATOM 2233 O O . PHE B 2 177 ? 58.476 207.400 145.884 1.00 70.72 166 PHE H O 1
ATOM 2241 N N . PRO B 2 178 ? 58.184 205.382 144.951 1.00 81.79 167 PRO H N 1
ATOM 2242 C CA . PRO B 2 178 ? 56.764 205.354 145.316 1.00 89.09 167 PRO H CA 1
ATOM 2243 C C . PRO B 2 178 ? 56.599 205.286 146.827 1.00 94.76 167 PRO H C 1
ATOM 2244 O O . PRO B 2 178 ? 57.364 204.616 147.525 1.00 96.86 167 PRO H O 1
ATOM 2248 N N . ALA B 2 179 ? 55.593 205.995 147.331 1.00 99.04 168 ALA H N 1
ATOM 2249 C CA . ALA B 2 179 ? 55.328 205.987 148.761 1.00 92.00 168 ALA H CA 1
ATOM 2250 C C . ALA B 2 179 ? 54.971 204.582 149.229 1.00 91.64 168 ALA H C 1
ATOM 2251 O O . ALA B 2 179 ? 54.333 203.805 148.514 1.00 89.23 168 ALA H O 1
ATOM 2253 N N . VAL B 2 180 ? 55.398 204.255 150.445 1.00 97.89 169 VAL H N 1
ATOM 2254 C CA . VAL B 2 180 ? 55.110 202.971 151.069 1.00 100.36 169 VAL H CA 1
ATOM 2255 C C . VAL B 2 180 ? 54.331 203.229 152.349 1.00 91.79 169 VAL H C 1
ATOM 2256 O O . VAL B 2 180 ? 54.690 204.114 153.133 1.00 92.59 169 VAL H O 1
ATOM 2260 N N . LEU B 2 181 ? 53.268 202.459 152.555 1.00 78.64 170 LEU H N 1
ATOM 2261 C CA . LEU B 2 181 ? 52.457 202.590 153.757 1.00 81.41 170 LEU H CA 1
ATOM 2262 C C . LEU B 2 181 ? 53.108 201.809 154.891 1.00 95.80 170 LEU H C 1
ATOM 2263 O O . LEU B 2 181 ? 53.338 200.601 154.769 1.00 122.48 170 LEU H O 1
ATOM 2268 N N . GLN B 2 182 ? 53.414 202.496 155.987 1.00 92.84 171 GLN H N 1
ATOM 2269 C CA . GLN B 2 182 ? 54.000 201.842 157.144 1.00 91.51 171 GLN H CA 1
ATOM 2270 C C . GLN B 2 182 ? 52.914 201.161 157.973 1.00 109.47 171 GLN H C 1
ATOM 2271 O O . GLN B 2 182 ? 51.715 201.391 157.792 1.00 107.40 171 GLN H O 1
ATOM 2277 N N . SER B 2 183 ? 53.349 200.300 158.896 1.00 120.79 172 SER H N 1
ATOM 2278 C CA . SER B 2 183 ? 52.397 199.602 159.754 1.00 121.58 172 SER H CA 1
ATOM 2279 C C . SER B 2 183 ? 51.571 200.575 160.583 1.00 106.03 172 SER H C 1
ATOM 2280 O O . SER B 2 183 ? 50.447 200.253 160.983 1.00 102.41 172 SER H O 1
ATOM 2283 N N . SER B 2 184 ? 52.106 201.769 160.846 1.00 103.78 173 SER H N 1
ATOM 2284 C CA . SER B 2 184 ? 51.388 202.755 161.644 1.00 102.08 173 SER H CA 1
ATOM 2285 C C . SER B 2 184 ? 50.212 203.369 160.898 1.00 103.30 173 SER H C 1
ATOM 2286 O O . SER B 2 184 ? 49.352 203.991 161.530 1.00 109.91 173 SER H O 1
ATOM 2289 N N . GLY B 2 185 ? 50.149 203.207 159.579 1.00 88.59 174 GLY H N 1
ATOM 2290 C CA . GLY B 2 185 ? 49.148 203.868 158.772 1.00 77.10 174 GLY H CA 1
ATOM 2291 C C . GLY B 2 185 ? 49.606 205.164 158.140 1.00 82.73 174 GLY H C 1
ATOM 2292 O O . GLY B 2 185 ? 48.827 205.783 157.404 1.00 100.78 174 GLY H O 1
ATOM 2293 N N . LEU B 2 186 ? 50.833 205.594 158.409 1.00 75.18 175 LEU H N 1
ATOM 2294 C CA . LEU B 2 186 ? 51.412 206.779 157.796 1.00 78.29 175 LEU H CA 1
ATOM 2295 C C . LEU B 2 186 ? 52.283 206.377 156.613 1.00 90.81 175 LEU H C 1
ATOM 2296 O O . LEU B 2 186 ? 52.828 205.271 156.567 1.00 91.41 175 LEU H O 1
ATOM 2301 N N . TYR B 2 187 ? 52.412 207.289 155.657 1.00 90.33 176 TYR H N 1
ATOM 2302 C CA . TYR B 2 187 ? 53.232 207.039 154.484 1.00 89.40 176 TYR H CA 1
ATOM 2303 C C . TYR B 2 187 ? 54.660 207.527 154.707 1.00 86.24 176 TYR H C 1
ATOM 2304 O O . TYR B 2 187 ? 54.938 208.361 155.573 1.00 93.73 176 TYR H O 1
ATOM 2313 N N . SER B 2 188 ? 55.570 206.980 153.907 1.00 83.17 177 SER H N 1
ATOM 2314 C CA . SER B 2 188 ? 56.958 207.411 153.897 1.00 93.39 177 SER H CA 1
ATOM 2315 C C . SER B 2 188 ? 57.550 207.095 152.534 1.00 99.04 177 SER H C 1
ATOM 2316 O O . SER B 2 188 ? 57.177 206.110 151.891 1.00 97.97 177 SER H O 1
ATOM 2319 N N . LEU B 2 189 ? 58.468 207.948 152.097 1.00 90.62 178 LEU H N 1
ATOM 2320 C CA . LEU B 2 189 ? 59.175 207.736 150.844 1.00 90.92 178 LEU H CA 1
ATOM 2321 C C . LEU B 2 189 ? 60.498 208.482 150.921 1.00 99.59 178 LEU H C 1
ATOM 2322 O O . LEU B 2 189 ? 60.705 209.331 151.790 1.00 97.98 178 LEU H O 1
ATOM 2327 N N . SER B 2 190 ? 61.394 208.146 150.001 1.00 87.87 179 SER H N 1
ATOM 2328 C CA . SER B 2 190 ? 62.685 208.801 149.890 1.00 86.59 179 SER H CA 1
ATOM 2329 C C . SER B 2 190 ? 62.857 209.358 148.486 1.00 85.51 179 SER H C 1
ATOM 2330 O O . SER B 2 190 ? 62.293 208.836 147.520 1.00 87.12 179 SER H O 1
ATOM 2333 N N . SER B 2 191 ? 63.637 210.430 148.380 1.00 97.88 180 SER H N 1
ATOM 2334 C CA . SER B 2 191 ? 64.049 210.962 147.090 1.00 85.24 180 SER H CA 1
ATOM 2335 C C . SER B 2 191 ? 65.568 211.017 147.060 1.00 85.18 180 SER H C 1
ATOM 2336 O O . SER B 2 191 ? 66.189 211.583 147.966 1.00 93.50 180 SER H O 1
ATOM 2339 N N . VAL B 2 192 ? 66.163 210.417 146.030 1.00 88.31 181 VAL H N 1
ATOM 2340 C CA . VAL B 2 192 ? 67.610 210.301 145.942 1.00 100.29 181 VAL H CA 1
ATOM 2341 C C . VAL B 2 192 ? 68.087 210.882 144.619 1.00 106.11 181 VAL H C 1
ATOM 2342 O O . VAL B 2 192 ? 67.334 210.994 143.649 1.00 102.08 181 VAL H O 1
ATOM 2346 N N . VAL B 2 193 ? 69.362 211.254 144.597 1.00 103.64 182 VAL H N 1
ATOM 2347 C CA . VAL B 2 193 ? 70.005 211.790 143.405 1.00 103.61 182 VAL H CA 1
ATOM 2348 C C . VAL B 2 193 ? 71.479 211.418 143.448 1.00 109.57 182 VAL H C 1
ATOM 2349 O O . VAL B 2 193 ? 72.106 211.408 144.515 1.00 106.33 182 VAL H O 1
ATOM 2353 N N . THR B 2 194 ? 72.020 211.094 142.278 1.00 108.49 183 THR H N 1
ATOM 2354 C CA . THR B 2 194 ? 73.442 210.844 142.103 1.00 102.37 183 THR H CA 1
ATOM 2355 C C . THR B 2 194 ? 74.080 212.034 141.401 1.00 104.29 183 THR H C 1
ATOM 2356 O O . THR B 2 194 ? 73.536 212.560 140.425 1.00 112.48 183 THR H O 1
ATOM 2360 N N . VAL B 2 195 ? 75.232 212.457 141.909 1.00 99.74 184 VAL H N 1
ATOM 2361 C CA . VAL B 2 195 ? 75.924 213.643 141.412 1.00 109.95 184 VAL H CA 1
ATOM 2362 C C . VAL B 2 195 ? 77.413 213.351 141.327 1.00 116.76 184 VAL H C 1
ATOM 2363 O O . VAL B 2 195 ? 77.920 212.403 141.944 1.00 118.13 184 VAL H O 1
ATOM 2367 N N . PRO B 2 196 ? 78.140 214.155 140.555 1.00 114.21 185 PRO H N 1
ATOM 2368 C CA . PRO B 2 196 ? 79.600 214.017 140.517 1.00 112.47 185 PRO H CA 1
ATOM 2369 C C . PRO B 2 196 ? 80.191 214.226 141.903 1.00 114.18 185 PRO H C 1
ATOM 2370 O O . PRO B 2 196 ? 79.880 215.203 142.589 1.00 112.16 185 PRO H O 1
ATOM 2374 N N . SER B 2 197 ? 81.047 213.290 142.318 1.00 104.36 186 SER H N 1
ATOM 2375 C CA . SER B 2 197 ? 81.657 213.385 143.640 1.00 103.05 186 SER H CA 1
ATOM 2376 C C . SER B 2 197 ? 82.403 214.700 143.821 1.00 101.90 186 SER H C 1
ATOM 2377 O O . SER B 2 197 ? 82.559 215.176 144.952 1.00 93.85 186 SER H O 1
ATOM 2380 N N . SER B 2 198 ? 82.863 215.305 142.725 1.00 112.45 187 SER H N 1
ATOM 2381 C CA . SER B 2 198 ? 83.634 216.540 142.816 1.00 96.01 187 SER H CA 1
ATOM 2382 C C . SER B 2 198 ? 82.767 217.753 143.125 1.00 105.52 187 SER H C 1
ATOM 2383 O O . SER B 2 198 ? 83.293 218.768 143.593 1.00 110.24 187 SER H O 1
ATOM 2386 N N . SER B 2 199 ? 81.461 217.676 142.881 1.00 115.27 188 SER H N 1
ATOM 2387 C CA . SER B 2 199 ? 80.570 218.814 143.068 1.00 111.24 188 SER H CA 1
ATOM 2388 C C . SER B 2 199 ? 80.036 218.929 144.490 1.00 106.19 188 SER H C 1
ATOM 2389 O O . SER B 2 199 ? 79.335 219.900 144.794 1.00 112.00 188 SER H O 1
ATOM 2392 N N . LEU B 2 200 ? 80.350 217.972 145.365 1.00 107.13 189 LEU H N 1
ATOM 2393 C CA . LEU B 2 200 ? 79.784 217.991 146.709 1.00 114.13 189 LEU H CA 1
ATOM 2394 C C . LEU B 2 200 ? 80.244 219.206 147.502 1.00 122.28 189 LEU H C 1
ATOM 2395 O O . LEU B 2 200 ? 79.534 219.662 148.405 1.00 128.43 189 LEU H O 1
ATOM 2400 N N . GLY B 2 201 ? 81.418 219.744 147.183 1.00 116.98 190 GLY H N 1
ATOM 2401 C CA . GLY B 2 201 ? 81.952 220.867 147.924 1.00 113.62 190 GLY H CA 1
ATOM 2402 C C . GLY B 2 201 ? 81.498 222.211 147.396 1.00 99.55 190 GLY H C 1
ATOM 2403 O O . GLY B 2 201 ? 81.494 223.202 148.132 1.00 108.17 190 GLY H O 1
ATOM 2404 N N . THR B 2 202 ? 81.100 222.258 146.124 1.00 108.88 191 THR H N 1
ATOM 2405 C CA . THR B 2 202 ? 80.776 223.515 145.466 1.00 124.70 191 THR H CA 1
ATOM 2406 C C . THR B 2 202 ? 79.296 223.703 145.171 1.00 118.86 191 THR H C 1
ATOM 2407 O O . THR B 2 202 ? 78.857 224.848 145.025 1.00 104.87 191 THR H O 1
ATOM 2411 N N . GLN B 2 203 ? 78.522 222.627 145.075 1.00 120.43 192 GLN H N 1
ATOM 2412 C CA . GLN B 2 203 ? 77.114 222.710 144.710 1.00 101.36 192 GLN H CA 1
ATOM 2413 C C . GLN B 2 203 ? 76.239 222.540 145.944 1.00 112.01 192 GLN H C 1
ATOM 2414 O O . GLN B 2 203 ? 76.434 221.605 146.727 1.00 115.47 192 GLN H O 1
ATOM 2420 N N . THR B 2 204 ? 75.278 223.444 146.110 1.00 112.23 193 THR H N 1
ATOM 2421 C CA . THR B 2 204 ? 74.268 223.294 147.144 1.00 112.25 193 THR H CA 1
ATOM 2422 C C . THR B 2 204 ? 73.140 222.405 146.641 1.00 106.14 193 THR H C 1
ATOM 2423 O O . THR B 2 204 ? 72.664 222.557 145.512 1.00 87.34 193 THR H O 1
ATOM 2427 N N . TYR B 2 205 ? 72.718 221.466 147.484 1.00 113.02 194 TYR H N 1
ATOM 2428 C CA . TYR B 2 205 ? 71.646 220.537 147.151 1.00 94.44 194 TYR H CA 1
ATOM 2429 C C . TYR B 2 205 ? 70.521 220.703 148.160 1.00 92.73 194 TYR H C 1
ATOM 2430 O O . TYR B 2 205 ? 70.712 220.464 149.358 1.00 108.85 194 TYR H O 1
ATOM 2439 N N . ILE B 2 206 ? 69.355 221.115 147.671 1.00 82.39 195 ILE H N 1
ATOM 2440 C CA . ILE B 2 206 ? 68.188 221.391 148.496 1.00 97.64 195 ILE H CA 1
ATOM 2441 C C . ILE B 2 206 ? 67.025 220.592 147.931 1.00 89.55 195 ILE H C 1
ATOM 2442 O O . ILE B 2 206 ? 66.694 220.728 146.747 1.00 94.94 195 ILE H O 1
ATOM 2447 N N . CYS B 2 207 ? 66.411 219.758 148.765 1.00 93.76 196 CYS H N 1
ATOM 2448 C CA . CYS B 2 207 ? 65.242 218.993 148.352 1.00 102.03 196 CYS H CA 1
ATOM 2449 C C . CYS B 2 207 ? 63.989 219.707 148.843 1.00 96.49 196 CYS H C 1
ATOM 2450 O O . CYS B 2 207 ? 63.903 220.093 150.015 1.00 90.42 196 CYS H O 1
ATOM 2453 N N . ASN B 2 208 ? 63.039 219.908 147.931 1.00 101.82 197 ASN H N 1
ATOM 2454 C CA . ASN B 2 208 ? 61.850 220.722 148.161 1.00 95.84 197 ASN H CA 1
ATOM 2455 C C . ASN B 2 208 ? 60.638 219.800 148.210 1.00 96.22 197 ASN H C 1
ATOM 2456 O O . ASN B 2 208 ? 60.254 219.213 147.191 1.00 92.69 197 ASN H O 1
ATOM 2461 N N . VAL B 2 209 ? 60.040 219.679 149.393 1.00 103.94 198 VAL H N 1
ATOM 2462 C CA . VAL B 2 209 ? 58.898 218.806 149.631 1.00 87.16 198 VAL H CA 1
ATOM 2463 C C . VAL B 2 209 ? 57.665 219.671 149.846 1.00 81.28 198 VAL H C 1
ATOM 2464 O O . VAL B 2 209 ? 57.702 220.637 150.621 1.00 89.19 198 VAL H O 1
ATOM 2468 N N . ASN B 2 210 ? 56.576 219.322 149.163 1.00 76.47 199 ASN H N 1
ATOM 2469 C CA . ASN B 2 210 ? 55.300 220.007 149.317 1.00 93.48 199 ASN H CA 1
ATOM 2470 C C . ASN B 2 210 ? 54.222 218.969 149.591 1.00 85.62 199 ASN H C 1
ATOM 2471 O O . ASN B 2 210 ? 54.007 218.061 148.779 1.00 80.47 199 ASN H O 1
ATOM 2476 N N . HIS B 2 211 ? 53.563 219.104 150.742 1.00 99.72 200 HIS H N 1
ATOM 2477 C CA . HIS B 2 211 ? 52.444 218.260 151.164 1.00 100.95 200 HIS H CA 1
ATOM 2478 C C . HIS B 2 211 ? 51.324 219.224 151.552 1.00 98.87 200 HIS H C 1
ATOM 2479 O O . HIS B 2 211 ? 51.215 219.629 152.714 1.00 101.07 200 HIS H O 1
ATOM 2486 N N . LYS B 2 212 ? 50.505 219.602 150.571 1.00 85.59 201 LYS H N 1
ATOM 2487 C CA . LYS B 2 212 ? 49.504 220.647 150.761 1.00 91.03 201 LYS H CA 1
ATOM 2488 C C . LYS B 2 212 ? 48.359 220.206 151.667 1.00 91.85 201 LYS H C 1
ATOM 2489 O O . LYS B 2 212 ? 47.778 221.047 152.365 1.00 95.04 201 LYS H O 1
ATOM 2495 N N . PRO B 2 213 ? 47.985 218.922 151.683 1.00 82.75 202 PRO H N 1
ATOM 2496 C CA . PRO B 2 213 ? 46.956 218.486 152.640 1.00 82.89 202 PRO H CA 1
ATOM 2497 C C . PRO B 2 213 ? 47.231 218.939 154.061 1.00 78.72 202 PRO H C 1
ATOM 2498 O O . PRO B 2 213 ? 46.285 219.192 154.818 1.00 90.25 202 PRO H O 1
ATOM 2502 N N . SER B 2 214 ? 48.502 219.056 154.447 1.00 77.74 203 SER H N 1
ATOM 2503 C CA . SER B 2 214 ? 48.881 219.584 155.750 1.00 88.00 203 SER H CA 1
ATOM 2504 C C . SER B 2 214 ? 49.518 220.964 155.651 1.00 85.14 203 SER H C 1
ATOM 2505 O O . SER B 2 214 ? 50.043 221.467 156.649 1.00 89.27 203 SER H O 1
ATOM 2508 N N . ASN B 2 215 ? 49.486 221.588 154.472 1.00 88.64 204 ASN H N 1
ATOM 2509 C CA . ASN B 2 215 ? 50.052 222.922 154.277 1.00 87.71 204 ASN H CA 1
ATOM 2510 C C . ASN B 2 215 ? 51.541 222.945 154.616 1.00 94.66 204 ASN H C 1
ATOM 2511 O O . ASN B 2 215 ? 52.053 223.915 155.180 1.00 94.19 204 ASN H O 1
ATOM 2516 N N . THR B 2 216 ? 52.246 221.871 154.271 1.00 104.79 205 THR H N 1
ATOM 2517 C CA . THR B 2 216 ? 53.660 221.729 154.596 1.00 96.04 205 THR H CA 1
ATOM 2518 C C . THR B 2 216 ? 54.505 222.036 153.365 1.00 96.82 205 THR H C 1
ATOM 2519 O O . THR B 2 216 ? 54.404 221.343 152.348 1.00 82.59 205 THR H O 1
ATOM 2523 N N . LYS B 2 217 ? 55.326 223.078 153.460 1.00 105.31 206 LYS H N 1
ATOM 2524 C CA . LYS B 2 217 ? 56.349 223.386 152.469 1.00 98.13 206 LYS H CA 1
ATOM 2525 C C . LYS B 2 217 ? 57.695 223.359 153.174 1.00 95.50 206 LYS H C 1
ATOM 2526 O O . LYS B 2 217 ? 57.925 224.143 154.101 1.00 108.05 206 LYS H O 1
ATOM 2532 N N . VAL B 2 218 ? 58.581 222.461 152.747 1.00 71.38 207 VAL H N 1
ATOM 2533 C CA . VAL B 2 218 ? 59.858 222.264 153.422 1.00 72.10 207 VAL H CA 1
ATOM 2534 C C . VAL B 2 218 ? 60.982 222.289 152.397 1.00 92.95 207 VAL H C 1
ATOM 2535 O O . VAL B 2 218 ? 60.926 221.578 151.388 1.00 103.73 207 VAL H O 1
ATOM 2539 N N . ASP B 2 219 ? 61.996 223.109 152.657 1.00 105.67 208 ASP H N 1
ATOM 2540 C CA . ASP B 2 219 ? 63.244 223.109 151.907 1.00 100.84 208 ASP H CA 1
ATOM 2541 C C . ASP B 2 219 ? 64.328 222.540 152.810 1.00 98.67 208 ASP H C 1
ATOM 2542 O O . ASP B 2 219 ? 64.559 223.062 153.906 1.00 113.34 208 ASP H O 1
ATOM 2547 N N . LYS B 2 220 ? 64.981 221.470 152.363 1.00 107.07 209 LYS H N 1
ATOM 2548 C CA . LYS B 2 220 ? 65.984 220.789 153.172 1.00 104.54 209 LYS H CA 1
ATOM 2549 C C . LYS B 2 220 ? 67.352 220.927 152.520 1.00 97.83 209 LYS H C 1
ATOM 2550 O O . LYS B 2 220 ? 67.544 220.512 151.370 1.00 86.96 209 LYS H O 1
ATOM 2556 N N . ARG B 2 221 ? 68.288 221.521 153.258 1.00 103.10 210 ARG H N 1
ATOM 2557 C CA . ARG B 2 221 ? 69.687 221.567 152.857 1.00 104.05 210 ARG H CA 1
ATOM 2558 C C . ARG B 2 221 ? 70.332 220.214 153.122 1.00 105.60 210 ARG H C 1
ATOM 2559 O O . ARG B 2 221 ? 70.151 219.631 154.195 1.00 112.40 210 ARG H O 1
ATOM 2567 N N . VAL B 2 222 ? 71.084 219.712 152.146 1.00 96.94 211 VAL H N 1
ATOM 2568 C CA . VAL B 2 222 ? 71.758 218.423 152.257 1.00 115.76 211 VAL H CA 1
ATOM 2569 C C . VAL B 2 222 ? 73.250 218.659 152.077 1.00 121.74 211 VAL H C 1
ATOM 2570 O O . VAL B 2 222 ? 73.689 219.107 151.011 1.00 121.09 211 VAL H O 1
ATOM 2574 N N . GLU B 2 223 ? 74.023 218.356 153.110 1.00 125.41 212 GLU H N 1
ATOM 2575 C CA . GLU B 2 223 ? 75.450 218.628 153.133 1.00 131.12 212 GLU H CA 1
ATOM 2576 C C . GLU B 2 223 ? 76.187 217.437 153.723 1.00 123.88 212 GLU H C 1
ATOM 2577 O O . GLU B 2 223 ? 75.597 216.627 154.446 1.00 116.59 212 GLU H O 1
ATOM 2583 N N . PRO B 2 224 ? 77.479 217.301 153.426 1.00 127.52 213 PRO H N 1
ATOM 2584 C CA . PRO B 2 224 ? 78.239 216.155 153.938 1.00 122.12 213 PRO H CA 1
ATOM 2585 C C . PRO B 2 224 ? 78.254 216.108 155.459 1.00 144.70 213 PRO H C 1
ATOM 2586 O O . PRO B 2 224 ? 78.184 217.134 156.141 1.00 149.31 213 PRO H O 1
ATOM 2590 N N . LYS B 2 225 ? 78.363 214.887 155.985 1.00 149.40 214 LYS H N 1
ATOM 2591 C CA . LYS B 2 225 ? 78.359 214.671 157.428 1.00 155.41 214 LYS H CA 1
ATOM 2592 C C . LYS B 2 225 ? 79.759 214.827 158.015 1.00 155.38 214 LYS H C 1
ATOM 2593 O O . LYS B 2 225 ? 79.994 215.686 158.871 1.00 158.93 214 LYS H O 1
ATOM 2599 N N . SER B 2 226 ? 80.698 214.003 157.563 1.00 157.86 215 SER H N 1
ATOM 2600 C CA . SER B 2 226 ? 82.074 214.074 158.040 1.00 157.46 215 SER H CA 1
ATOM 2601 C C . SER B 2 226 ? 83.056 214.091 156.875 1.00 151.37 215 SER H C 1
ATOM 2602 O O . SER B 2 226 ? 83.890 213.195 156.742 1.00 159.43 215 SER H O 1
ATOM 2605 N N . ASP C 3 1 ? 26.990 190.940 135.181 1.00 98.80 1 ASP L N 1
ATOM 2606 C CA . ASP C 3 1 ? 27.348 191.966 134.209 1.00 143.11 1 ASP L CA 1
ATOM 2607 C C . ASP C 3 1 ? 28.368 191.436 133.204 1.00 156.39 1 ASP L C 1
ATOM 2608 O O . ASP C 3 1 ? 28.556 190.226 133.079 1.00 150.91 1 ASP L O 1
ATOM 2613 N N . LEU C 3 2 ? 29.019 192.350 132.491 1.00 150.70 2 LEU L N 1
ATOM 2614 C CA . LEU C 3 2 ? 29.987 192.013 131.458 1.00 126.08 2 LEU L CA 1
ATOM 2615 C C . LEU C 3 2 ? 31.404 192.103 132.012 1.00 126.29 2 LEU L C 1
ATOM 2616 O O . LEU C 3 2 ? 31.702 192.937 132.870 1.00 138.53 2 LEU L O 1
ATOM 2621 N N . LEU C 3 3 ? 32.280 191.235 131.509 1.00 112.17 3 LEU L N 1
ATOM 2622 C CA . LEU C 3 3 ? 33.640 191.125 132.019 1.00 125.62 3 LEU L CA 1
ATOM 2623 C C . LEU C 3 3 ? 34.645 191.129 130.877 1.00 119.25 3 LEU L C 1
ATOM 2624 O O . LEU C 3 3 ? 34.409 190.530 129.823 1.00 128.25 3 LEU L O 1
ATOM 2629 N N . MET C 3 4 ? 35.769 191.807 131.101 1.00 99.96 4 MET L N 1
ATOM 2630 C CA . MET C 3 4 ? 36.849 191.924 130.128 1.00 92.28 4 MET L CA 1
ATOM 2631 C C . MET C 3 4 ? 38.120 191.370 130.756 1.00 91.10 4 MET L C 1
ATOM 2632 O O . MET C 3 4 ? 38.543 191.839 131.818 1.00 99.60 4 MET L O 1
ATOM 2637 N N . THR C 3 5 ? 38.725 190.378 130.105 1.00 86.29 5 THR L N 1
ATOM 2638 C CA . THR C 3 5 ? 39.882 189.671 130.645 1.00 84.07 5 THR L CA 1
ATOM 2639 C C . THR C 3 5 ? 41.082 189.891 129.736 1.00 86.53 5 THR L C 1
ATOM 2640 O O . THR C 3 5 ? 41.059 189.493 128.567 1.00 75.56 5 THR L O 1
ATOM 2644 N N . GLN C 3 6 ? 42.127 190.514 130.273 1.00 87.50 6 GLN L N 1
ATOM 2645 C CA . GLN C 3 6 ? 43.368 190.728 129.544 1.00 73.48 6 GLN L CA 1
ATOM 2646 C C . GLN C 3 6 ? 44.396 189.667 129.914 1.00 93.45 6 GLN L C 1
ATOM 2647 O O . GLN C 3 6 ? 44.374 189.105 131.012 1.00 109.77 6 GLN L O 1
ATOM 2653 N N . SER C 3 7 ? 45.307 189.402 128.974 1.00 85.33 7 SER L N 1
ATOM 2654 C CA . SER C 3 7 ? 46.398 188.462 129.178 1.00 84.88 7 SER L CA 1
ATOM 2655 C C . SER C 3 7 ? 47.505 188.823 128.206 1.00 91.37 7 SER L C 1
ATOM 2656 O O . SER C 3 7 ? 47.212 189.094 127.033 1.00 105.37 7 SER L O 1
ATOM 2659 N N . PRO C 3 8 ? 48.775 188.848 128.642 1.00 81.25 8 PRO L N 1
ATOM 2660 C CA . PRO C 3 8 ? 49.188 188.559 130.019 1.00 105.85 8 PRO L CA 1
ATOM 2661 C C . PRO C 3 8 ? 49.085 189.776 130.932 1.00 106.57 8 PRO L C 1
ATOM 2662 O O . PRO C 3 8 ? 48.740 190.864 130.472 1.00 97.99 8 PRO L O 1
ATOM 2666 N N . HIS C 3 9 ? 49.383 189.586 132.220 1.00 99.94 9 HIS L N 1
ATOM 2667 C CA . HIS C 3 9 ? 49.404 190.717 133.140 1.00 100.01 9 HIS L CA 1
ATOM 2668 C C . HIS C 3 9 ? 50.603 191.620 132.887 1.00 90.64 9 HIS L C 1
ATOM 2669 O O . HIS C 3 9 ? 50.502 192.842 133.046 1.00 86.88 9 HIS L O 1
ATOM 2676 N N . SER C 3 10 ? 51.735 191.046 132.488 1.00 77.81 10 SER L N 1
ATOM 2677 C CA . SER C 3 10 ? 52.936 191.822 132.215 1.00 83.01 10 SER L CA 1
ATOM 2678 C C . SER C 3 10 ? 53.826 191.031 131.270 1.00 85.57 10 SER L C 1
ATOM 2679 O O . SER C 3 10 ? 53.759 189.801 131.218 1.00 94.75 10 SER L O 1
ATOM 2682 N N . LEU C 3 11 ? 54.658 191.753 130.523 1.00 76.53 11 LEU L N 1
ATOM 2683 C CA . LEU C 3 11 ? 55.648 191.115 129.669 1.00 85.47 11 LEU L CA 1
ATOM 2684 C C . LEU C 3 11 ? 56.796 192.085 129.440 1.00 82.30 11 LEU L C 1
ATOM 2685 O O . LEU C 3 11 ? 56.605 193.304 129.429 1.00 80.45 11 LEU L O 1
ATOM 2690 N N . ALA C 3 12 ? 57.991 191.527 129.268 1.00 79.51 12 ALA L N 1
ATOM 2691 C CA . ALA C 3 12 ? 59.189 192.290 128.951 1.00 70.78 12 ALA L CA 1
ATOM 2692 C C . ALA C 3 12 ? 59.683 191.863 127.577 1.00 84.81 12 ALA L C 1
ATOM 2693 O O . ALA C 3 12 ? 59.774 190.664 127.293 1.00 93.51 12 ALA L O 1
ATOM 2695 N N . VAL C 3 13 ? 59.992 192.839 126.728 1.00 92.74 13 VAL L N 1
ATOM 2696 C CA . VAL C 3 13 ? 60.344 192.585 125.337 1.00 84.34 13 VAL L CA 1
ATOM 2697 C C . VAL C 3 13 ? 61.635 193.318 125.006 1.00 84.39 13 VAL L C 1
ATOM 2698 O O . VAL C 3 13 ? 61.886 194.417 125.512 1.00 91.27 13 VAL L O 1
ATOM 2702 N N . THR C 3 14 ? 62.452 192.705 124.158 1.00 80.44 14 THR L N 1
ATOM 2703 C CA . THR C 3 14 ? 63.656 193.366 123.678 1.00 81.65 14 THR L CA 1
ATOM 2704 C C . THR C 3 14 ? 63.291 194.394 122.609 1.00 93.30 14 THR L C 1
ATOM 2705 O O . THR C 3 14 ? 62.474 194.110 121.729 1.00 103.40 14 THR L O 1
ATOM 2709 N N . PRO C 3 15 ? 63.869 195.594 122.668 1.00 78.94 15 PRO L N 1
ATOM 2710 C CA . PRO C 3 15 ? 63.521 196.626 121.685 1.00 87.42 15 PRO L CA 1
ATOM 2711 C C . PRO C 3 15 ? 63.725 196.135 120.259 1.00 98.60 15 PRO L C 1
ATOM 2712 O O . PRO C 3 15 ? 64.660 195.387 119.964 1.00 95.07 15 PRO L O 1
ATOM 2716 N N . GLY C 3 16 ? 62.831 196.568 119.370 1.00 93.60 16 GLY L N 1
ATOM 2717 C CA . GLY C 3 16 ? 62.847 196.159 117.986 1.00 99.82 16 GLY L CA 1
ATOM 2718 C C . GLY C 3 16 ? 61.986 194.955 117.667 1.00 92.06 16 GLY L C 1
ATOM 2719 O O . GLY C 3 16 ? 61.654 194.741 116.496 1.00 102.12 16 GLY L O 1
ATOM 2720 N N . GLU C 3 17 ? 61.610 194.172 118.668 1.00 77.41 17 GLU L N 1
ATOM 2721 C CA . GLU C 3 17 ? 60.837 192.964 118.445 1.00 84.77 17 GLU L CA 1
ATOM 2722 C C . GLU C 3 17 ? 59.374 193.184 118.795 1.00 88.41 17 GLU L C 1
ATOM 2723 O O . GLU C 3 17 ? 59.029 194.101 119.546 1.00 94.00 17 GLU L O 1
ATOM 2729 N N . PRO C 3 18 ? 58.484 192.352 118.265 1.00 88.96 18 PRO L N 1
ATOM 2730 C CA . PRO C 3 18 ? 57.049 192.595 118.424 1.00 100.70 18 PRO L CA 1
ATOM 2731 C C . PRO C 3 18 ? 56.527 192.139 119.778 1.00 87.51 18 PRO L C 1
ATOM 2732 O O . PRO C 3 18 ? 57.147 191.347 120.490 1.00 84.89 18 PRO L O 1
ATOM 2736 N N . ALA C 3 19 ? 55.353 192.665 120.120 1.00 85.90 19 ALA L N 1
ATOM 2737 C CA . ALA C 3 19 ? 54.630 192.287 121.324 1.00 88.46 19 ALA L CA 1
ATOM 2738 C C . ALA C 3 19 ? 53.171 192.049 120.968 1.00 90.16 19 ALA L C 1
ATOM 2739 O O . ALA C 3 19 ? 52.618 192.730 120.100 1.00 92.31 19 ALA L O 1
ATOM 2741 N N . SER C 3 20 ? 52.553 191.077 121.635 1.00 91.35 20 SER L N 1
ATOM 2742 C CA . SER C 3 20 ? 51.159 190.728 121.393 1.00 90.13 20 SER L CA 1
ATOM 2743 C C . SER C 3 20 ? 50.424 190.626 122.720 1.00 96.53 20 SER L C 1
ATOM 2744 O O . SER C 3 20 ? 50.890 189.950 123.643 1.00 97.15 20 SER L O 1
ATOM 2747 N N . ILE C 3 21 ? 49.276 191.295 122.806 1.00 93.15 21 ILE L N 1
ATOM 2748 C CA . ILE C 3 21 ? 48.448 191.327 124.003 1.00 90.00 21 ILE L CA 1
ATOM 2749 C C . ILE C 3 21 ? 47.028 190.943 123.614 1.00 99.49 21 ILE L C 1
ATOM 2750 O O . ILE C 3 21 ? 46.554 191.272 122.522 1.00 106.42 21 ILE L O 1
ATOM 2755 N N . SER C 3 22 ? 46.346 190.243 124.516 1.00 79.26 22 SER L N 1
ATOM 2756 C CA . SER C 3 22 ? 45.054 189.636 124.223 1.00 74.01 22 SER L CA 1
ATOM 2757 C C . SER C 3 22 ? 43.996 190.157 125.185 1.00 87.11 22 SER L C 1
ATOM 2758 O O . SER C 3 22 ? 44.195 190.140 126.404 1.00 117.03 22 SER L O 1
ATOM 2761 N N . CYS C 3 23 ? 42.874 190.612 124.632 1.00 69.36 23 CYS L N 1
ATOM 2762 C CA . CYS C 3 23 ? 41.704 191.008 125.403 1.00 95.22 23 CYS L CA 1
ATOM 2763 C C . CYS C 3 23 ? 40.529 190.146 124.966 1.00 89.94 23 CYS L C 1
ATOM 2764 O O . CYS C 3 23 ? 40.223 190.070 123.771 1.00 95.63 23 CYS L O 1
ATOM 2767 N N . ARG C 3 24 ? 39.881 189.494 125.927 1.00 93.70 24 ARG L N 1
ATOM 2768 C CA . ARG C 3 24 ? 38.758 188.609 125.654 1.00 96.02 24 ARG L CA 1
ATOM 2769 C C . ARG C 3 24 ? 37.534 189.092 126.418 1.00 91.85 24 ARG L C 1
ATOM 2770 O O . ARG C 3 24 ? 37.612 189.358 127.622 1.00 98.47 24 ARG L O 1
ATOM 2778 N N . SER C 3 25 ? 36.412 189.201 125.714 1.00 97.41 25 SER L N 1
ATOM 2779 C CA . SER C 3 25 ? 35.146 189.609 126.301 1.00 107.50 25 SER L CA 1
ATOM 2780 C C . SER C 3 25 ? 34.242 188.400 126.496 1.00 114.57 25 SER L C 1
ATOM 2781 O O . SER C 3 25 ? 34.294 187.431 125.735 1.00 117.73 25 SER L O 1
ATOM 2784 N N . SER C 3 26 ? 33.406 188.466 127.534 1.00 116.32 26 SER L N 1
ATOM 2785 C CA . SER C 3 26 ? 32.453 187.392 127.787 1.00 119.94 26 SER L CA 1
ATOM 2786 C C . SER C 3 26 ? 31.292 187.410 126.802 1.00 132.41 26 SER L C 1
ATOM 2787 O O . SER C 3 26 ? 30.650 186.374 126.603 1.00 143.54 26 SER L O 1
ATOM 2790 N N . GLN C 3 27 ? 31.014 188.556 126.183 1.00 132.52 27 GLN L N 1
ATOM 2791 C CA . GLN C 3 27 ? 29.910 188.696 125.247 1.00 131.85 27 GLN L CA 1
ATOM 2792 C C . GLN C 3 27 ? 30.398 189.384 123.980 1.00 134.96 27 GLN L C 1
ATOM 2793 O O . GLN C 3 27 ? 31.361 190.155 124.003 1.00 130.90 27 GLN L O 1
ATOM 2799 N N . SER C 3 28 A 29.719 189.097 122.871 1.00 137.39 27 SER L N 1
ATOM 2800 C CA . SER C 3 28 A 30.120 189.645 121.582 1.00 128.78 27 SER L CA 1
ATOM 2801 C C . SER C 3 28 A 29.985 191.163 121.572 1.00 126.37 27 SER L C 1
ATOM 2802 O O . SER C 3 28 A 29.029 191.724 122.114 1.00 123.60 27 SER L O 1
ATOM 2805 N N . LEU C 3 29 B 30.953 191.829 120.942 1.00 118.98 27 LEU L N 1
ATOM 2806 C CA . LEU C 3 29 B 30.985 193.283 120.858 1.00 117.68 27 LEU L CA 1
ATOM 2807 C C . LEU C 3 29 B 30.627 193.800 119.470 1.00 110.59 27 LEU L C 1
ATOM 2808 O O . LEU C 3 29 B 30.775 194.998 119.209 1.00 112.15 27 LEU L O 1
ATOM 2813 N N . LEU C 3 30 C 30.162 192.930 118.577 1.00 116.54 27 LEU L N 1
ATOM 2814 C CA . LEU C 3 30 C 29.810 193.342 117.226 1.00 121.56 27 LEU L CA 1
ATOM 2815 C C . LEU C 3 30 C 28.384 193.876 117.192 1.00 125.36 27 LEU L C 1
ATOM 2816 O O . LEU C 3 30 C 27.454 193.220 117.673 1.00 135.78 27 LEU L O 1
ATOM 2821 N N . LEU C 3 31 D 28.214 195.062 116.619 1.00 114.59 27 LEU L N 1
ATOM 2822 C CA . LEU C 3 31 D 26.912 195.697 116.497 1.00 123.03 27 LEU L CA 1
ATOM 2823 C C . LEU C 3 31 D 26.451 195.685 115.044 1.00 121.37 27 LEU L C 1
ATOM 2824 O O . LEU C 3 31 D 27.196 195.328 114.127 1.00 118.67 27 LEU L O 1
ATOM 2829 N N . GLY C 3 32 E 25.196 196.095 114.849 1.00 119.41 27 GLY L N 1
ATOM 2830 C CA . GLY C 3 32 E 24.558 196.013 113.546 1.00 115.72 27 GLY L CA 1
ATOM 2831 C C . GLY C 3 32 E 25.294 196.735 112.438 1.00 120.94 27 GLY L C 1
ATOM 2832 O O . GLY C 3 32 E 25.130 196.381 111.265 1.00 123.35 27 GLY L O 1
ATOM 2833 N N . ASN C 3 33 ? 26.090 197.748 112.772 1.00 126.38 28 ASN L N 1
ATOM 2834 C CA . ASN C 3 33 ? 26.894 198.439 111.773 1.00 133.82 28 ASN L CA 1
ATOM 2835 C C . ASN C 3 33 ? 28.159 197.672 111.408 1.00 119.01 28 ASN L C 1
ATOM 2836 O O . ASN C 3 33 ? 28.981 198.186 110.642 1.00 113.50 28 ASN L O 1
ATOM 2841 N N . GLY C 3 34 ? 28.327 196.463 111.942 1.00 124.87 29 GLY L N 1
ATOM 2842 C CA . GLY C 3 34 ? 29.471 195.632 111.629 1.00 132.98 29 GLY L CA 1
ATOM 2843 C C . GLY C 3 34 ? 30.797 196.125 112.152 1.00 116.60 29 GLY L C 1
ATOM 2844 O O . GLY C 3 34 ? 31.840 195.642 111.702 1.00 129.84 29 GLY L O 1
ATOM 2845 N N . ARG C 3 35 ? 30.793 197.079 113.075 1.00 98.58 30 ARG L N 1
ATOM 2846 C CA . ARG C 3 35 ? 32.003 197.539 113.738 1.00 107.21 30 ARG L CA 1
ATOM 2847 C C . ARG C 3 35 ? 32.022 197.025 115.171 1.00 111.76 30 ARG L C 1
ATOM 2848 O O . ARG C 3 35 ? 30.981 196.965 115.834 1.00 113.43 30 ARG L O 1
ATOM 2856 N N . ASN C 3 36 ? 33.206 196.636 115.637 1.00 113.84 31 ASN L N 1
ATOM 2857 C CA . ASN C 3 36 ? 33.375 196.098 116.981 1.00 106.19 31 ASN L CA 1
ATOM 2858 C C . ASN C 3 36 ? 33.763 197.227 117.928 1.00 97.58 31 ASN L C 1
ATOM 2859 O O . ASN C 3 36 ? 34.742 197.942 117.687 1.00 101.59 31 ASN L O 1
ATOM 2864 N N . TYR C 3 37 ? 32.989 197.389 119.002 1.00 77.35 32 TYR L N 1
ATOM 2865 C CA . TYR C 3 37 ? 33.184 198.490 119.943 1.00 96.80 32 TYR L CA 1
ATOM 2866 C C . TYR C 3 37 ? 34.151 198.040 121.034 1.00 83.99 32 TYR L C 1
ATOM 2867 O O . TYR C 3 37 ? 33.772 197.677 122.149 1.00 91.62 32 TYR L O 1
ATOM 2876 N N . LEU C 3 38 ? 35.436 198.066 120.685 1.00 86.83 33 LEU L N 1
ATOM 2877 C CA . LEU C 3 38 ? 36.516 197.692 121.588 1.00 82.85 33 LEU L CA 1
ATOM 2878 C C . LEU C 3 38 ? 37.681 198.642 121.356 1.00 94.18 33 LEU L C 1
ATOM 2879 O O . LEU C 3 38 ? 38.123 198.814 120.216 1.00 107.69 33 LEU L O 1
ATOM 2884 N N . ASP C 3 39 ? 38.170 199.257 122.430 1.00 78.54 34 ASP L N 1
ATOM 2885 C CA . ASP C 3 39 ? 39.238 200.241 122.354 1.00 81.10 34 ASP L CA 1
ATOM 2886 C C . ASP C 3 39 ? 40.465 199.762 123.118 1.00 71.40 34 ASP L C 1
ATOM 2887 O O . ASP C 3 39 ? 40.380 198.918 124.016 1.00 88.11 34 ASP L O 1
ATOM 2892 N N . TRP C 3 40 ? 41.615 200.324 122.747 1.00 71.06 35 TRP L N 1
ATOM 2893 C CA . TRP C 3 40 ? 42.880 200.095 123.434 1.00 71.50 35 TRP L CA 1
ATOM 2894 C C . TRP C 3 40 ? 43.462 201.433 123.867 1.00 71.10 35 TRP L C 1
ATOM 2895 O O . TRP C 3 40 ? 43.566 202.362 123.057 1.00 74.67 35 TRP L O 1
ATOM 2906 N N . TYR C 3 41 ? 43.846 201.518 125.140 1.00 79.04 36 TYR L N 1
ATOM 2907 C CA . TYR C 3 41 ? 44.414 202.715 125.736 1.00 77.35 36 TYR L CA 1
ATOM 2908 C C . TYR C 3 41 ? 45.761 202.389 126.362 1.00 68.42 36 TYR L C 1
ATOM 2909 O O . TYR C 3 41 ? 46.020 201.250 126.764 1.00 76.85 36 TYR L O 1
ATOM 2918 N N . VAL C 3 42 ? 46.608 203.409 126.457 1.00 68.96 37 VAL L N 1
ATOM 2919 C CA . VAL C 3 42 ? 47.913 203.296 127.092 1.00 75.13 37 VAL L CA 1
ATOM 2920 C C . VAL C 3 42 ? 48.024 204.366 128.168 1.00 85.21 37 VAL L C 1
ATOM 2921 O O . VAL C 3 42 ? 47.544 205.492 127.995 1.00 86.46 37 VAL L O 1
ATOM 2925 N N . GLN C 3 43 ? 48.651 204.005 129.283 1.00 76.50 38 GLN L N 1
ATOM 2926 C CA . GLN C 3 43 ? 48.928 204.915 130.387 1.00 79.62 38 GLN L CA 1
ATOM 2927 C C . GLN C 3 43 ? 50.419 204.828 130.677 1.00 86.50 38 GLN L C 1
ATOM 2928 O O . GLN C 3 43 ? 50.904 203.797 131.160 1.00 86.19 38 GLN L O 1
ATOM 2934 N N . LYS C 3 44 ? 51.142 205.892 130.357 1.00 100.82 39 LYS L N 1
ATOM 2935 C CA . LYS C 3 44 ? 52.571 205.959 130.601 1.00 101.43 39 LYS L CA 1
ATOM 2936 C C . LYS C 3 44 ? 52.843 206.485 132.002 1.00 107.34 39 LYS L C 1
ATOM 2937 O O . LYS C 3 44 ? 51.984 207.121 132.619 1.00 108.53 39 LYS L O 1
ATOM 2943 N N . PRO C 3 45 ? 54.034 206.225 132.537 1.00 104.85 40 PRO L N 1
ATOM 2944 C CA . PRO C 3 45 ? 54.335 206.649 133.910 1.00 109.33 40 PRO L CA 1
ATOM 2945 C C . PRO C 3 45 ? 54.123 208.146 134.096 1.00 106.93 40 PRO L C 1
ATOM 2946 O O . PRO C 3 45 ? 54.626 208.965 133.324 1.00 97.67 40 PRO L O 1
ATOM 2950 N N . GLY C 3 46 ? 53.364 208.494 135.134 1.00 102.60 41 GLY L N 1
ATOM 2951 C CA . GLY C 3 46 ? 53.133 209.878 135.493 1.00 102.87 41 GLY L CA 1
ATOM 2952 C C . GLY C 3 46 ? 52.161 210.632 134.616 1.00 109.35 41 GLY L C 1
ATOM 2953 O O . GLY C 3 46 ? 52.015 211.848 134.787 1.00 112.39 41 GLY L O 1
ATOM 2954 N N . GLN C 3 47 ? 51.487 209.960 133.686 1.00 103.19 42 GLN L N 1
ATOM 2955 C CA . GLN C 3 47 ? 50.587 210.621 132.755 1.00 92.89 42 GLN L CA 1
ATOM 2956 C C . GLN C 3 47 ? 49.210 209.976 132.809 1.00 94.86 42 GLN L C 1
ATOM 2957 O O . GLN C 3 47 ? 49.047 208.840 133.264 1.00 98.08 42 GLN L O 1
ATOM 2963 N N . SER C 3 48 ? 48.217 210.722 132.334 1.00 87.58 43 SER L N 1
ATOM 2964 C CA . SER C 3 48 ? 46.884 210.179 132.169 1.00 74.93 43 SER L CA 1
ATOM 2965 C C . SER C 3 48 ? 46.854 209.235 130.970 1.00 84.18 43 SER L C 1
ATOM 2966 O O . SER C 3 48 ? 47.720 209.298 130.095 1.00 98.13 43 SER L O 1
ATOM 2969 N N . PRO C 3 49 ? 45.868 208.343 130.912 1.00 85.33 44 PRO L N 1
ATOM 2970 C CA . PRO C 3 49 ? 45.748 207.460 129.749 1.00 83.10 44 PRO L CA 1
ATOM 2971 C C . PRO C 3 49 ? 45.547 208.261 128.471 1.00 82.40 44 PRO L C 1
ATOM 2972 O O . PRO C 3 49 ? 45.129 209.421 128.488 1.00 91.88 44 PRO L O 1
ATOM 2976 N N . GLN C 3 50 ? 45.862 207.623 127.346 1.00 86.65 45 GLN L N 1
ATOM 2977 C CA . GLN C 3 50 ? 45.650 208.220 126.036 1.00 94.28 45 GLN L CA 1
ATOM 2978 C C . GLN C 3 50 ? 45.243 207.135 125.051 1.00 85.07 45 GLN L C 1
ATOM 2979 O O . GLN C 3 50 ? 45.779 206.024 125.078 1.00 74.50 45 GLN L O 1
ATOM 2985 N N . LEU C 3 51 ? 44.289 207.469 124.186 1.00 85.51 46 LEU L N 1
ATOM 2986 C CA . LEU C 3 51 ? 43.697 206.481 123.294 1.00 83.63 46 LEU L CA 1
ATOM 2987 C C . LEU C 3 51 ? 44.707 206.004 122.259 1.00 79.90 46 LEU L C 1
ATOM 2988 O O . LEU C 3 51 ? 45.415 206.809 121.644 1.00 85.65 46 LEU L O 1
ATOM 2993 N N . LEU C 3 52 ? 44.767 204.688 122.065 1.00 84.65 47 LEU L N 1
ATOM 2994 C CA . LEU C 3 52 ? 45.578 204.072 121.024 1.00 79.79 47 LEU L CA 1
ATOM 2995 C C . LEU C 3 52 ? 44.742 203.554 119.865 1.00 78.98 47 LEU L C 1
ATOM 2996 O O . LEU C 3 52 ? 44.992 203.917 118.711 1.00 85.87 47 LEU L O 1
ATOM 3001 N N . ILE C 3 53 ? 43.747 202.714 120.141 1.00 70.81 48 ILE L N 1
ATOM 3002 C CA . ILE C 3 53 ? 42.920 202.111 119.103 1.00 72.35 48 ILE L CA 1
ATOM 3003 C C . ILE C 3 53 ? 41.455 202.334 119.447 1.00 74.88 48 ILE L C 1
ATOM 3004 O O . ILE C 3 53 ? 41.052 202.196 120.607 1.00 78.65 48 ILE L O 1
ATOM 3009 N N . TYR C 3 54 ? 40.659 202.678 118.437 1.00 73.40 49 TYR L N 1
ATOM 3010 C CA . TYR C 3 54 ? 39.221 202.838 118.596 1.00 81.78 49 TYR L CA 1
ATOM 3011 C C . TYR C 3 54 ? 38.491 201.944 117.604 1.00 85.05 49 TYR L C 1
ATOM 3012 O O . TYR C 3 54 ? 38.952 201.742 116.477 1.00 87.53 49 TYR L O 1
ATOM 3021 N N . LEU C 3 55 ? 37.353 201.402 118.041 1.00 90.72 50 LEU L N 1
ATOM 3022 C CA . LEU C 3 55 ? 36.510 200.544 117.209 1.00 84.00 50 LEU L CA 1
ATOM 3023 C C . LEU C 3 55 ? 37.291 199.350 116.659 1.00 85.13 50 LEU L C 1
ATOM 3024 O O . LEU C 3 55 ? 37.203 199.006 115.478 1.00 95.12 50 LEU L O 1
ATOM 3029 N N . GLY C 3 56 ? 38.058 198.714 117.534 1.00 79.49 51 GLY L N 1
ATOM 3030 C CA . GLY C 3 56 ? 38.697 197.439 117.207 1.00 76.60 51 GLY L CA 1
ATOM 3031 C C . GLY C 3 56 ? 40.012 197.428 116.461 1.00 82.93 51 GLY L C 1
ATOM 3032 O O . GLY C 3 56 ? 40.977 196.809 116.919 1.00 88.26 51 GLY L O 1
ATOM 3033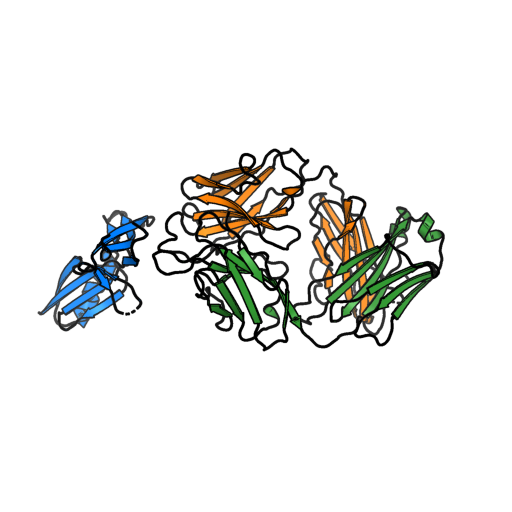 N N . SER C 3 57 ? 40.080 198.100 115.307 1.00 88.46 52 SER L N 1
ATOM 3034 C CA . SER C 3 57 ? 41.255 197.989 114.451 1.00 85.36 52 SER L CA 1
ATOM 3035 C C . SER C 3 57 ? 41.713 199.319 113.863 1.00 85.29 52 SER L C 1
ATOM 3036 O O . SER C 3 57 ? 42.604 199.319 113.004 1.00 85.07 52 SER L O 1
ATOM 3039 N N . ASN C 3 58 ? 41.153 200.445 114.293 1.00 80.94 53 ASN L N 1
ATOM 3040 C CA . ASN C 3 58 ? 41.455 201.742 113.701 1.00 73.30 53 ASN L CA 1
ATOM 3041 C C . ASN C 3 58 ? 42.438 202.496 114.589 1.00 76.45 53 ASN L C 1
ATOM 3042 O O . ASN C 3 58 ? 42.147 202.759 115.761 1.00 92.51 53 ASN L O 1
ATOM 3047 N N . ARG C 3 59 ? 43.595 202.842 114.028 1.00 78.65 54 ARG L N 1
ATOM 3048 C CA . ARG C 3 59 ? 44.582 203.615 114.768 1.00 90.69 54 ARG L CA 1
ATOM 3049 C C . ARG C 3 59 ? 44.071 205.025 115.035 1.00 90.05 54 ARG L C 1
ATOM 3050 O O . ARG C 3 59 ? 43.501 205.675 114.154 1.00 80.87 54 ARG L O 1
ATOM 3058 N N . ALA C 3 60 ? 44.278 205.495 116.261 1.00 88.82 55 ALA L N 1
ATOM 3059 C CA . ALA C 3 60 ? 43.878 206.845 116.620 1.00 92.27 55 ALA L CA 1
ATOM 3060 C C . ALA C 3 60 ? 44.832 207.867 116.005 1.00 90.85 55 ALA L C 1
ATOM 3061 O O . ALA C 3 60 ? 45.936 207.541 115.559 1.00 85.17 55 ALA L O 1
ATOM 3063 N N . SER C 3 61 ? 44.388 209.121 115.986 1.00 94.58 56 SER L N 1
ATOM 3064 C CA . SER C 3 61 ? 45.202 210.188 115.421 1.00 88.75 56 SER L CA 1
ATOM 3065 C C . SER C 3 61 ? 46.519 210.313 116.177 1.00 76.02 56 SER L C 1
ATOM 3066 O O . SER C 3 61 ? 46.555 210.276 117.409 1.00 71.82 56 SER L O 1
ATOM 3069 N N . GLY C 3 62 ? 47.610 210.461 115.424 1.00 94.44 57 GLY L N 1
ATOM 3070 C CA . GLY C 3 62 ? 48.930 210.599 115.995 1.00 86.39 57 GLY L CA 1
ATOM 3071 C C . GLY C 3 62 ? 49.636 209.298 116.307 1.00 79.32 57 GLY L C 1
ATOM 3072 O O . GLY C 3 62 ? 50.823 209.324 116.657 1.00 61.25 57 GLY L O 1
ATOM 3073 N N . VAL C 3 63 ? 48.954 208.165 116.185 1.00 84.82 58 VAL L N 1
ATOM 3074 C CA . VAL C 3 63 ? 49.547 206.867 116.497 1.00 79.63 58 VAL L CA 1
ATOM 3075 C C . VAL C 3 63 ? 50.287 206.338 115.275 1.00 90.30 58 VAL L C 1
ATOM 3076 O O . VAL C 3 63 ? 49.705 206.264 114.182 1.00 90.29 58 VAL L O 1
ATOM 3080 N N . PRO C 3 64 ? 51.555 205.955 115.405 1.00 90.70 59 PRO L N 1
ATOM 3081 C CA . PRO C 3 64 ? 52.289 205.428 114.249 1.00 93.33 59 PRO L CA 1
ATOM 3082 C C . PRO C 3 64 ? 51.791 204.047 113.846 1.00 92.25 59 PRO L C 1
ATOM 3083 O O . PRO C 3 64 ? 51.154 203.329 114.620 1.00 89.45 59 PRO L O 1
ATOM 3087 N N . ASP C 3 65 ? 52.103 203.677 112.602 1.00 105.29 60 ASP L N 1
ATOM 3088 C CA . ASP C 3 65 ? 51.598 202.433 112.028 1.00 115.10 60 ASP L CA 1
ATOM 3089 C C . ASP C 3 65 ? 52.257 201.186 112.606 1.00 111.00 60 ASP L C 1
ATOM 3090 O O . ASP C 3 65 ? 51.901 200.077 112.191 1.00 94.49 60 ASP L O 1
ATOM 3095 N N . ARG C 3 66 ? 53.202 201.328 113.540 1.00 110.21 61 ARG L N 1
ATOM 3096 C CA . ARG C 3 66 ? 53.761 200.150 114.196 1.00 93.78 61 ARG L CA 1
ATOM 3097 C C . ARG C 3 66 ? 52.711 199.432 115.029 1.00 88.51 61 ARG L C 1
ATOM 3098 O O . ARG C 3 66 ? 52.814 198.220 115.250 1.00 91.71 61 ARG L O 1
ATOM 3106 N N . PHE C 3 67 ? 51.696 200.156 115.490 1.00 97.72 62 PHE L N 1
ATOM 3107 C CA . PHE C 3 67 ? 50.640 199.584 116.311 1.00 96.08 62 PHE L CA 1
ATOM 3108 C C . PHE C 3 67 ? 49.488 199.129 115.427 1.00 85.15 62 PHE L C 1
ATOM 3109 O O . PHE C 3 67 ? 49.030 199.878 114.558 1.00 98.01 62 PHE L O 1
ATOM 3117 N N . SER C 3 68 ? 49.023 197.903 115.652 1.00 70.81 63 SER L N 1
ATOM 3118 C CA . SER C 3 68 ? 47.921 197.344 114.885 1.00 82.06 63 SER L CA 1
ATOM 3119 C C . SER C 3 68 ? 47.008 196.559 115.812 1.00 76.58 63 SER L C 1
ATOM 3120 O O . SER C 3 68 ? 47.472 195.918 116.757 1.00 83.49 63 SER L O 1
ATOM 3123 N N . GLY C 3 69 ? 45.715 196.612 115.537 1.00 82.43 64 GLY L N 1
ATOM 3124 C CA . GLY C 3 69 ? 44.729 195.849 116.287 1.00 82.55 64 GLY L CA 1
ATOM 3125 C C . GLY C 3 69 ? 43.967 194.920 115.363 1.00 94.90 64 GLY L C 1
ATOM 3126 O O . GLY C 3 69 ? 43.677 195.275 114.220 1.00 104.04 64 GLY L O 1
ATOM 3127 N N . SER C 3 70 ? 43.653 193.725 115.863 1.00 88.44 65 SER L N 1
ATOM 3128 C CA . SER C 3 70 ? 42.904 192.741 115.094 1.00 87.22 65 SER L CA 1
ATOM 3129 C C . SER C 3 70 ? 41.964 191.991 116.029 1.00 96.29 65 SER L C 1
ATOM 3130 O O . SER C 3 70 ? 41.968 192.199 117.246 1.00 106.48 65 SER L O 1
ATOM 3133 N N . GLY C 3 71 ? 41.154 191.116 115.452 1.00 97.95 66 GLY L N 1
ATOM 3134 C CA . GLY C 3 71 ? 40.193 190.330 116.196 1.00 89.68 66 GLY L CA 1
ATOM 3135 C C . GLY C 3 71 ? 38.764 190.769 115.921 1.00 94.07 66 GLY L C 1
ATOM 3136 O O . GLY C 3 71 ? 38.496 191.751 115.228 1.00 97.39 66 GLY L O 1
ATOM 3137 N N . SER C 3 72 ? 37.834 190.008 116.494 1.00 108.35 67 SER L N 1
ATOM 3138 C CA . SER C 3 72 ? 36.417 190.276 116.294 1.00 105.74 67 SER L CA 1
ATOM 3139 C C . SER C 3 72 ? 35.614 189.584 117.387 1.00 109.26 67 SER L C 1
ATOM 3140 O O . SER C 3 72 ? 36.143 188.802 118.184 1.00 114.80 67 SER L O 1
ATOM 3143 N N . GLY C 3 73 ? 34.320 189.899 117.415 1.00 98.60 68 GLY L N 1
ATOM 3144 C CA . GLY C 3 73 ? 33.379 189.271 118.320 1.00 110.12 68 GLY L CA 1
ATOM 3145 C C . GLY C 3 73 ? 33.765 189.340 119.782 1.00 116.89 68 GLY L C 1
ATOM 3146 O O . GLY C 3 73 ? 33.556 190.362 120.443 1.00 120.63 68 GLY L O 1
ATOM 3147 N N . THR C 3 74 ? 34.328 188.250 120.298 1.00 113.65 69 THR L N 1
ATOM 3148 C CA . THR C 3 74 ? 34.678 188.145 121.705 1.00 108.75 69 THR L CA 1
ATOM 3149 C C . THR C 3 74 ? 36.176 188.038 121.946 1.00 111.40 69 THR L C 1
ATOM 3150 O O . THR C 3 74 ? 36.592 187.910 123.103 1.00 111.38 69 THR L O 1
ATOM 3154 N N . TYR C 3 75 ? 36.998 188.083 120.900 1.00 103.89 70 TYR L N 1
ATOM 3155 C CA . TYR C 3 75 ? 38.440 187.948 121.060 1.00 88.22 70 TYR L CA 1
ATOM 3156 C C . TYR C 3 75 ? 39.148 189.009 120.233 1.00 90.05 70 TYR L C 1
ATOM 3157 O O . TYR C 3 75 ? 38.908 189.126 119.028 1.00 110.29 70 TYR L O 1
ATOM 3166 N N . PHE C 3 76 ? 40.025 189.772 120.882 1.00 92.51 71 PHE L N 1
ATOM 3167 C CA . PHE C 3 76 ? 40.734 190.864 120.236 1.00 94.43 71 PHE L CA 1
ATOM 3168 C C . PHE C 3 76 ? 42.197 190.830 120.652 1.00 87.85 71 PHE L C 1
ATOM 3169 O O . PHE C 3 76 ? 42.535 190.383 121.751 1.00 101.53 71 PHE L O 1
ATOM 3177 N N . THR C 3 77 ? 43.063 191.309 119.761 1.00 91.60 72 THR L N 1
ATOM 3178 C CA . THR C 3 77 ? 44.499 191.302 120.004 1.00 90.34 72 THR L CA 1
ATOM 3179 C C . THR C 3 77 ? 45.105 192.629 119.574 1.00 83.73 72 THR L C 1
ATOM 3180 O O . THR C 3 77 ? 44.817 193.127 118.480 1.00 101.23 72 THR L O 1
ATOM 3184 N N . LEU C 3 78 ? 45.939 193.191 120.445 1.00 75.26 73 LEU L N 1
ATOM 3185 C CA . LEU C 3 78 ? 46.735 194.373 120.148 1.00 80.20 73 LEU L CA 1
ATOM 3186 C C . LEU C 3 78 ? 48.179 193.946 119.920 1.00 89.60 73 LEU L C 1
ATOM 3187 O O . LEU C 3 78 ? 48.774 193.280 120.772 1.00 92.19 73 LEU L O 1
ATOM 3192 N N . LYS C 3 79 ? 48.735 194.324 118.774 1.00 80.48 74 LYS L N 1
ATOM 3193 C CA . LYS C 3 79 ? 50.086 193.939 118.393 1.00 76.81 74 LYS L CA 1
ATOM 3194 C C . LYS C 3 79 ? 50.923 195.178 118.114 1.00 70.68 74 LYS L C 1
ATOM 3195 O O . LYS C 3 79 ? 50.490 196.077 117.384 1.00 85.50 74 LYS L O 1
ATOM 3201 N N . ILE C 3 80 ? 52.117 195.217 118.697 1.00 76.35 75 ILE L N 1
ATOM 3202 C CA . ILE C 3 80 ? 53.116 196.241 118.419 1.00 80.02 75 ILE L CA 1
ATOM 3203 C C . ILE C 3 80 ? 54.204 195.576 117.586 1.00 80.18 75 ILE L C 1
ATOM 3204 O O . ILE C 3 80 ? 54.907 194.679 118.069 1.00 79.44 75 ILE L O 1
ATOM 3209 N N . SER C 3 81 ? 54.341 196.011 116.331 1.00 102.61 76 SER L N 1
ATOM 3210 C CA . SER C 3 81 ? 55.249 195.335 115.410 1.00 114.39 76 SER L CA 1
ATOM 3211 C C . SER C 3 81 ? 56.704 195.485 115.841 1.00 108.64 76 SER L C 1
ATOM 3212 O O . SER C 3 81 ? 57.485 194.531 115.748 1.00 111.85 76 SER L O 1
ATOM 3215 N N . ARG C 3 82 ? 57.088 196.671 116.310 1.00 89.29 77 ARG L N 1
ATOM 3216 C CA . ARG C 3 82 ? 58.465 196.941 116.719 1.00 88.74 77 ARG L CA 1
ATOM 3217 C C . ARG C 3 82 ? 58.432 197.796 117.977 1.00 94.95 77 ARG L C 1
ATOM 3218 O O . ARG C 3 82 ? 58.033 198.963 117.926 1.00 113.24 77 ARG L O 1
ATOM 3226 N N . VAL C 3 83 ? 58.857 197.221 119.098 1.00 88.19 78 VAL L N 1
ATOM 3227 C CA . VAL C 3 83 ? 58.802 197.910 120.382 1.00 73.44 78 VAL L CA 1
ATOM 3228 C C . VAL C 3 83 ? 59.960 198.890 120.494 1.00 95.97 78 VAL L C 1
ATOM 3229 O O . VAL C 3 83 ? 61.106 198.572 120.153 1.00 104.79 78 VAL L O 1
ATOM 3233 N N . GLU C 3 84 ? 59.658 200.092 120.974 1.00 97.69 79 GLU L N 1
ATOM 3234 C CA . GLU C 3 84 ? 60.653 201.100 121.302 1.00 88.87 79 GLU L CA 1
ATOM 3235 C C . GLU C 3 84 ? 60.600 201.382 122.799 1.00 93.05 79 GLU L C 1
ATOM 3236 O O . GLU C 3 84 ? 59.652 201.006 123.493 1.00 99.31 79 GLU L O 1
ATOM 3242 N N . ALA C 3 85 ? 61.641 202.055 123.295 1.00 98.30 80 ALA L N 1
ATOM 3243 C CA . ALA C 3 85 ? 61.714 202.346 124.723 1.00 91.85 80 ALA L CA 1
ATOM 3244 C C . ALA C 3 85 ? 60.503 203.146 125.190 1.00 98.70 80 ALA L C 1
ATOM 3245 O O . ALA C 3 85 ? 60.023 202.960 126.315 1.00 100.38 80 ALA L O 1
ATOM 3247 N N . GLU C 3 86 ? 59.990 204.035 124.338 1.00 95.02 81 GLU L N 1
ATOM 3248 C CA . GLU C 3 86 ? 58.888 204.909 124.721 1.00 86.74 81 GLU L CA 1
ATOM 3249 C C . GLU C 3 86 ? 57.572 204.168 124.916 1.00 93.59 81 GLU L C 1
ATOM 3250 O O . GLU C 3 86 ? 56.610 204.776 125.398 1.00 110.85 81 GLU L O 1
ATOM 3256 N N . ASP C 3 87 ? 57.500 202.885 124.560 1.00 87.82 82 ASP L N 1
ATOM 3257 C CA . ASP C 3 87 ? 56.251 202.140 124.666 1.00 92.98 82 ASP L CA 1
ATOM 3258 C C . ASP C 3 87 ? 56.013 201.559 126.054 1.00 102.06 82 ASP L C 1
ATOM 3259 O O . ASP C 3 87 ? 54.936 201.001 126.294 1.00 105.48 82 ASP L O 1
ATOM 3264 N N . VAL C 3 88 ? 56.981 201.671 126.967 1.00 93.36 83 VAL L N 1
ATOM 3265 C CA . VAL C 3 88 ? 56.809 201.126 128.308 1.00 96.83 83 VAL L CA 1
ATOM 3266 C C . VAL C 3 88 ? 55.600 201.766 128.972 1.00 103.14 83 VAL L C 1
ATOM 3267 O O . VAL C 3 88 ? 55.343 202.967 128.816 1.00 106.25 83 VAL L O 1
ATOM 3271 N N . GLY C 3 89 ? 54.849 200.969 129.721 1.00 88.56 84 GLY L N 1
ATOM 3272 C CA . GLY C 3 89 ? 53.694 201.497 130.424 1.00 71.25 84 GLY L CA 1
ATOM 3273 C C . GLY C 3 89 ? 52.605 200.450 130.537 1.00 73.05 84 GLY L C 1
ATOM 3274 O O . GLY C 3 89 ? 52.842 199.271 130.315 1.00 81.20 84 GLY L O 1
ATOM 3275 N N . PHE C 3 90 ? 51.403 200.906 130.887 1.00 71.67 85 PHE L N 1
ATOM 3276 C CA . PHE C 3 90 ? 50.268 200.020 131.111 1.00 73.16 85 PHE L CA 1
ATOM 3277 C C . PHE C 3 90 ? 49.285 200.111 129.952 1.00 68.69 85 PHE L C 1
ATOM 3278 O O . PHE C 3 90 ? 49.006 201.201 129.450 1.00 70.22 85 PHE L O 1
ATOM 3286 N N . TYR C 3 91 ? 48.757 198.967 129.528 1.00 60.88 86 TYR L N 1
ATOM 3287 C CA . TYR C 3 91 ? 47.845 198.902 128.393 1.00 70.90 86 TYR L CA 1
ATOM 3288 C C . TYR C 3 91 ? 46.521 198.301 128.837 1.00 77.15 86 TYR L C 1
ATOM 3289 O O . TYR C 3 91 ? 46.497 197.248 129.479 1.00 78.98 86 TYR L O 1
ATOM 3298 N N . TYR C 3 92 ? 45.422 198.970 128.495 1.00 71.77 87 TYR L N 1
ATOM 3299 C CA . TYR C 3 92 ? 44.095 198.555 128.930 1.00 75.36 87 TYR L CA 1
ATOM 3300 C C . TYR C 3 92 ? 43.171 198.459 127.728 1.00 80.11 87 TYR L C 1
ATOM 3301 O O . TYR C 3 92 ? 43.160 199.355 126.881 1.00 84.39 87 TYR L O 1
ATOM 3310 N N . CYS C 3 93 ? 42.400 197.381 127.651 1.00 71.85 88 CYS L N 1
ATOM 3311 C CA . CYS C 3 93 ? 41.311 197.332 126.690 1.00 69.37 88 CYS L CA 1
ATOM 3312 C C . CYS C 3 93 ? 40.023 197.808 127.350 1.00 73.71 88 CYS L C 1
ATOM 3313 O O . CYS C 3 93 ? 39.899 197.838 128.577 1.00 96.00 88 CYS L O 1
ATOM 3316 N N . MET C 3 94 ? 39.060 198.200 126.519 1.00 53.69 89 MET L N 1
ATOM 3317 C CA . MET C 3 94 ? 37.809 198.733 127.040 1.00 68.18 89 MET L CA 1
ATOM 3318 C C . MET C 3 94 ? 36.672 198.394 126.092 1.00 72.96 89 MET L C 1
ATOM 3319 O O . MET C 3 94 ? 36.797 198.579 124.878 1.00 88.40 89 MET L O 1
ATOM 3324 N N . GLU C 3 95 ? 35.569 197.904 126.649 1.00 78.41 90 GLU L N 1
ATOM 3325 C CA . GLU C 3 95 ? 34.363 197.655 125.876 1.00 86.16 90 GLU L CA 1
ATOM 3326 C C . GLU C 3 95 ? 33.454 198.874 125.945 1.00 87.35 90 GLU L C 1
ATOM 3327 O O . GLU C 3 95 ? 33.350 199.529 126.987 1.00 97.73 90 GLU L O 1
ATOM 3333 N N . ALA C 3 96 ? 32.802 199.180 124.823 1.00 91.38 91 ALA L N 1
ATOM 3334 C CA . ALA C 3 96 ? 31.870 200.298 124.757 1.00 101.71 91 ALA L CA 1
ATOM 3335 C C . ALA C 3 96 ? 30.513 199.892 124.195 1.00 97.60 91 ALA L C 1
ATOM 3336 O O . ALA C 3 96 ? 29.693 200.768 123.897 1.00 109.78 91 ALA L O 1
ATOM 3338 N N . ARG C 3 97 ? 30.253 198.591 124.043 1.00 85.52 92 ARG L N 1
ATOM 3339 C CA . ARG C 3 97 ? 28.968 198.157 123.506 1.00 100.16 92 ARG L CA 1
ATOM 3340 C C . ARG C 3 97 ? 27.815 198.583 124.405 1.00 105.19 92 ARG L C 1
ATOM 3341 O O . ARG C 3 97 ? 26.715 198.860 123.914 1.00 109.44 92 ARG L O 1
ATOM 3349 N N . GLN C 3 98 ? 28.043 198.640 125.715 1.00 101.99 93 GLN L N 1
ATOM 3350 C CA . GLN C 3 98 ? 27.024 199.037 126.675 1.00 106.80 93 GLN L CA 1
ATOM 3351 C C . GLN C 3 98 ? 26.964 200.542 126.890 1.00 109.18 93 GLN L C 1
ATOM 3352 O O . GLN C 3 98 ? 26.311 200.988 127.839 1.00 110.24 93 GLN L O 1
ATOM 3358 N N . THR C 3 99 ? 27.638 201.328 126.047 1.00 101.19 94 THR L N 1
ATOM 3359 C CA . THR C 3 99 ? 27.666 202.780 126.173 1.00 120.23 94 THR L CA 1
ATOM 3360 C C . THR C 3 99 ? 26.287 203.297 126.560 1.00 117.67 94 THR L C 1
ATOM 3361 O O . THR C 3 99 ? 25.283 202.889 125.961 1.00 112.60 94 THR L O 1
ATOM 3365 N N . PRO C 3 100 ? 26.189 204.204 127.544 1.00 113.49 95 PRO L N 1
ATOM 3366 C CA . PRO C 3 100 ? 27.305 204.866 128.234 1.00 115.04 95 PRO L CA 1
ATOM 3367 C C . PRO C 3 100 ? 27.980 204.063 129.355 1.00 101.40 95 PRO L C 1
ATOM 3368 O O . PRO C 3 100 ? 28.769 204.646 130.097 1.00 94.61 95 PRO L O 1
ATOM 3372 N N . ARG C 3 101 A 27.687 202.771 129.488 1.00 97.51 95 ARG L N 1
ATOM 3373 C CA . ARG C 3 101 A 28.357 201.944 130.485 1.00 100.29 95 ARG L CA 1
ATOM 3374 C C . ARG C 3 101 A 29.574 201.267 129.869 1.00 101.62 95 ARG L C 1
ATOM 3375 O O . ARG C 3 101 A 29.514 200.753 128.749 1.00 103.39 95 ARG L O 1
ATOM 3383 N N . LEU C 3 102 ? 30.681 201.267 130.611 1.00 108.46 96 LEU L N 1
ATOM 3384 C CA . LEU C 3 102 ? 31.957 200.789 130.103 1.00 98.57 96 LEU L CA 1
ATOM 3385 C C . LEU C 3 102 ? 32.576 199.799 131.082 1.00 97.93 96 LEU L C 1
ATOM 3386 O O . LEU C 3 102 ? 32.229 199.760 132.265 1.00 101.77 96 LEU L O 1
ATOM 3391 N N . THR C 3 103 ? 33.506 198.996 130.568 1.00 89.40 97 THR L N 1
ATOM 3392 C CA . THR C 3 103 ? 34.202 197.998 131.376 1.00 90.27 97 THR L CA 1
ATOM 3393 C C . THR C 3 103 ? 35.632 197.884 130.872 1.00 87.08 97 THR L C 1
ATOM 3394 O O . THR C 3 103 ? 35.850 197.624 129.685 1.00 95.10 97 THR L O 1
ATOM 3398 N N . PHE C 3 104 ? 36.597 198.076 131.768 1.00 86.67 98 PHE L N 1
ATOM 3399 C CA . PHE C 3 104 ? 38.011 198.003 131.428 1.00 83.81 98 PHE L CA 1
ATOM 3400 C C . PHE C 3 104 ? 38.574 196.631 131.770 1.00 88.48 98 PHE L C 1
ATOM 3401 O O . PHE C 3 104 ? 38.179 196.014 132.764 1.00 88.65 98 PHE L O 1
ATOM 3409 N N . GLY C 3 105 ? 39.499 196.160 130.940 1.00 82.09 99 GLY L N 1
ATOM 3410 C CA . GLY C 3 105 ? 40.277 194.992 131.284 1.00 80.64 99 GLY L CA 1
ATOM 3411 C C . GLY C 3 105 ? 41.239 195.283 132.420 1.00 83.58 99 GLY L C 1
ATOM 3412 O O . GLY C 3 105 ? 41.493 196.429 132.792 1.00 84.09 99 GLY L O 1
ATOM 3413 N N . GLY C 3 106 ? 41.786 194.206 132.986 1.00 86.74 100 GLY L N 1
ATOM 3414 C CA . GLY C 3 106 ? 42.677 194.344 134.125 1.00 98.97 100 GLY L CA 1
ATOM 3415 C C . GLY C 3 106 ? 43.944 195.117 133.830 1.00 86.46 100 GLY L C 1
ATOM 3416 O O . GLY C 3 106 ? 44.563 195.654 134.756 1.00 78.67 100 GLY L O 1
ATOM 3417 N N . GLY C 3 107 ? 44.345 195.190 132.568 1.00 73.92 101 GLY L N 1
ATOM 3418 C CA . GLY C 3 107 ? 45.554 195.887 132.193 1.00 70.51 101 GLY L CA 1
ATOM 3419 C C . GLY C 3 107 ? 46.743 194.949 132.069 1.00 79.81 101 GLY L C 1
ATOM 3420 O O . GLY C 3 107 ? 46.787 193.862 132.650 1.00 77.33 101 GLY L O 1
ATOM 3421 N N . THR C 3 108 ? 47.726 195.388 131.287 1.00 84.13 102 THR L N 1
ATOM 3422 C CA . THR C 3 108 ? 48.934 194.619 131.029 1.00 83.71 102 THR L CA 1
ATOM 3423 C C . THR C 3 108 ? 50.135 195.543 131.134 1.00 78.95 102 THR L C 1
ATOM 3424 O O . THR C 3 108 ? 50.154 196.614 130.519 1.00 74.44 102 THR L O 1
ATOM 3428 N N . LYS C 3 109 ? 51.129 195.127 131.912 1.00 75.10 103 LYS L N 1
ATOM 3429 C CA . LYS C 3 109 ? 52.339 195.909 132.122 1.00 82.83 103 LYS L CA 1
ATOM 3430 C C . LYS C 3 109 ? 53.352 195.570 131.034 1.00 82.87 103 LYS L C 1
ATOM 3431 O O . LYS C 3 109 ? 53.725 194.404 130.865 1.00 87.29 103 LYS L O 1
ATOM 3437 N N . LEU C 3 110 ? 53.788 196.588 130.298 1.00 67.29 104 LEU L N 1
ATOM 3438 C CA . LEU C 3 110 ? 54.786 196.449 129.244 1.00 84.91 104 LEU L CA 1
ATOM 3439 C C . LEU C 3 110 ? 56.089 197.068 129.732 1.00 80.02 104 LEU L C 1
ATOM 3440 O O . LEU C 3 110 ? 56.183 198.294 129.893 1.00 88.77 104 LEU L O 1
ATOM 3445 N N . GLU C 3 111 ? 57.079 196.210 129.966 1.00 78.17 105 GLU L N 1
ATOM 3446 C CA . GLU C 3 111 ? 58.426 196.570 130.375 1.00 92.59 105 GLU L CA 1
ATOM 3447 C C . GLU C 3 111 ? 59.394 196.320 129.225 1.00 92.41 105 GLU L C 1
ATOM 3448 O O . GLU C 3 111 ? 59.111 195.551 128.302 1.00 85.50 105 GLU L O 1
ATOM 3454 N N . ILE C 3 112 ? 60.551 196.974 129.295 1.00 97.11 106 ILE L N 1
ATOM 3455 C CA . ILE C 3 112 ? 61.564 196.914 128.247 1.00 81.40 106 ILE L CA 1
ATOM 3456 C C . ILE C 3 112 ? 62.758 196.125 128.766 1.00 81.58 106 ILE L C 1
ATOM 3457 O O . ILE C 3 112 ? 63.222 196.353 129.890 1.00 93.84 106 ILE L O 1
ATOM 3462 N N . ARG C 3 113 ? 63.258 195.206 127.944 1.00 77.43 107 ARG L N 1
ATOM 3463 C CA . ARG C 3 113 ? 64.389 194.365 128.309 1.00 75.18 107 ARG L CA 1
ATOM 3464 C C . ARG C 3 113 ? 65.702 194.999 127.871 1.00 81.01 107 ARG L C 1
ATOM 3465 O O . ARG C 3 113 ? 65.785 195.619 126.806 1.00 95.71 107 ARG L O 1
ATOM 3473 N N . ARG C 3 114 ? 66.731 194.830 128.697 1.00 66.25 108 ARG L N 1
ATOM 3474 C CA . ARG C 3 114 ? 68.072 195.290 128.370 1.00 80.16 108 ARG L CA 1
ATOM 3475 C C . ARG C 3 114 ? 69.075 194.313 128.969 1.00 81.26 108 ARG L C 1
ATOM 3476 O O . ARG C 3 114 ? 68.705 193.294 129.560 1.00 80.56 108 ARG L O 1
ATOM 3484 N N . THR C 3 115 ? 70.357 194.628 128.805 1.00 85.28 109 THR L N 1
ATOM 3485 C CA . THR C 3 115 ? 71.409 193.782 129.348 1.00 83.46 109 THR L CA 1
ATOM 3486 C C . THR C 3 115 ? 71.416 193.847 130.871 1.00 95.85 109 THR L C 1
ATOM 3487 O O . THR C 3 115 ? 70.981 194.829 131.478 1.00 97.29 109 THR L O 1
ATOM 3491 N N . VAL C 3 116 ? 71.916 192.775 131.490 1.00 105.55 110 VAL L N 1
ATOM 3492 C CA . VAL C 3 116 ? 72.004 192.737 132.943 1.00 98.99 110 VAL L CA 1
ATOM 3493 C C . VAL C 3 116 ? 72.895 193.869 133.432 1.00 98.66 110 VAL L C 1
ATOM 3494 O O . VAL C 3 116 ? 73.965 194.137 132.869 1.00 103.07 110 VAL L O 1
ATOM 3498 N N . ALA C 3 117 ? 72.452 194.543 134.490 1.00 96.08 111 ALA L N 1
ATOM 3499 C CA . ALA C 3 117 ? 73.189 195.651 135.085 1.00 87.05 111 ALA L CA 1
ATOM 3500 C C . ALA C 3 117 ? 73.249 195.440 136.589 1.00 94.31 111 ALA L C 1
ATOM 3501 O O . ALA C 3 117 ? 72.207 195.347 137.246 1.00 85.26 111 ALA L O 1
ATOM 3503 N N . ALA C 3 118 ? 74.461 195.355 137.127 1.00 97.62 112 ALA L N 1
ATOM 3504 C CA . ALA C 3 118 ? 74.618 195.180 138.562 1.00 87.60 112 ALA L CA 1
ATOM 3505 C C . ALA C 3 118 ? 74.255 196.472 139.289 1.00 96.79 112 ALA L C 1
ATOM 3506 O O . ALA C 3 118 ? 74.528 197.567 138.788 1.00 98.19 112 ALA L O 1
ATOM 3508 N N . PRO C 3 119 ? 73.641 196.381 140.464 1.00 93.43 113 PRO L N 1
ATOM 3509 C CA . PRO C 3 119 ? 73.269 197.592 141.198 1.00 90.43 113 PRO L CA 1
ATOM 3510 C C . PRO C 3 119 ? 74.461 198.236 141.885 1.00 91.57 113 PRO L C 1
ATOM 3511 O O . PRO C 3 119 ? 75.396 197.565 142.330 1.00 88.59 113 PRO L O 1
ATOM 3515 N N . SER C 3 120 ? 74.417 199.563 141.964 1.00 95.44 114 SER L N 1
ATOM 3516 C CA . SER C 3 120 ? 75.345 200.314 142.799 1.00 88.21 114 SER L CA 1
ATOM 3517 C C . SER C 3 120 ? 74.717 200.474 144.178 1.00 92.46 114 SER L C 1
ATOM 3518 O O . SER C 3 120 ? 73.647 201.075 144.309 1.00 84.86 114 SER L O 1
ATOM 3521 N N . VAL C 3 121 ? 75.372 199.932 145.199 1.00 91.32 115 VAL L N 1
ATOM 3522 C CA . VAL C 3 121 ? 74.797 199.842 146.537 1.00 85.41 115 VAL L CA 1
ATOM 3523 C C . VAL C 3 121 ? 75.369 200.949 147.410 1.00 86.66 115 VAL L C 1
ATOM 3524 O O . VAL C 3 121 ? 76.585 201.181 147.421 1.00 93.49 115 VAL L O 1
ATOM 3528 N N . PHE C 3 122 ? 74.491 201.629 148.145 1.00 76.01 116 PHE L N 1
ATOM 3529 C CA . PHE C 3 122 ? 74.879 202.646 149.109 1.00 95.15 116 PHE L CA 1
ATOM 3530 C C . PHE C 3 122 ? 74.091 202.431 150.392 1.00 96.93 116 PHE L C 1
ATOM 3531 O O . PHE C 3 122 ? 73.001 201.859 150.374 1.00 101.18 116 PHE L O 1
ATOM 3539 N N . ILE C 3 123 ? 74.651 202.878 151.512 1.00 101.52 117 ILE L N 1
ATOM 3540 C CA . ILE C 3 123 ? 73.977 202.776 152.800 1.00 93.82 117 ILE L CA 1
ATOM 3541 C C . ILE C 3 123 ? 74.071 204.122 153.503 1.00 95.55 117 ILE L C 1
ATOM 3542 O O . ILE C 3 123 ? 75.139 204.743 153.529 1.00 104.81 117 ILE L O 1
ATOM 3547 N N . PHE C 3 124 ? 72.950 204.570 154.059 1.00 91.63 118 PHE L N 1
ATOM 3548 C CA . PHE C 3 124 ? 72.846 205.844 154.752 1.00 95.03 118 PHE L CA 1
ATOM 3549 C C . PHE C 3 124 ? 72.371 205.599 156.176 1.00 95.09 118 PHE L C 1
ATOM 3550 O O . PHE C 3 124 ? 71.278 205.034 156.375 1.00 88.84 118 PHE L O 1
ATOM 3558 N N . PRO C 3 125 ? 73.151 205.986 157.181 1.00 92.93 119 PRO L N 1
ATOM 3559 C CA . PRO C 3 125 ? 72.705 205.862 158.566 1.00 101.54 119 PRO L CA 1
ATOM 3560 C C . PRO C 3 125 ? 71.705 206.951 158.903 1.00 100.23 119 PRO L C 1
ATOM 3561 O O . PRO C 3 125 ? 71.549 207.921 158.146 1.00 87.60 119 PRO L O 1
ATOM 3565 N N . PRO C 3 126 ? 71.007 206.830 160.029 1.00 101.14 120 PRO L N 1
ATOM 3566 C CA . PRO C 3 126 ? 70.087 207.894 160.435 1.00 92.20 120 PRO L CA 1
ATOM 3567 C C . PRO C 3 126 ? 70.843 209.143 160.854 1.00 95.72 120 PRO L C 1
ATOM 3568 O O . PRO C 3 126 ? 71.949 209.080 161.397 1.00 86.28 120 PRO L O 1
ATOM 3572 N N . SER C 3 127 ? 70.231 210.292 160.589 1.00 89.12 121 SER L N 1
ATOM 3573 C CA . SER C 3 127 ? 70.816 211.561 160.987 1.00 86.13 121 SER L CA 1
ATOM 3574 C C . SER C 3 127 ? 70.610 211.795 162.478 1.00 104.13 121 SER L C 1
ATOM 3575 O O . SER C 3 127 ? 69.663 211.288 163.085 1.00 118.19 121 SER L O 1
ATOM 3578 N N . ASP C 3 128 ? 71.522 212.567 163.071 1.00 113.98 122 ASP L N 1
ATOM 3579 C CA . ASP C 3 128 ? 71.329 212.995 164.452 1.00 124.70 122 ASP L CA 1
ATOM 3580 C C . ASP C 3 128 ? 69.998 213.718 164.609 1.00 117.28 122 ASP L C 1
ATOM 3581 O O . ASP C 3 128 ? 69.314 213.573 165.632 1.00 121.35 122 ASP L O 1
ATOM 3586 N N . GLU C 3 129 ? 69.607 214.488 163.590 1.00 87.71 123 GLU L N 1
ATOM 3587 C CA . GLU C 3 129 ? 68.354 215.233 163.647 1.00 93.88 123 GLU L CA 1
ATOM 3588 C C . GLU C 3 129 ? 67.169 214.297 163.853 1.00 110.88 123 GLU L C 1
ATOM 3589 O O . GLU C 3 129 ? 66.287 214.566 164.676 1.00 126.18 123 GLU L O 1
ATOM 3595 N N . GLN C 3 130 ? 67.126 213.191 163.106 1.00 106.48 124 GLN L N 1
ATOM 3596 C CA . GLN C 3 130 ? 66.059 212.218 163.317 1.00 97.53 124 GLN L CA 1
ATOM 3597 C C . GLN C 3 130 ? 66.196 211.545 164.675 1.00 101.71 124 GLN L C 1
ATOM 3598 O O . GLN C 3 130 ? 65.196 211.320 165.367 1.00 104.63 124 GLN L O 1
ATOM 3604 N N . LEU C 3 131 ? 67.428 211.216 165.070 1.00 97.25 125 LEU L N 1
ATOM 3605 C CA . LEU C 3 131 ? 67.642 210.548 166.349 1.00 95.94 125 LEU L CA 1
ATOM 3606 C C . LEU C 3 131 ? 67.076 211.367 167.500 1.00 97.74 125 LEU L C 1
ATOM 3607 O O . LEU C 3 131 ? 66.581 210.805 168.485 1.00 106.27 125 LEU L O 1
ATOM 3612 N N . LYS C 3 132 ? 67.143 212.697 167.399 1.00 92.47 126 LYS L N 1
ATOM 3613 C CA . LYS C 3 132 ? 66.542 213.544 168.425 1.00 105.24 126 LYS L CA 1
ATOM 3614 C C . LYS C 3 132 ? 65.092 213.149 168.676 1.00 108.75 126 LYS L C 1
ATOM 3615 O O . LYS C 3 132 ? 64.685 212.910 169.818 1.00 108.04 126 LYS L O 1
ATOM 3621 N N . SER C 3 133 ? 64.300 213.070 167.609 1.00 94.94 127 SER L N 1
ATOM 3622 C CA . SER C 3 133 ? 62.875 212.755 167.659 1.00 103.09 127 SER L CA 1
ATOM 3623 C C . SER C 3 133 ? 62.585 211.322 168.102 1.00 104.29 127 SER L C 1
ATOM 3624 O O . SER C 3 133 ? 61.412 210.924 168.071 1.00 100.94 127 SER L O 1
ATOM 3627 N N . GLY C 3 134 ? 63.584 210.539 168.500 1.00 99.71 128 GLY L N 1
ATOM 3628 C CA . GLY C 3 134 ? 63.348 209.222 169.053 1.00 104.34 128 GLY L CA 1
ATOM 3629 C C . GLY C 3 134 ? 63.256 208.089 168.057 1.00 98.40 128 GLY L C 1
ATOM 3630 O O . GLY C 3 134 ? 62.897 206.972 168.450 1.00 85.21 128 GLY L O 1
ATOM 3631 N N . THR C 3 135 ? 63.568 208.329 166.785 1.00 99.53 129 THR L N 1
ATOM 3632 C CA . THR C 3 135 ? 63.498 207.297 165.762 1.00 103.10 129 THR L CA 1
ATOM 3633 C C . THR C 3 135 ? 64.782 207.286 164.945 1.00 100.22 129 THR L C 1
ATOM 3634 O O . THR C 3 135 ? 65.479 208.299 164.835 1.00 99.92 129 THR L O 1
ATOM 3638 N N . ALA C 3 136 ? 65.086 206.123 164.373 1.00 99.95 130 ALA L N 1
ATOM 3639 C CA . ALA C 3 136 ? 66.292 205.932 163.576 1.00 103.17 130 ALA L CA 1
ATOM 3640 C C . ALA C 3 136 ? 65.945 205.088 162.360 1.00 106.74 130 ALA L C 1
ATOM 3641 O O . ALA C 3 136 ? 65.516 203.939 162.503 1.00 102.99 130 ALA L O 1
ATOM 3643 N N . SER C 3 137 ? 66.127 205.658 161.173 1.00 98.30 131 SER L N 1
ATOM 3644 C CA . SER C 3 137 ? 65.872 204.971 159.915 1.00 91.98 131 SER L CA 1
ATOM 3645 C C . SER C 3 137 ? 67.182 204.805 159.157 1.00 101.39 131 SER L C 1
ATOM 3646 O O . SER C 3 137 ? 67.899 205.784 158.926 1.00 109.85 131 SER L O 1
ATOM 3649 N N . VAL C 3 138 ? 67.491 203.567 158.781 1.00 97.61 132 VAL L N 1
ATOM 3650 C CA . VAL C 3 138 ? 68.684 203.236 158.010 1.00 100.94 132 VAL L CA 1
ATOM 3651 C C . VAL C 3 138 ? 68.240 202.862 156.604 1.00 102.13 132 VAL L C 1
ATOM 3652 O O . VAL C 3 138 ? 67.323 202.048 156.436 1.00 104.34 132 VAL L O 1
ATOM 3656 N N . VAL C 3 139 ? 68.882 203.449 155.595 1.00 99.06 133 VAL L N 1
ATOM 3657 C CA . VAL C 3 139 ? 68.445 203.289 154.212 1.00 79.98 133 VAL L CA 1
ATOM 3658 C C . VAL C 3 139 ? 69.525 202.572 153.413 1.00 82.62 133 VAL L C 1
ATOM 3659 O O . VAL C 3 139 ? 70.712 202.886 153.529 1.00 87.53 133 VAL L O 1
ATOM 3663 N N . CYS C 3 140 ? 69.104 201.605 152.602 1.00 96.36 134 CYS L N 1
ATOM 3664 C CA . CYS C 3 140 ? 69.982 200.863 151.705 1.00 88.37 134 CYS L CA 1
ATOM 3665 C C . CYS C 3 140 ? 69.468 201.069 150.287 1.00 82.17 134 CYS L C 1
ATOM 3666 O O . CYS C 3 140 ? 68.306 200.766 149.997 1.00 83.87 134 CYS L O 1
ATOM 3669 N N . LEU C 3 141 ? 70.323 201.596 149.415 1.00 83.31 135 LEU L N 1
ATOM 3670 C CA . LEU C 3 141 ? 69.942 201.980 148.063 1.00 76.88 135 LEU L CA 1
ATOM 3671 C C . LEU C 3 141 ? 70.636 201.090 147.041 1.00 79.99 135 LEU L C 1
ATOM 3672 O O . LEU C 3 141 ? 71.860 200.921 147.084 1.00 83.31 135 LEU L O 1
ATOM 3677 N N . LEU C 3 142 ? 69.847 200.534 146.126 1.00 79.30 136 LEU L N 1
ATOM 3678 C CA . LEU C 3 142 ? 70.338 199.821 144.953 1.00 84.99 136 LEU L CA 1
ATOM 3679 C C . LEU C 3 142 ? 70.019 200.666 143.727 1.00 98.11 136 LEU L C 1
ATOM 3680 O O . LEU C 3 142 ? 68.846 200.884 143.409 1.00 105.42 136 LEU L O 1
ATOM 3685 N N . ASN C 3 143 ? 71.055 201.134 143.041 1.00 92.82 137 ASN L N 1
ATOM 3686 C CA . ASN C 3 143 ? 70.912 202.136 141.995 1.00 93.73 137 ASN L CA 1
ATOM 3687 C C . ASN C 3 143 ? 71.233 201.534 140.633 1.00 97.10 137 ASN L C 1
ATOM 3688 O O . ASN C 3 143 ? 72.272 200.883 140.465 1.00 107.00 137 ASN L O 1
ATOM 3693 N N . ASN C 3 144 ? 70.332 201.748 139.674 1.00 106.47 138 ASN L N 1
ATOM 3694 C CA . ASN C 3 144 ? 70.551 201.432 138.263 1.00 108.57 138 ASN L CA 1
ATOM 3695 C C . ASN C 3 144 ? 71.016 199.985 138.079 1.00 96.89 138 ASN L C 1
ATOM 3696 O O . ASN C 3 144 ? 72.177 199.698 137.787 1.00 88.57 138 ASN L O 1
ATOM 3701 N N . PHE C 3 145 ? 70.058 199.075 138.241 1.00 90.30 139 PHE L N 1
ATOM 3702 C CA . PHE C 3 145 ? 70.300 197.650 138.078 1.00 84.99 139 PHE L CA 1
ATOM 3703 C C . PHE C 3 145 ? 69.213 197.041 137.204 1.00 86.47 139 PHE L C 1
ATOM 3704 O O . PHE C 3 145 ? 68.125 197.600 137.045 1.00 82.02 139 PHE L O 1
ATOM 3712 N N . TYR C 3 146 ? 69.524 195.874 136.635 1.00 89.09 140 TYR L N 1
ATOM 3713 C CA . TYR C 3 146 ? 68.564 195.119 135.843 1.00 88.75 140 TYR L CA 1
ATOM 3714 C C . TYR C 3 146 ? 69.033 193.678 135.783 1.00 89.98 140 TYR L C 1
ATOM 3715 O O . TYR C 3 146 ? 70.243 193.444 135.656 1.00 80.62 140 TYR L O 1
ATOM 3724 N N . PRO C 3 147 ? 68.127 192.690 135.866 1.00 87.87 141 PRO L N 1
ATOM 3725 C CA . PRO C 3 147 ? 66.677 192.882 135.993 1.00 83.22 141 PRO L CA 1
ATOM 3726 C C . PRO C 3 147 ? 66.257 193.380 137.376 1.00 90.40 141 PRO L C 1
ATOM 3727 O O . PRO C 3 147 ? 67.112 193.601 138.233 1.00 91.58 141 PRO L O 1
ATOM 3731 N N . ARG C 3 148 ? 64.946 193.538 137.587 1.00 90.99 142 ARG L N 1
ATOM 3732 C CA . ARG C 3 148 ? 64.457 194.181 138.803 1.00 99.01 142 ARG L CA 1
ATOM 3733 C C . ARG C 3 148 ? 64.544 193.275 140.025 1.00 106.90 142 ARG L C 1
ATOM 3734 O O . ARG C 3 148 ? 64.6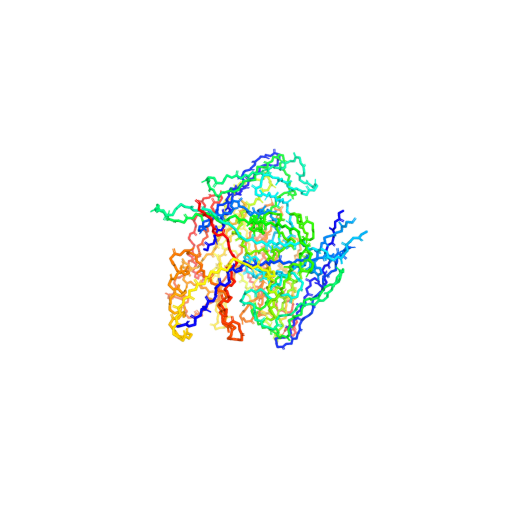33 193.777 141.152 1.00 114.89 142 ARG L O 1
ATOM 3742 N N . GLU C 3 149 ? 64.514 191.956 139.838 1.00 101.62 143 GLU L N 1
ATOM 3743 C CA . GLU C 3 149 ? 64.539 191.046 140.976 1.00 110.15 143 GLU L CA 1
ATOM 3744 C C . GLU C 3 149 ? 65.824 191.223 141.778 1.00 111.74 143 GLU L C 1
ATOM 3745 O O . GLU C 3 149 ? 66.925 191.243 141.221 1.00 108.58 143 GLU L O 1
ATOM 3751 N N . ALA C 3 150 ? 65.676 191.364 143.093 1.00 95.93 144 ALA L N 1
ATOM 3752 C CA . ALA C 3 150 ? 66.807 191.525 143.995 1.00 96.11 144 ALA L CA 1
ATOM 3753 C C . ALA C 3 150 ? 66.312 191.333 145.417 1.00 116.62 144 ALA L C 1
ATOM 3754 O O . ALA C 3 150 ? 65.203 191.757 145.750 1.00 125.84 144 ALA L O 1
ATOM 3756 N N . LYS C 3 151 ? 67.129 190.691 146.247 1.00 107.81 145 LYS L N 1
ATOM 3757 C CA . LYS C 3 151 ? 66.783 190.463 147.643 1.00 103.09 145 LYS L CA 1
ATOM 3758 C C . LYS C 3 151 ? 67.708 191.273 148.538 1.00 106.61 145 LYS L C 1
ATOM 3759 O O . LYS C 3 151 ? 68.934 191.186 148.412 1.00 104.06 145 LYS L O 1
ATOM 3765 N N . VAL C 3 152 ? 67.120 192.057 149.435 1.00 103.28 146 VAL L N 1
ATOM 3766 C CA . VAL C 3 152 ? 67.866 192.850 150.404 1.00 97.79 146 VAL L CA 1
ATOM 3767 C C . VAL C 3 152 ? 67.524 192.328 151.791 1.00 94.39 146 VAL L C 1
ATOM 3768 O O . VAL C 3 152 ? 66.346 192.276 152.166 1.00 104.81 146 VAL L O 1
ATOM 3772 N N . GLN C 3 153 ? 68.546 191.933 152.543 1.00 100.75 147 GLN L N 1
ATOM 3773 C CA . GLN C 3 153 ? 68.383 191.460 153.909 1.00 106.52 147 GLN L CA 1
ATOM 3774 C C . GLN C 3 153 ? 69.131 192.378 154.862 1.00 103.90 147 GLN L C 1
ATOM 3775 O O . GLN C 3 153 ? 70.275 192.757 154.600 1.00 101.30 147 GLN L O 1
ATOM 3781 N N . TRP C 3 154 ? 68.489 192.728 155.969 1.00 97.71 148 TRP L N 1
ATOM 3782 C CA . TRP C 3 154 ? 69.103 193.568 156.984 1.00 92.52 148 TRP L CA 1
ATOM 3783 C C . TRP C 3 154 ? 69.695 192.705 158.089 1.00 93.05 148 TRP L C 1
ATOM 3784 O O . TRP C 3 154 ? 69.119 191.684 158.475 1.00 87.68 148 TRP L O 1
ATOM 3795 N N . LYS C 3 155 ? 70.860 193.118 158.584 1.00 95.75 149 LYS L N 1
ATOM 3796 C CA . LYS C 3 155 ? 71.547 192.418 159.662 1.00 91.59 149 LYS L CA 1
ATOM 3797 C C . LYS C 3 155 ? 72.051 193.454 160.654 1.00 91.27 149 LYS L C 1
ATOM 3798 O O . LYS C 3 155 ? 72.780 194.378 160.275 1.00 89.65 149 LYS L O 1
ATOM 3804 N N . VAL C 3 156 ? 71.648 193.305 161.913 1.00 95.66 150 VAL L N 1
ATOM 3805 C CA . VAL C 3 156 ? 72.055 194.188 163.000 1.00 98.60 150 VAL L CA 1
ATOM 3806 C C . VAL C 3 156 ? 72.889 193.363 163.969 1.00 102.47 150 VAL L C 1
ATOM 3807 O O . VAL C 3 156 ? 72.379 192.418 164.584 1.00 97.42 150 VAL L O 1
ATOM 3811 N N . ASP C 3 157 ? 74.165 193.720 164.108 1.00 104.18 151 ASP L N 1
ATOM 3812 C CA . ASP C 3 157 ? 75.111 192.924 164.890 1.00 105.14 151 ASP L CA 1
ATOM 3813 C C . ASP C 3 157 ? 75.079 191.465 164.446 1.00 101.67 151 ASP L C 1
ATOM 3814 O O . ASP C 3 157 ? 75.093 190.539 165.260 1.00 96.37 151 ASP L O 1
ATOM 3819 N N . ASN C 3 158 ? 75.024 191.263 163.130 1.00 110.56 152 ASN L N 1
ATOM 3820 C CA . ASN C 3 158 ? 74.996 189.955 162.484 1.00 114.11 152 ASN L CA 1
ATOM 3821 C C . ASN C 3 158 ? 73.709 189.189 162.758 1.00 102.28 152 ASN L C 1
ATOM 3822 O O . ASN C 3 158 ? 73.636 187.990 162.462 1.00 113.14 152 ASN L O 1
ATOM 3827 N N . ALA C 3 159 ? 72.691 189.840 163.313 1.00 88.69 153 ALA L N 1
ATOM 3828 C CA . ALA C 3 159 ? 71.397 189.217 163.559 1.00 93.65 153 ALA L CA 1
ATOM 3829 C C . ALA C 3 159 ? 70.449 189.596 162.428 1.00 93.55 153 ALA L C 1
ATOM 3830 O O . ALA C 3 159 ? 70.204 190.784 162.191 1.00 99.73 153 ALA L O 1
ATOM 3832 N N . LEU C 3 160 ? 69.921 188.591 161.734 1.00 110.39 154 LEU L N 1
ATOM 3833 C CA . LEU C 3 160 ? 69.055 188.847 160.590 1.00 112.47 154 LEU L CA 1
ATOM 3834 C C . LEU C 3 160 ? 67.742 189.475 161.043 1.00 105.80 154 LEU L C 1
ATOM 3835 O O . LEU C 3 160 ? 67.106 189.000 161.989 1.00 118.88 154 LEU L O 1
ATOM 3840 N N . GLN C 3 161 ? 67.332 190.536 160.356 1.00 89.70 155 GLN L N 1
ATOM 3841 C CA . GLN C 3 161 ? 66.132 191.283 160.698 1.00 90.71 155 GLN L CA 1
ATOM 3842 C C . GLN C 3 161 ? 64.952 190.844 159.841 1.00 88.30 155 GLN L C 1
ATOM 3843 O O . GLN C 3 161 ? 65.115 190.400 158.702 1.00 101.25 155 GLN L O 1
ATOM 3849 N N . SER C 3 162 ? 63.754 190.976 160.407 1.00 94.64 156 SER L N 1
ATOM 3850 C CA . SER C 3 162 ? 62.524 190.643 159.704 1.00 83.62 156 SER L CA 1
ATOM 3851 C C . SER C 3 162 ? 61.379 191.443 160.304 1.00 97.67 156 SER L C 1
ATOM 3852 O O . SER C 3 162 ? 61.278 191.575 161.527 1.00 80.53 156 SER L O 1
ATOM 3855 N N . GLY C 3 163 ? 60.524 191.980 159.435 1.00 104.31 157 GLY L N 1
ATOM 3856 C CA . GLY C 3 163 ? 59.350 192.710 159.861 1.00 90.60 157 GLY L CA 1
ATOM 3857 C C . GLY C 3 163 ? 59.564 194.176 160.168 1.00 88.57 157 GLY L C 1
ATOM 3858 O O . GLY C 3 163 ? 58.585 194.880 160.447 1.00 86.26 157 GLY L O 1
ATOM 3859 N N . ASN C 3 164 ? 60.805 194.664 160.124 1.00 92.62 158 ASN L N 1
ATOM 3860 C CA . ASN C 3 164 ? 61.106 196.052 160.458 1.00 85.54 158 ASN L CA 1
ATOM 3861 C C . ASN C 3 164 ? 61.723 196.809 159.286 1.00 78.26 158 ASN L C 1
ATOM 3862 O O . ASN C 3 164 ? 62.361 197.847 159.490 1.00 71.56 158 ASN L O 1
ATOM 3867 N N . SER C 3 165 ? 61.544 196.316 158.063 1.00 81.53 159 SER L N 1
ATOM 3868 C CA . SER C 3 165 ? 62.068 196.975 156.877 1.00 91.55 159 SER L CA 1
ATOM 3869 C C . SER C 3 165 ? 61.001 196.980 155.793 1.00 90.86 159 SER L C 1
ATOM 3870 O O . SER C 3 165 ? 60.127 196.110 155.757 1.00 86.79 159 SER L O 1
ATOM 3873 N N . GLN C 3 166 ? 61.079 197.972 154.908 1.00 93.43 160 GLN L N 1
ATOM 3874 C CA . GLN C 3 166 ? 60.154 198.079 153.789 1.00 82.74 160 GLN L CA 1
ATOM 3875 C C . GLN C 3 166 ? 60.914 198.507 152.545 1.00 75.54 160 GLN L C 1
ATOM 3876 O O . GLN C 3 166 ? 61.843 199.314 152.624 1.00 77.95 160 GLN L O 1
ATOM 3882 N N . GLU C 3 167 ? 60.512 197.972 151.397 1.00 66.69 161 GLU L N 1
ATOM 3883 C CA . GLU C 3 167 ? 61.180 198.251 150.137 1.00 66.37 161 GLU L CA 1
ATOM 3884 C C . GLU C 3 167 ? 60.250 198.996 149.189 1.00 83.92 161 GLU L C 1
ATOM 3885 O O . GLU C 3 167 ? 59.030 198.806 149.204 1.00 88.77 161 GLU L O 1
ATOM 3891 N N . SER C 3 168 ? 60.846 199.855 148.366 1.00 83.38 162 SER L N 1
ATOM 3892 C CA . SER C 3 168 ? 60.140 200.561 147.309 1.00 85.19 162 SER L CA 1
ATOM 3893 C C . SER C 3 168 ? 61.022 200.561 146.072 1.00 84.59 162 SER L C 1
ATOM 3894 O O . SER C 3 168 ? 62.225 200.808 146.165 1.00 75.48 162 SER L O 1
ATOM 3897 N N . VAL C 3 169 ? 60.431 200.272 144.916 1.00 74.71 163 VAL L N 1
ATOM 3898 C CA . VAL C 3 169 ? 61.182 200.149 143.674 1.00 83.17 163 VAL L CA 1
ATOM 3899 C C . VAL C 3 169 ? 60.598 201.101 142.641 1.00 93.02 163 VAL L C 1
ATOM 3900 O O . VAL C 3 169 ? 59.375 201.212 142.503 1.00 95.08 163 VAL L O 1
ATOM 3904 N N . THR C 3 170 ? 61.477 201.786 141.917 1.00 95.34 164 THR L N 1
ATOM 3905 C CA . THR C 3 170 ? 61.044 202.699 140.873 1.00 90.20 164 THR L CA 1
ATOM 3906 C C . THR C 3 170 ? 60.566 201.926 139.647 1.00 101.94 164 THR L C 1
ATOM 3907 O O . THR C 3 170 ? 60.920 200.763 139.432 1.00 109.69 164 THR L O 1
ATOM 3911 N N . GLU C 3 171 ? 59.742 202.589 138.842 1.00 110.52 165 GLU L N 1
ATOM 3912 C CA . GLU C 3 171 ? 59.438 202.072 137.519 1.00 112.66 165 GLU L CA 1
ATOM 3913 C C . GLU C 3 171 ? 60.696 202.107 136.656 1.00 100.93 165 GLU L C 1
ATOM 3914 O O . GLU C 3 171 ? 61.621 202.889 136.893 1.00 97.91 165 GLU L O 1
ATOM 3920 N N . GLN C 3 172 ? 60.730 201.240 135.648 1.00 99.71 166 GLN L N 1
ATOM 3921 C CA . GLN C 3 172 ? 61.902 201.171 134.786 1.00 104.71 166 GLN L CA 1
ATOM 3922 C C . GLN C 3 172 ? 62.167 202.526 134.144 1.00 113.02 166 GLN L C 1
ATOM 3923 O O . GLN C 3 172 ? 61.270 203.137 133.555 1.00 107.87 166 GLN L O 1
ATOM 3929 N N . ASP C 3 173 ? 63.406 203.001 134.271 1.00 113.73 167 ASP L N 1
ATOM 3930 C CA . ASP C 3 173 ? 63.803 204.277 133.686 1.00 111.63 167 ASP L CA 1
ATOM 3931 C C . ASP C 3 173 ? 63.603 204.252 132.175 1.00 136.90 167 ASP L C 1
ATOM 3932 O O . ASP C 3 173 ? 64.327 203.549 131.459 1.00 137.63 167 ASP L O 1
ATOM 3937 N N . SER C 3 174 ? 62.639 205.028 131.683 1.00 151.75 168 SER L N 1
ATOM 3938 C CA . SER C 3 174 ? 62.245 204.984 130.281 1.00 145.60 168 SER L CA 1
ATOM 3939 C C . SER C 3 174 ? 63.354 205.502 129.374 1.00 145.13 168 SER L C 1
ATOM 3940 O O . SER C 3 174 ? 63.133 205.730 128.179 1.00 132.99 168 SER L O 1
ATOM 3943 N N . LYS C 3 175 ? 64.551 205.687 129.920 1.00 144.24 169 LYS L N 1
ATOM 3944 C CA . LYS C 3 175 ? 65.680 206.161 129.130 1.00 149.21 169 LYS L CA 1
ATOM 3945 C C . LYS C 3 175 ? 66.864 205.210 129.172 1.00 143.33 169 LYS L C 1
ATOM 3946 O O . LYS C 3 175 ? 67.414 204.873 128.118 1.00 146.40 169 LYS L O 1
ATOM 3952 N N . ASP C 3 176 ? 67.283 204.767 130.359 1.00 124.32 170 ASP L N 1
ATOM 3953 C CA . ASP C 3 176 ? 68.359 203.791 130.474 1.00 101.23 170 ASP L CA 1
ATOM 3954 C C . ASP C 3 176 ? 67.859 202.400 130.829 1.00 105.73 170 ASP L C 1
ATOM 3955 O O . ASP C 3 176 ? 68.667 201.468 130.912 1.00 104.55 170 ASP L O 1
ATOM 3960 N N . SER C 3 177 ? 66.557 202.238 131.056 1.00 115.27 171 SER L N 1
ATOM 3961 C CA . SER C 3 177 ? 65.922 200.940 131.255 1.00 106.38 171 SER L CA 1
ATOM 3962 C C . SER C 3 177 ? 66.362 200.245 132.537 1.00 97.29 171 SER L C 1
ATOM 3963 O O . SER C 3 177 ? 66.235 199.022 132.650 1.00 99.73 171 SER L O 1
ATOM 3966 N N . THR C 3 178 ? 66.876 200.983 133.513 1.00 92.49 172 THR L N 1
ATOM 3967 C CA . THR C 3 178 ? 67.287 200.400 134.780 1.00 90.77 172 THR L CA 1
ATOM 3968 C C . THR C 3 178 ? 66.254 200.693 135.864 1.00 92.35 172 THR L C 1
ATOM 3969 O O . THR C 3 178 ? 65.353 201.518 135.699 1.00 91.72 172 THR L O 1
ATOM 3973 N N . TYR C 3 179 ? 66.399 199.995 136.986 1.00 87.29 173 TYR L N 1
ATOM 3974 C CA . TYR C 3 179 ? 65.579 200.215 138.165 1.00 89.60 173 TYR L CA 1
ATOM 3975 C C . TYR C 3 179 ? 66.427 200.771 139.300 1.00 98.61 173 TYR L C 1
ATOM 3976 O O . TYR C 3 179 ? 67.657 200.662 139.306 1.00 102.27 173 TYR L O 1
ATOM 3985 N N . SER C 3 180 ? 65.744 201.378 140.265 1.00 86.03 174 SER L N 1
ATOM 3986 C CA . SER C 3 180 ? 66.333 201.748 141.542 1.00 88.38 174 SER L CA 1
ATOM 3987 C C . SER C 3 180 ? 65.399 201.289 142.650 1.00 82.94 174 SER L C 1
ATOM 3988 O O . SER C 3 180 ? 64.175 201.290 142.491 1.00 90.79 174 SER L O 1
ATOM 3991 N N . LEU C 3 181 ? 65.987 200.881 143.771 1.00 80.79 175 LEU L N 1
ATOM 3992 C CA . LEU C 3 181 ? 65.227 200.309 144.870 1.00 79.42 175 LEU L CA 1
ATOM 3993 C C . LEU C 3 181 ? 65.794 200.804 146.190 1.00 76.23 175 LEU L C 1
ATOM 3994 O O . LEU C 3 181 ? 67.006 200.984 146.329 1.00 76.98 175 LEU L O 1
ATOM 3999 N N . SER C 3 182 ? 64.907 201.028 147.152 1.00 72.97 176 SER L N 1
ATOM 4000 C CA . SER C 3 182 ? 65.273 201.455 148.491 1.00 75.00 176 SER L CA 1
ATOM 4001 C C . SER C 3 182 ? 64.712 200.466 149.501 1.00 73.66 176 SER L C 1
ATOM 4002 O O . SER C 3 182 ? 63.576 200.000 149.364 1.00 72.57 176 SER L O 1
ATOM 4005 N N . SER C 3 183 ? 65.520 200.141 150.505 1.00 75.32 177 SER L N 1
ATOM 4006 C CA . SER C 3 183 ? 65.099 199.316 151.630 1.00 91.63 177 SER L CA 1
ATOM 4007 C C . SER C 3 183 ? 65.360 200.103 152.904 1.00 90.01 177 SER L C 1
ATOM 4008 O O . SER C 3 183 ? 66.494 200.519 153.158 1.00 81.29 177 SER L O 1
ATOM 4011 N N . THR C 3 184 ? 64.315 200.312 153.699 1.00 92.26 178 THR L N 1
ATOM 4012 C CA . THR C 3 184 ? 64.390 201.149 154.888 1.00 84.31 178 THR L CA 1
ATOM 4013 C C . THR C 3 184 ? 64.132 200.295 156.120 1.00 90.45 178 THR L C 1
ATOM 4014 O O . THR C 3 184 ? 63.086 199.643 156.223 1.00 91.13 178 THR L O 1
ATOM 4018 N N . LEU C 3 185 ? 65.093 200.294 157.039 1.00 96.21 179 LEU L N 1
ATOM 4019 C CA . LEU C 3 185 ? 64.969 199.633 158.331 1.00 91.21 179 LEU L CA 1
ATOM 4020 C C . LEU C 3 185 ? 64.682 200.698 159.381 1.00 85.39 179 LEU L C 1
ATOM 4021 O O . LEU C 3 185 ? 65.469 201.636 159.547 1.00 95.99 179 LEU L O 1
ATOM 4026 N N . THR C 3 186 ? 63.557 200.564 160.077 1.00 82.58 180 THR L N 1
ATOM 4027 C CA . THR C 3 186 ? 63.115 201.559 161.046 1.00 90.85 180 THR L CA 1
ATOM 4028 C C . THR C 3 186 ? 63.200 200.972 162.448 1.00 90.93 180 THR L C 1
ATOM 4029 O O . THR C 3 186 ? 62.608 199.923 162.725 1.00 89.88 180 THR L O 1
ATOM 4033 N N . LEU C 3 187 ? 63.933 201.653 163.325 1.00 78.71 181 LEU L N 1
ATOM 4034 C CA . LEU C 3 187 ? 64.097 201.243 164.709 1.00 90.01 181 LEU L CA 1
ATOM 4035 C C . LEU C 3 187 ? 63.863 202.442 165.617 1.00 98.32 181 LEU L C 1
ATOM 4036 O O . LEU C 3 187 ? 63.942 203.596 165.189 1.00 95.55 181 LEU L O 1
ATOM 4041 N N . SER C 3 188 ? 63.566 202.156 166.881 1.00 83.04 182 SER L N 1
ATOM 4042 C CA . SER C 3 188 ? 63.480 203.217 167.870 1.00 78.71 182 SER L CA 1
ATOM 4043 C C . SER C 3 188 ? 64.881 203.688 168.251 1.00 98.18 182 SER L C 1
ATOM 4044 O O . SER C 3 188 ? 65.882 203.004 168.018 1.00 99.24 182 SER L O 1
ATOM 4047 N N . LYS C 3 189 ? 64.946 204.884 168.840 1.00 97.90 183 LYS L N 1
ATOM 4048 C CA . LYS C 3 189 ? 66.238 205.437 169.235 1.00 92.49 183 LYS L CA 1
ATOM 4049 C C . LYS C 3 189 ? 66.958 204.508 170.205 1.00 99.10 183 LYS L C 1
ATOM 4050 O O . LYS C 3 189 ? 68.152 204.226 170.045 1.00 94.57 183 LYS L O 1
ATOM 4056 N N . ALA C 3 190 ? 66.243 204.018 171.220 1.00 93.14 184 ALA L N 1
ATOM 4057 C CA . ALA C 3 190 ? 66.856 203.116 172.190 1.00 97.21 184 ALA L CA 1
ATOM 4058 C C . ALA C 3 190 ? 67.371 201.852 171.512 1.00 103.32 184 ALA L C 1
ATOM 4059 O O . ALA C 3 190 ? 68.530 201.458 171.699 1.00 106.00 184 ALA L O 1
ATOM 4061 N N . ASP C 3 191 ? 66.520 201.201 170.715 1.00 101.29 185 ASP L N 1
ATOM 4062 C CA . ASP C 3 191 ? 66.948 200.000 170.006 1.00 106.96 185 ASP L CA 1
ATOM 4063 C C . ASP C 3 191 ? 68.162 200.279 169.131 1.00 98.80 185 ASP L C 1
ATOM 4064 O O . ASP C 3 191 ? 69.112 199.487 169.103 1.00 88.46 185 ASP L O 1
ATOM 4069 N N . TYR C 3 192 ? 68.153 201.401 168.407 1.00 99.74 186 TYR L N 1
ATOM 4070 C CA . TYR C 3 192 ? 69.295 201.733 167.561 1.00 99.70 186 TYR L CA 1
ATOM 4071 C C . TYR C 3 192 ? 70.564 201.889 168.387 1.00 97.32 186 TYR L C 1
ATOM 4072 O O . TYR C 3 192 ? 71.642 201.445 167.973 1.00 98.34 186 TYR L O 1
ATOM 4081 N N . GLU C 3 193 ? 70.460 202.520 169.554 1.00 90.24 187 GLU L N 1
ATOM 4082 C CA . GLU C 3 193 ? 71.619 202.715 170.414 1.00 97.63 187 GLU L CA 1
ATOM 4083 C C . GLU C 3 193 ? 71.991 201.465 171.201 1.00 98.42 187 GLU L C 1
ATOM 4084 O O . GLU C 3 193 ? 73.017 201.469 171.889 1.00 102.61 187 GLU L O 1
ATOM 4090 N N . LYS C 3 194 ? 71.194 200.397 171.111 1.00 93.54 188 LYS L N 1
ATOM 4091 C CA . LYS C 3 194 ? 71.552 199.141 171.758 1.00 86.34 188 LYS L CA 1
ATOM 4092 C C . LYS C 3 194 ? 72.559 198.325 170.957 1.00 87.92 188 LYS L C 1
ATOM 4093 O O . LYS C 3 194 ? 73.193 197.427 171.522 1.00 91.67 188 LYS L O 1
ATOM 4099 N N . HIS C 3 195 ? 72.726 198.610 169.666 1.00 92.84 189 HIS L N 1
ATOM 4100 C CA . HIS C 3 195 ? 73.564 197.800 168.792 1.00 80.72 189 HIS L CA 1
ATOM 4101 C C . HIS C 3 195 ? 74.605 198.674 168.104 1.00 86.01 189 HIS L C 1
ATOM 4102 O O . HIS C 3 195 ? 74.516 199.905 168.096 1.00 94.46 189 HIS L O 1
ATOM 4109 N N . LYS C 3 196 ? 75.600 198.012 167.513 1.00 81.11 190 LYS L N 1
ATOM 4110 C CA . LYS C 3 196 ? 76.793 198.669 166.993 1.00 86.93 190 LYS L CA 1
ATOM 4111 C C . LYS C 3 196 ? 76.952 198.515 165.489 1.00 106.18 190 LYS L C 1
ATOM 4112 O O . LYS C 3 196 ? 77.105 199.518 164.782 1.00 110.57 190 LYS L O 1
ATOM 4118 N N . VAL C 3 197 ? 76.916 197.289 164.974 1.00 119.41 191 VAL L N 1
ATOM 4119 C CA . VAL C 3 197 ? 77.194 197.011 163.568 1.00 110.15 191 VAL L CA 1
ATOM 4120 C C . VAL C 3 197 ? 75.880 196.897 162.810 1.00 104.61 191 VAL L C 1
ATOM 4121 O O . VAL C 3 197 ? 75.001 196.111 163.187 1.00 104.23 191 VAL L O 1
ATOM 4125 N N . TYR C 3 198 ? 75.747 197.672 161.734 1.00 98.72 192 TYR L N 1
ATOM 4126 C CA . TYR C 3 198 ? 74.559 197.648 160.889 1.00 100.53 192 TYR L CA 1
ATOM 4127 C C . TYR C 3 198 ? 74.971 197.357 159.453 1.00 102.07 192 TYR L C 1
ATOM 4128 O O . TYR C 3 198 ? 75.920 197.961 158.944 1.00 103.96 192 TYR L O 1
ATOM 4137 N N . ALA C 3 199 ? 74.262 196.436 158.802 1.00 107.60 193 ALA L N 1
ATOM 4138 C CA . ALA C 3 199 ? 74.635 196.030 157.454 1.00 109.26 193 ALA L CA 1
ATOM 4139 C C . ALA C 3 199 ? 73.396 195.666 156.649 1.00 108.86 193 ALA L C 1
ATOM 4140 O O . ALA C 3 199 ? 72.441 195.101 157.189 1.00 89.23 193 ALA L O 1
ATOM 4142 N N . CYS C 3 200 ? 73.418 195.998 155.358 1.00 119.21 194 CYS L N 1
ATOM 4143 C CA . CYS C 3 200 ? 72.464 195.465 154.396 1.00 118.31 194 CYS L CA 1
ATOM 4144 C C . CYS C 3 200 ? 73.201 194.594 153.387 1.00 107.90 194 CYS L C 1
ATOM 4145 O O . CYS C 3 200 ? 74.291 194.944 152.915 1.00 100.08 194 CYS L O 1
ATOM 4148 N N . GLU C 3 201 ? 72.591 193.453 153.078 1.00 109.79 195 GLU L N 1
ATOM 4149 C CA . GLU C 3 201 ? 73.166 192.407 152.244 1.00 105.73 195 GLU L CA 1
ATOM 4150 C C . GLU C 3 201 ? 72.292 192.261 151.008 1.00 99.54 195 GLU L C 1
ATOM 4151 O O . GLU C 3 201 ? 71.089 192.000 151.123 1.00 95.49 195 GLU L O 1
ATOM 4157 N N . VAL C 3 202 ? 72.895 192.430 149.835 1.00 113.85 196 VAL L N 1
ATOM 4158 C CA . VAL C 3 202 ? 72.176 192.495 148.569 1.00 108.18 196 VAL L CA 1
ATOM 4159 C C . VAL C 3 202 ? 72.528 191.273 147.733 1.00 111.41 196 VAL L C 1
ATOM 4160 O O . VAL C 3 202 ? 73.711 190.958 147.543 1.00 102.22 196 VAL L O 1
ATOM 4164 N N . THR C 3 203 ? 71.498 190.592 147.236 1.00 113.21 197 THR L N 1
ATOM 4165 C CA . THR C 3 203 ? 71.633 189.480 146.304 1.00 93.60 197 THR L CA 1
ATOM 4166 C C . THR C 3 203 ? 70.944 189.867 145.004 1.00 95.51 197 THR L C 1
ATOM 4167 O O . THR C 3 203 ? 69.756 190.214 145.007 1.00 86.26 197 THR L O 1
ATOM 4171 N N . HIS C 3 204 ? 71.689 189.813 143.901 1.00 110.33 198 HIS L N 1
ATOM 4172 C CA . HIS C 3 204 ? 71.158 190.166 142.593 1.00 102.60 198 HIS L CA 1
ATOM 4173 C C . HIS C 3 204 ? 71.814 189.294 141.533 1.00 91.42 198 HIS L C 1
ATOM 4174 O O . HIS C 3 204 ? 72.926 188.792 141.714 1.00 91.90 198 HIS L O 1
ATOM 4181 N N . GLN C 3 205 ? 71.102 189.123 140.417 1.00 83.87 199 GLN L N 1
ATOM 4182 C CA . GLN C 3 205 ? 71.567 188.237 139.357 1.00 96.58 199 GLN L CA 1
ATOM 4183 C C . GLN C 3 205 ? 72.884 188.722 138.768 1.00 96.81 199 GLN L C 1
ATOM 4184 O O . GLN C 3 205 ? 73.739 187.915 138.384 1.00 90.21 199 GLN L O 1
ATOM 4190 N N . GLY C 3 206 ? 73.068 190.039 138.693 1.00 92.83 200 GLY L N 1
ATOM 4191 C CA . GLY C 3 206 ? 74.265 190.597 138.098 1.00 101.07 200 GLY L CA 1
ATOM 4192 C C . GLY C 3 206 ? 75.509 190.475 138.949 1.00 104.49 200 GLY L C 1
ATOM 4193 O O . GLY C 3 206 ? 76.607 190.723 138.440 1.00 103.58 200 GLY L O 1
ATOM 4194 N N . LEU C 3 207 ? 75.369 190.103 140.218 1.00 102.81 201 LEU L N 1
ATOM 4195 C CA . LEU C 3 207 ? 76.494 189.991 141.133 1.00 117.38 201 LEU L CA 1
ATOM 4196 C C . LEU C 3 207 ? 76.927 188.536 141.261 1.00 122.96 201 LEU L C 1
ATOM 4197 O O . LEU C 3 207 ? 76.090 187.632 141.341 1.00 115.66 201 LEU L O 1
ATOM 4202 N N . SER C 3 208 ? 78.244 188.318 141.280 1.00 127.48 202 SER L N 1
ATOM 4203 C CA . SER C 3 208 ? 78.770 186.967 141.431 1.00 120.85 202 SER L CA 1
ATOM 4204 C C . SER C 3 208 ? 78.517 186.402 142.822 1.00 135.77 202 SER L C 1
ATOM 4205 O O . SER C 3 208 ? 78.611 185.184 143.010 1.00 141.09 202 SER L O 1
ATOM 4208 N N . SER C 3 209 ? 78.203 187.252 143.792 1.00 137.42 203 SER L N 1
ATOM 4209 C CA . SER C 3 209 ? 77.852 186.825 145.139 1.00 127.71 203 SER L CA 1
ATOM 4210 C C . SER C 3 209 ? 77.291 188.030 145.889 1.00 130.07 203 SER L C 1
ATOM 4211 O O . SER C 3 209 ? 77.501 189.172 145.471 1.00 139.48 203 SER L O 1
ATOM 4214 N N . PRO C 3 210 ? 76.576 187.796 146.989 1.00 125.60 204 PRO L N 1
ATOM 4215 C CA . PRO C 3 210 ? 75.947 188.910 147.711 1.00 128.96 204 PRO L CA 1
ATOM 4216 C C . PRO C 3 210 ? 76.972 189.937 148.170 1.00 116.27 204 PRO L C 1
ATOM 4217 O O . PRO C 3 210 ? 78.100 189.600 148.537 1.00 100.70 204 PRO L O 1
ATOM 4221 N N . VAL C 3 211 ? 76.562 191.204 148.150 1.00 118.92 205 VAL L N 1
ATOM 4222 C CA . VAL C 3 211 ? 77.407 192.324 148.551 1.00 121.46 205 VAL L CA 1
ATOM 4223 C C . VAL C 3 211 ? 76.864 192.892 149.853 1.00 122.98 205 VAL L C 1
ATOM 4224 O O . VAL C 3 211 ? 75.663 193.161 149.966 1.00 128.77 205 VAL L O 1
ATOM 4228 N N . THR C 3 212 ? 77.743 193.087 150.829 1.00 105.84 206 THR L N 1
ATOM 4229 C CA . THR C 3 212 ? 77.352 193.583 152.141 1.00 98.41 206 THR L CA 1
ATOM 4230 C C . THR C 3 212 ? 77.929 194.973 152.368 1.00 106.83 206 THR L C 1
ATOM 4231 O O . THR C 3 212 ? 79.140 195.177 152.227 1.00 110.84 206 THR L O 1
ATOM 4235 N N . LYS C 3 213 ? 77.063 195.921 152.715 1.00 105.96 207 LYS L N 1
ATOM 4236 C CA . LYS C 3 213 ? 77.483 197.234 153.181 1.00 99.28 207 LYS L CA 1
ATOM 4237 C C . LYS C 3 213 ? 77.152 197.361 154.662 1.00 112.13 207 LYS L C 1
ATOM 4238 O O . LYS C 3 213 ? 76.173 196.785 155.142 1.00 121.38 207 LYS L O 1
ATOM 4244 N N . SER C 3 214 ? 77.974 198.111 155.392 1.00 111.88 208 SER L N 1
ATOM 4245 C CA . SER C 3 214 ? 77.811 198.173 156.838 1.00 111.99 208 SER L CA 1
ATOM 4246 C C . SER C 3 214 ? 78.476 199.428 157.386 1.00 106.84 208 SER L C 1
ATOM 4247 O O . SER C 3 214 ? 79.189 200.144 156.678 1.00 122.31 208 SER L O 1
ATOM 4250 N N . PHE C 3 215 ? 78.216 199.687 158.664 1.00 88.64 209 PHE L N 1
ATOM 4251 C CA . PHE C 3 215 ? 78.864 200.763 159.401 1.00 100.70 209 PHE L CA 1
ATOM 4252 C C . PHE C 3 215 ? 78.708 200.479 160.888 1.00 121.70 209 PHE L C 1
ATOM 4253 O O . PHE C 3 215 ? 77.896 199.645 161.303 1.00 128.89 209 PHE L O 1
ATOM 4261 N N . ASN C 3 216 ? 79.505 201.185 161.684 1.00 118.65 210 ASN L N 1
ATOM 4262 C CA . ASN C 3 216 ? 79.475 201.079 163.135 1.00 102.36 210 ASN L CA 1
ATOM 4263 C C . ASN C 3 216 ? 78.898 202.358 163.721 1.00 96.11 210 ASN L C 1
ATOM 4264 O O . ASN C 3 216 ? 79.316 203.461 163.352 1.00 105.52 210 ASN L O 1
ATOM 4269 N N . ARG C 3 217 ? 77.948 202.205 164.634 1.00 101.84 211 ARG L N 1
ATOM 4270 C CA . ARG C 3 217 ? 77.295 203.340 165.267 1.00 106.02 211 ARG L CA 1
ATOM 4271 C C . ARG C 3 217 ? 78.230 204.032 166.254 1.00 107.44 211 ARG L C 1
ATOM 4272 O O . ARG C 3 217 ? 78.884 205.021 165.918 1.00 88.88 211 ARG L O 1
#

B-factor: mean 112.69, std 27.67, range [53.69, 260.04]

Secondary structure (DSSP, 8-state):
-EEEEEEEE--BEEE-------TTEEEEEEEE----TTT----PPEEEEEEEETTTEEEE---EEEESS-B--EEEESSHHHHHHHHHHHHHHTT--SEEEEETTTTEEEEE-SS----/--EEEEE---EE-TT--EEEEEEEESS--TTEEEEEEEEETTEEEEEEEEE-TTS-EEE-GGGTTTEEEEEETTTTEEEEEE-S--GGG-EEEEEEEEEETT-TTT------EE---EEEEE-SPPPBPPEEEEE------SSEEEEEEEEEEEBSS--EEEETTTT--TTEEEPPPEE-TTS-EEEEEEEEEEGGGGTT--EEEEEEEGGGTEEEEEEE----/---EEEE-SEEEE-TTS-EEEEEEESS--B-TTS-B-EEEEEE-TTS--EEEEETTTEEPTT--TTEEEEEETTEEEEEESS--GGG-EEEEEEE-TTTT--EE---EEEEE----BPPEEEEEPPPHHHHHTTEEEEEEEEEEEBSS-EEEEEEETTEEP-SSEEEEEPPP-TTT--EEEEEEEEEEHHHHHH--EEEEEEEETTSSS-EEEEEE-

Radius of gyration: 30.99 Å; Cα contacts (8 Å, |Δi|>4): 1358; chains: 3; bounding box: 71×53×97 Å

Sequence (560 aa):
MTTFKLAACVTLHCTNVTISMREEMKNCSFNTTTVIGNSTGRDKIQKEYALFYKLDIVPIENTGYRLINCQTTTTEAVDAATAAKVFKQYANDNGIDGEWTYDDATKTFTVTEGLEVLFEVQLVESGGKLVQPGGSLRLSCEASGESVGDNDMHWVRQVAGKGLEWVSSIGSSGDTYYIDAVKGRFTVSRDKGRNSVYLQMKTLTVGDTGVYFCVRGPESGWFYHYYWGLGVWGRGTTVTVSSASTKGPSVFPLAPSSTSGGTAALGCLVKDYFPEPVTVSWNSGALTSGVHTFPAVLQSSGLYSLSSVVTVPSSSLGTQTYICNVNHKPSNTKVDKRVEPKSDLLMTQSPHSLAVTPGEPASISCRSSQSLLLGNGRNYLDWYVQKPGQSPQLLIYLGSNRASGVPDRFSGSGSGTYFTLKISRVEAEDVGFYYCMEARQTPRLTFGGGTKLEIRRTVAAPSVFIFPPSDEQLKSGTASVVCLLNNFYPREAKVQWKVDNALQSGNSQESVTEQDSKDSTYSLSSTLTLSKADYEKHKVYACEVTHQGLSSPVTKSFNR

Nearest PDB structures (foldseek):
  5vgj-assembly1_G  TM=1.008E+00  e=1.790E-23  Human immunodeficiency virus 1
  4ywg-assembly1_G  TM=9.076E-01  e=2.235E-13  Human immunodeficiency virus 1
  3u4e-assembly2_J  TM=6.550E-01  e=5.798E-12  Human immunodeficiency virus 1
  6wit-assembly1_C  TM=5.634E-01  e=3.406E-11  Homo sapiens
  5hi1-assembly3_C  TM=7.689E-01  e=5.739E-05  Streptococcus sp. 'group G'